Protein AF-0000000080525240 (afdb_homodimer)

Foldseek 3Di:
DDDDDPDDDDDDDDYDDDDDDDDDDDDDDYDDDDDDDDDDDDDDDDDDDDDDDDDDDDPCVDPCLDDPGDDPPPPDPPPPDPPDDDPVNCQCDPPHFNPPVLLVVLLVVLVVLLVVLQVQLVVCVVVVQLVSLLSVLSNLLSVLLNLQQVLCCVQPVVQHTSCSSVPPPVDPVVVVLSVVLSVQLVVVSVCVVVPVVNVPPPVVSVPVPPDPPPVVLVVLQVLLVVLQVVLSVQLSVVSNQQRNQDDPDQDLDDDPPHDQGCDDSNVAAVARNLVSVLSNLLSSSSNSVHDVSNVVSLVVSLVVVLVVVVVNVVSVCVVPPPVVVVSPVNYHHPNPPRD/DDDDDDDDDDDDDDDDDDDDDDDDYYDDDDDDDDDDDDYDDDDDDDDDDDDDDPPPPPPPPPPCCDDDPDDPPPPDPPPPDPPDCPPVNCQCDPPHFNPPVLLVVLLVVLVVLLVVLQVQLVVCVVVVQLLSLLSVLSNLLSVLLNLQQVLCCVQPVVQHTSCSSVPPPVDPVVVVLSVVLSVQLVVVSVCVVQPCVNVPPPVVNVPVPPDPPPVVLVVLQVLLVVLQVVLSVQLSVVSNQQRNQDDPDQDLDDDPPHDQRCDDSNVAAVARNLVSVLSNLLSSSSNSVHDVSNVVSLVVSLVVVLVVVVVNVVSVCVVPPPVVVVSPVNYHHPNPPRD

Organism: Pseudogymnoascus destructans (strain ATCC MYA-4855 / 20631-21) (NCBI:txid658429)

Sequence (678 aa):
MHNLTISSPPQPRNTTNTLKMATRVNGAVNGSSAVPNGVPQREPTIPILPSSPSSTSTNSLAQISHGGLGHPPSFSSLSPTPPSLTAYEKQYYPSQPISLSGIASRAFLLGALLSFSTALSLVLALQGSPFWRPPFFAATLAVFHFCEFWTTARYNTKAVQVSSFLLNQNGSAYTIAHAAALAESTVSCLLAVYPPSTFLPGFMTAWALPALPEWVGTLTLATGLVLVPLGQLVRSLAMVQAGGNFNHIVQARKSSSHQLVTSGVYSLSRHPSYFGFFWWGLGTQLVLGNVVCFVGYAVVLWVFFKRRIAGEEEYLVRFFGQEYFDYRIRTAVWIPFIRMHNLTISSPPQPRNTTNTLKMATRVNGAVNGSSAVPNGVPQREPTIPILPSSPSSTSTNSLAQISHGGLGHPPSFSSLSPTPPSLTAYEKQYYPSQPISLSGIASRAFLLGALLSFSTALSLVLALQGSPFWRPPFFAATLAVFHFCEFWTTARYNTKAVQVSSFLLNQNGSAYTIAHAAALAESTVSCLLAVYPPSTFLPGFMTAWALPALPEWVGTLTLATGLVLVPLGQLVRSLAMVQAGGNFNHIVQARKSSSHQLVTSGVYSLSRHPSYFGFFWWGLGTQLVLGNVVCFVGYAVVLWVFFKRRIAGEEEYLVRFFGQEYFDYRIRTAVWIPFIR

Solvent-accessible surface area (backbone atoms only — not comparable to full-atom values): 39627 Å² total; per-residue (Å²): 137,91,89,80,87,80,80,88,82,83,88,85,81,86,80,83,77,94,80,77,91,74,89,76,85,73,91,73,82,83,81,80,86,80,86,84,86,82,86,85,86,84,83,88,86,87,84,84,80,92,83,77,90,84,80,83,77,82,84,71,80,67,79,79,52,67,70,73,37,71,74,72,69,82,74,77,74,82,76,69,72,82,72,74,74,47,78,72,58,52,36,38,29,67,96,33,60,42,8,50,29,56,38,29,50,53,26,17,50,33,18,21,44,26,35,45,20,45,52,51,15,50,58,29,46,76,70,69,40,69,69,15,34,58,30,41,50,51,19,52,50,26,51,50,31,48,49,46,27,40,49,32,21,57,38,20,49,89,76,48,37,53,64,42,33,50,81,79,52,43,34,67,67,50,54,50,51,53,49,50,45,47,49,50,30,51,52,52,35,46,39,69,76,50,36,48,62,76,76,32,61,65,78,69,38,63,70,50,69,75,74,71,58,66,66,57,54,50,50,40,32,52,50,10,67,48,29,33,60,49,12,50,50,41,22,52,50,35,44,55,72,38,17,76,61,51,63,94,52,86,66,92,64,83,54,95,81,58,64,92,72,58,59,74,62,32,51,66,12,68,41,32,43,59,34,10,48,53,42,22,55,46,12,51,24,32,52,41,66,35,66,68,48,30,52,49,48,53,52,53,49,48,56,48,49,51,53,49,49,54,57,47,49,55,43,44,38,71,71,49,40,66,62,40,54,57,48,56,72,76,22,49,36,84,41,92,94,47,124,135,93,74,93,71,92,86,79,88,90,80,90,85,82,88,80,88,83,91,82,86,84,88,84,86,85,85,86,89,84,86,89,85,87,85,91,80,85,85,88,79,86,89,86,85,89,86,88,86,88,91,82,85,79,79,77,81,78,81,74,81,73,78,79,75,63,72,50,62,67,79,79,71,82,73,77,76,81,77,69,75,84,69,75,74,47,78,74,58,52,36,40,29,67,96,34,59,43,8,51,29,55,37,31,52,53,25,18,52,32,18,22,44,27,34,44,19,45,53,51,14,50,54,30,46,74,70,69,40,72,68,17,34,58,31,42,52,50,20,51,49,26,52,50,31,47,49,47,29,40,48,32,21,56,41,19,48,89,75,48,36,53,64,41,34,52,82,78,52,41,38,67,67,50,54,50,52,54,49,50,45,47,48,51,30,51,52,51,34,46,38,68,76,49,36,45,60,75,75,31,61,62,75,66,36,63,69,52,69,76,74,69,58,65,63,56,53,51,50,39,31,54,50,9,66,49,28,31,62,50,12,49,49,40,21,52,51,35,44,56,73,39,17,75,58,50,64,96,56,85,65,90,66,84,53,93,81,58,64,89,73,57,59,74,64,32,50,66,13,68,41,33,43,58,33,12,49,51,42,22,55,47,13,51,22,31,50,42,66,32,65,70,49,28,55,48,47,52,52,54,48,49,56,50,48,54,54,49,49,54,58,49,48,53,43,44,40,70,68,49,39,65,60,41,53,57,49,55,74,74,22,49,36,83,41,92,95,47,126

Structure (mmCIF, N/CA/C/O backbone):
data_AF-0000000080525240-model_v1
#
loop_
_entity.id
_entity.type
_entity.pdbx_description
1 polymer 'Protein-S-isoprenylcysteine O-methyltransferase'
#
loop_
_atom_site.group_PDB
_atom_site.id
_atom_site.type_symbol
_atom_site.label_atom_id
_atom_site.label_alt_id
_atom_site.label_comp_id
_atom_site.label_asym_id
_atom_site.label_entity_id
_atom_site.label_seq_id
_atom_site.pdbx_PDB_ins_code
_atom_site.Cartn_x
_atom_site.Cartn_y
_atom_site.Cartn_z
_atom_site.occupancy
_atom_site.B_iso_or_equiv
_atom_site.auth_seq_id
_atom_site.auth_comp_id
_atom_site.auth_asym_id
_atom_site.auth_atom_id
_atom_site.pdbx_PDB_model_num
ATOM 1 N N . MET A 1 1 ? 13.073 -58.072 -50.056 1 15.98 1 MET A N 1
ATOM 2 C CA . MET A 1 1 ? 13.316 -57.486 -51.371 1 15.98 1 MET A CA 1
ATOM 3 C C . MET A 1 1 ? 13.13 -55.973 -51.336 1 15.98 1 MET A C 1
ATOM 5 O O . MET A 1 1 ? 12.939 -55.392 -50.266 1 15.98 1 MET A O 1
ATOM 9 N N . HIS A 1 2 ? 11.901 -55.424 -51.931 1 15.47 2 HIS A N 1
ATOM 10 C CA . HIS A 1 2 ? 11.79 -54.378 -52.941 1 15.47 2 HIS A CA 1
ATOM 11 C C . HIS A 1 2 ? 11.717 -52.997 -52.299 1 15.47 2 HIS A C 1
ATOM 13 O O . HIS A 1 2 ? 11.411 -52.876 -51.11 1 15.47 2 HIS A O 1
ATOM 19 N N . ASN A 1 3 ? 10.88 -52.002 -53.04 1 16.05 3 ASN A N 1
ATOM 20 C CA . ASN A 1 3 ? 11.067 -50.796 -53.839 1 16.05 3 ASN A CA 1
ATOM 21 C C . ASN A 1 3 ? 10.681 -49.541 -53.06 1 16.05 3 ASN A C 1
ATOM 23 O O . ASN A 1 3 ? 9.732 -49.561 -52.274 1 16.05 3 ASN A O 1
ATOM 27 N N . LEU A 1 4 ? 11.273 -48.368 -53.3 1 18.45 4 LEU A N 1
ATOM 28 C CA . LEU A 1 4 ? 11.834 -47.061 -52.973 1 18.45 4 LEU A CA 1
ATOM 29 C C . LEU A 1 4 ? 10.82 -45.953 -53.234 1 18.45 4 LEU A C 1
ATOM 31 O O . LEU A 1 4 ? 11.018 -44.812 -52.811 1 18.45 4 LEU A O 1
ATOM 35 N N . THR A 1 5 ? 9.696 -46.096 -54.053 1 16.52 5 THR A N 1
ATOM 36 C CA . THR A 1 5 ? 9.616 -44.99 -55 1 16.52 5 THR A CA 1
ATOM 37 C C . THR A 1 5 ? 9.081 -43.733 -54.32 1 16.52 5 THR A C 1
ATOM 39 O O . THR A 1 5 ? 8.076 -43.786 -53.608 1 16.52 5 THR A O 1
ATOM 42 N N . ILE A 1 6 ? 9.587 -42.431 -54.567 1 18.79 6 ILE A N 1
ATOM 43 C CA . ILE A 1 6 ? 9.877 -41.061 -54.159 1 18.79 6 ILE A CA 1
ATOM 44 C C . ILE A 1 6 ? 8.748 -40.138 -54.609 1 18.79 6 ILE A C 1
ATOM 46 O O . ILE A 1 6 ? 8.782 -38.932 -54.35 1 18.79 6 ILE A O 1
ATOM 50 N N . SER A 1 7 ? 7.567 -40.631 -55.185 1 15.7 7 SER A N 1
ATOM 51 C CA . SER A 1 7 ? 7.214 -39.787 -56.321 1 15.7 7 SER A CA 1
ATOM 52 C C . SER A 1 7 ? 6.816 -38.386 -55.868 1 15.7 7 SER A C 1
ATOM 54 O O . SER A 1 7 ? 6.458 -38.183 -54.705 1 15.7 7 SER A O 1
ATOM 56 N N . SER A 1 8 ? 5.798 -37.702 -56.678 1 16.51 8 SER A N 1
ATOM 57 C CA . SER A 1 8 ? 5.796 -36.572 -57.601 1 16.51 8 SER A CA 1
ATOM 58 C C . SER A 1 8 ? 5.28 -35.306 -56.924 1 16.51 8 SER A C 1
ATOM 60 O O . SER A 1 8 ? 4.503 -35.379 -55.97 1 16.51 8 SER A O 1
ATOM 62 N N . PRO A 1 9 ? 5.656 -34.213 -57.46 1 18.05 9 PRO A N 1
ATOM 63 C CA . PRO A 1 9 ? 5.985 -32.807 -57.214 1 18.05 9 PRO A CA 1
ATOM 64 C C . PRO A 1 9 ? 4.745 -31.922 -57.104 1 18.05 9 PRO A C 1
ATOM 66 O O . PRO A 1 9 ? 4.628 -31.134 -56.162 1 18.05 9 PRO A O 1
ATOM 69 N N . PRO A 1 10 ? 3.958 -31.843 -58.316 1 15.23 10 PRO A N 1
ATOM 70 C CA . PRO A 1 10 ? 4.062 -30.512 -58.918 1 15.23 10 PRO A CA 1
ATOM 71 C C . PRO A 1 10 ? 3.025 -29.534 -58.37 1 15.23 10 PRO A C 1
ATOM 73 O O . PRO A 1 10 ? 3.376 -28.435 -57.934 1 15.23 10 PRO A O 1
ATOM 76 N N . GLN A 1 11 ? 1.756 -29.441 -59.061 1 15.43 11 GLN A N 1
ATOM 77 C CA . GLN A 1 11 ? 1.49 -28.357 -60 1 15.43 11 GLN A CA 1
ATOM 78 C C . GLN A 1 11 ? 0.73 -27.219 -59.325 1 15.43 11 GLN A C 1
ATOM 80 O O . GLN A 1 11 ? 0.087 -27.421 -58.293 1 15.43 11 GLN A O 1
ATOM 85 N N . PRO A 1 12 ? 0.406 -26.203 -60.178 1 14.89 12 PRO A N 1
ATOM 86 C CA . PRO A 1 12 ? 0.417 -24.749 -60.353 1 14.89 12 PRO A CA 1
ATOM 87 C C . PRO A 1 12 ? -0.836 -24.078 -59.796 1 14.89 12 PRO A C 1
ATOM 89 O O . PRO A 1 12 ? -1.768 -24.762 -59.365 1 14.89 12 PRO A O 1
ATOM 92 N N . ARG A 1 13 ? -1.508 -23.415 -60.805 1 14.65 13 ARG A N 1
ATOM 93 C CA . ARG A 1 13 ? -1.672 -21.983 -61.033 1 14.65 13 ARG A CA 1
ATOM 94 C C . ARG A 1 13 ? -3.047 -21.509 -60.573 1 14.65 13 ARG A C 1
ATOM 96 O O . ARG A 1 13 ? -3.164 -20.473 -59.914 1 14.65 13 ARG A O 1
ATOM 103 N N . ASN A 1 14 ? -4.177 -22.058 -61.276 1 14.34 14 ASN A N 1
ATOM 104 C CA . ASN A 1 14 ? -4.8 -21.105 -62.19 1 14.34 14 ASN A CA 1
ATOM 105 C C . ASN A 1 14 ? -5.77 -20.181 -61.46 1 14.34 14 ASN A C 1
ATOM 107 O O . ASN A 1 14 ? -6.101 -20.415 -60.296 1 14.34 14 ASN A O 1
ATOM 111 N N . THR A 1 15 ? -7.039 -20.177 -61.962 1 14.87 15 THR A N 1
ATOM 112 C CA . THR A 1 15 ? -7.685 -19.207 -62.839 1 14.87 15 THR A CA 1
ATOM 113 C C . THR A 1 15 ? -8.601 -18.283 -62.042 1 14.87 15 THR A C 1
ATOM 115 O O . THR A 1 15 ? -8.48 -17.059 -62.124 1 14.87 15 THR A O 1
ATOM 118 N N . THR A 1 16 ? -9.887 -18.32 -62.349 1 14.9 16 THR A N 1
ATOM 119 C CA . THR A 1 16 ? -10.601 -17.35 -63.171 1 14.9 16 THR A CA 1
ATOM 120 C C . THR A 1 16 ? -11.388 -16.376 -62.299 1 14.9 16 THR A C 1
ATOM 122 O O . THR A 1 16 ? -11.257 -15.159 -62.444 1 14.9 16 THR A O 1
ATOM 125 N N . ASN A 1 17 ? -12.681 -16.474 -62.41 1 13.78 17 ASN A N 1
ATOM 126 C CA . ASN A 1 17 ? -13.494 -15.543 -63.185 1 13.78 17 ASN A CA 1
ATOM 127 C C . ASN A 1 17 ? -14.171 -14.51 -62.288 1 13.78 17 ASN A C 1
ATOM 129 O O . ASN A 1 17 ? -14.108 -13.31 -62.559 1 13.78 17 ASN A O 1
ATOM 133 N N . THR A 1 18 ? -15.349 -14.827 -61.686 1 14.66 18 THR A N 1
ATOM 134 C CA . THR A 1 18 ? -16.511 -14.163 -62.266 1 14.66 18 THR A CA 1
ATOM 135 C C . THR A 1 18 ? -16.781 -12.835 -61.565 1 14.66 18 THR A C 1
ATOM 137 O O . THR A 1 18 ? -16.756 -12.76 -60.334 1 14.66 18 THR A O 1
ATOM 140 N N . LEU A 1 19 ? -17.061 -11.783 -62.303 1 13.52 19 LEU A N 1
ATOM 141 C CA . LEU A 1 19 ? -17.175 -10.372 -62.656 1 13.52 19 LEU A CA 1
ATOM 142 C C . LEU A 1 19 ? -18.13 -9.651 -61.711 1 13.52 19 LEU A C 1
ATOM 144 O O . LEU A 1 19 ? -17.78 -8.617 -61.138 1 13.52 19 LEU A O 1
ATOM 148 N N . LYS A 1 20 ? -19.321 -9.233 -62.476 1 14.51 20 LYS A N 1
ATOM 149 C CA . LYS A 1 20 ? -19.616 -7.86 -62.876 1 14.51 20 LYS A CA 1
ATOM 150 C C . LYS A 1 20 ? -20.438 -7.141 -61.81 1 14.51 20 LYS A C 1
ATOM 152 O O . LYS A 1 20 ? -20.166 -5.983 -61.485 1 14.51 20 LYS A O 1
ATOM 157 N N . MET A 1 21 ? -21.743 -7.643 -61.418 1 13.79 21 MET A N 1
ATOM 158 C CA . MET A 1 21 ? -22.777 -6.756 -61.943 1 13.79 21 MET A CA 1
ATOM 159 C C . MET A 1 21 ? -22.995 -5.565 -61.016 1 13.79 21 MET A C 1
ATOM 161 O O . MET A 1 21 ? -22.969 -5.712 -59.792 1 13.79 21 MET A O 1
ATOM 165 N N . ALA A 1 22 ? -23.471 -4.387 -61.597 1 13.54 22 ALA A N 1
ATOM 166 C CA . ALA A 1 22 ? -23.488 -2.935 -61.756 1 13.54 22 ALA A CA 1
ATOM 167 C C . ALA A 1 22 ? -24.53 -2.296 -60.843 1 13.54 22 ALA A C 1
ATOM 169 O O . ALA A 1 22 ? -24.473 -1.094 -60.571 1 13.54 22 ALA A O 1
ATOM 170 N N . THR A 1 23 ? -25.634 -2.994 -60.425 1 13.52 23 THR A N 1
ATOM 171 C CA . THR A 1 23 ? -26.789 -2.161 -60.742 1 13.52 23 THR A CA 1
ATOM 172 C C . THR A 1 23 ? -26.801 -0.901 -59.881 1 13.52 23 THR A C 1
ATOM 174 O O . THR A 1 23 ? -26.628 -0.975 -58.662 1 13.52 23 THR A O 1
ATOM 177 N N . ARG A 1 24 ? -27.171 0.293 -60.524 1 13.44 24 ARG A N 1
ATOM 178 C CA . ARG A 1 24 ? -27.113 1.745 -60.657 1 13.44 24 ARG A CA 1
ATOM 179 C C . ARG A 1 24 ? -28.034 2.425 -59.65 1 13.44 24 ARG A C 1
ATOM 181 O O . ARG A 1 24 ? -27.732 3.517 -59.163 1 13.44 24 ARG A O 1
ATOM 188 N N . VAL A 1 25 ? -29.382 1.959 -59.483 1 13.01 25 VAL A N 1
ATOM 189 C CA . VAL A 1 25 ? -30.319 2.97 -59.962 1 13.01 25 VAL A CA 1
ATOM 190 C C . VAL A 1 25 ? -30.338 4.155 -59 1 13.01 25 VAL A C 1
ATOM 192 O O . VAL A 1 25 ? -29.905 4.037 -57.851 1 13.01 25 VAL A O 1
ATOM 195 N N . ASN A 1 26 ? -31.694 4.63 -58.856 1 13.15 26 ASN A N 1
ATOM 196 C CA . ASN A 1 26 ? -32.331 5.868 -59.294 1 13.15 26 ASN A CA 1
ATOM 197 C C . ASN A 1 26 ? -32.41 6.889 -58.162 1 13.15 26 ASN A C 1
ATOM 199 O O . ASN A 1 26 ? -32.332 8.095 -58.402 1 13.15 26 ASN A O 1
ATOM 203 N N . GLY A 1 27 ? -33.002 6.4 -57.025 1 13.2 27 GLY A N 1
ATOM 204 C CA . GLY A 1 27 ? -34.139 7.286 -56.83 1 13.2 27 GLY A CA 1
ATOM 205 C C . GLY A 1 27 ? -33.742 8.67 -56.353 1 13.2 27 GLY A C 1
ATOM 206 O O . GLY A 1 27 ? -32.877 8.809 -55.486 1 13.2 27 GLY A O 1
ATOM 207 N N . ALA A 1 28 ? -34.412 9.564 -57.067 1 13.1 28 ALA A N 1
ATOM 208 C CA . ALA A 1 28 ? -34.312 10.956 -57.497 1 13.1 28 ALA A CA 1
ATOM 209 C C . ALA A 1 28 ? -34.438 11.907 -56.31 1 13.1 28 ALA A C 1
ATOM 211 O O . ALA A 1 28 ? -33.575 12.762 -56.097 1 13.1 28 ALA A O 1
ATOM 212 N N . VAL A 1 29 ? -35.783 12.297 -56.148 1 12.68 29 VAL A N 1
ATOM 213 C CA . VAL A 1 29 ? -36.118 13.646 -56.593 1 12.68 29 VAL A CA 1
ATOM 214 C C . VAL A 1 29 ? -35.821 14.647 -55.479 1 12.68 29 VAL A C 1
ATOM 216 O O . VAL A 1 29 ? -35.565 14.257 -54.337 1 12.68 29 VAL A O 1
ATOM 219 N N . ASN A 1 30 ? -37.003 15.219 -55.033 1 13 30 ASN A N 1
ATOM 220 C CA . ASN A 1 30 ? -37.41 16.57 -55.406 1 13 30 ASN A CA 1
ATOM 221 C C . ASN A 1 30 ? -36.971 17.595 -54.364 1 13 30 ASN A C 1
ATOM 223 O O . ASN A 1 30 ? -36.617 17.232 -53.241 1 13 30 ASN A O 1
ATOM 227 N N . GLY A 1 31 ? -38.062 18.358 -54.013 1 13.01 31 GLY A N 1
ATOM 228 C CA . GLY A 1 31 ? -38.272 19.756 -54.353 1 13.01 31 GLY A CA 1
ATOM 229 C C . GLY A 1 31 ? -37.755 20.711 -53.294 1 13.01 31 GLY A C 1
ATOM 230 O O . GLY A 1 31 ? -36.642 21.229 -53.407 1 13.01 31 GLY A O 1
ATOM 231 N N . SER A 1 32 ? -38.791 21.203 -52.537 1 13.28 32 SER A N 1
ATOM 232 C CA . SER A 1 32 ? -39.226 22.581 -52.744 1 13.28 32 SER A CA 1
ATOM 233 C C . SER A 1 32 ? -38.441 23.547 -51.863 1 13.28 32 SER A C 1
ATOM 235 O O . SER A 1 32 ? -37.794 24.468 -52.366 1 13.28 32 SER A O 1
ATOM 237 N N . SER A 1 33 ? -39.229 23.879 -50.763 1 14.06 33 SER A N 1
ATOM 238 C CA . SER A 1 33 ? -39.794 25.223 -50.708 1 14.06 33 SER A CA 1
ATOM 239 C C . SER A 1 33 ? -38.757 26.24 -50.244 1 14.06 33 SER A C 1
ATOM 241 O O . SER A 1 33 ? -37.897 25.925 -49.419 1 14.06 33 SER A O 1
ATOM 243 N N . ALA A 1 34 ? -39.126 27.412 -50.488 1 13.7 34 ALA A N 1
ATOM 244 C CA . ALA A 1 34 ? -38.777 28.661 -51.16 1 13.7 34 ALA A CA 1
ATOM 245 C C . ALA A 1 34 ? -37.904 29.539 -50.268 1 13.7 34 ALA A C 1
ATOM 247 O O . ALA A 1 34 ? -37.798 29.299 -49.063 1 13.7 34 ALA A O 1
ATOM 248 N N . VAL A 1 35 ? -38.381 30.722 -49.967 1 14.03 35 VAL A N 1
ATOM 249 C CA . VAL A 1 35 ? -38.043 31.98 -50.625 1 14.03 35 VAL A CA 1
ATOM 250 C C . VAL A 1 35 ? -37.112 32.797 -49.732 1 14.03 35 VAL A C 1
ATOM 252 O O . VAL A 1 35 ? -37.057 32.581 -48.52 1 14.03 35 VAL A O 1
ATOM 255 N N . PRO A 1 36 ? -37.435 34.191 -49.463 1 13.73 36 PRO A N 1
ATOM 256 C CA . PRO A 1 36 ? -36.905 35.373 -50.147 1 13.73 36 PRO A CA 1
ATOM 257 C C . PRO A 1 36 ? -35.884 36.134 -49.305 1 13.73 36 PRO A C 1
ATOM 259 O O . PRO A 1 36 ? -34.802 36.468 -49.794 1 13.73 36 PRO A O 1
ATOM 262 N N . ASN A 1 37 ? -36.311 37.17 -48.774 1 14.19 37 ASN A N 1
ATOM 263 C CA . ASN A 1 37 ? -36.137 38.554 -49.203 1 14.19 37 ASN A CA 1
ATOM 264 C C . ASN A 1 37 ? -35.06 39.262 -48.387 1 14.19 37 ASN A C 1
ATOM 266 O O . ASN A 1 37 ? -34.78 38.875 -47.251 1 14.19 37 ASN A O 1
ATOM 270 N N . GLY A 1 38 ? -34.921 40.58 -48.443 1 13.52 38 GLY A N 1
ATOM 271 C CA . GLY A 1 38 ? -34.08 41.672 -48.909 1 13.52 38 GLY A CA 1
ATOM 272 C C . GLY A 1 38 ? -33.324 42.362 -47.789 1 13.52 38 GLY A C 1
ATOM 273 O O . GLY A 1 38 ? -32.105 42.526 -47.865 1 13.52 38 GLY A O 1
ATOM 274 N N . VAL A 1 39 ? -34.004 43.235 -46.998 1 15.28 39 VAL A N 1
ATOM 275 C CA . VAL A 1 39 ? -33.683 44.643 -47.202 1 15.28 39 VAL A CA 1
ATOM 276 C C . VAL A 1 39 ? -32.496 45.035 -46.325 1 15.28 39 VAL A C 1
ATOM 278 O O . VAL A 1 39 ? -32.302 44.473 -45.244 1 15.28 39 VAL A O 1
ATOM 281 N N . PRO A 1 40 ? -32.288 46.332 -46.161 1 14.82 40 PRO A N 1
ATOM 282 C CA . PRO A 1 40 ? -31.203 47.252 -46.509 1 14.82 40 PRO A CA 1
ATOM 283 C C . PRO A 1 40 ? -30.265 47.529 -45.337 1 14.82 40 PRO A C 1
ATOM 285 O O . PRO A 1 40 ? -29.046 47.397 -45.473 1 14.82 40 PRO A O 1
ATOM 288 N N . GLN A 1 41 ? -30.559 48.521 -44.521 1 15.25 41 GLN A N 1
ATOM 289 C CA . GLN A 1 41 ? -29.886 49.814 -44.571 1 15.25 41 GLN A CA 1
ATOM 290 C C . GLN A 1 41 ? -28.921 49.978 -43.4 1 15.25 41 GLN A C 1
ATOM 292 O O . GLN A 1 41 ? -29.13 49.4 -42.331 1 15.25 41 GLN A O 1
ATOM 297 N N . ARG A 1 42 ? -28.203 51.152 -43.388 1 14.59 42 ARG A N 1
ATOM 298 C CA . ARG A 1 42 ? -26.86 51.711 -43.272 1 14.59 42 ARG A CA 1
ATOM 299 C C . ARG A 1 42 ? -26.494 51.957 -41.813 1 14.59 42 ARG A C 1
ATOM 301 O O . ARG A 1 42 ? -25.426 51.544 -41.357 1 14.59 42 ARG A O 1
ATOM 308 N N . GLU A 1 43 ? -27.29 52.803 -40.999 1 15.66 43 GLU A N 1
ATOM 309 C CA . GLU A 1 43 ? -26.518 54.025 -40.793 1 15.66 43 GLU A CA 1
ATOM 310 C C . GLU A 1 43 ? -25.704 53.952 -39.504 1 15.66 43 GLU A C 1
ATOM 312 O O . GLU A 1 43 ? -25.986 53.128 -38.631 1 15.66 43 GLU A O 1
ATOM 317 N N . PRO A 1 44 ? -25.751 55.014 -38.548 1 16.89 44 PRO A N 1
ATOM 318 C CA . PRO A 1 44 ? -24.765 56.027 -38.162 1 16.89 44 PRO A CA 1
ATOM 319 C C . PRO A 1 44 ? -24.089 55.714 -36.829 1 16.89 44 PRO A C 1
ATOM 321 O O . PRO A 1 44 ? -24.566 54.862 -36.076 1 16.89 44 PRO A O 1
ATOM 324 N N . THR A 1 45 ? -23.812 56.692 -35.855 1 16.61 45 THR A N 1
ATOM 325 C CA . THR A 1 45 ? -22.713 57.501 -35.34 1 16.61 45 THR A CA 1
ATOM 326 C C . THR A 1 45 ? -22.417 57.148 -33.885 1 16.61 45 THR A C 1
ATOM 328 O O . THR A 1 45 ? -23.09 56.298 -33.298 1 16.61 45 THR A O 1
ATOM 331 N N . ILE A 1 46 ? -22.707 57.999 -32.762 1 17.83 46 ILE A N 1
ATOM 332 C CA . ILE A 1 46 ? -21.798 58.789 -31.938 1 17.83 46 ILE A CA 1
ATOM 333 C C . ILE A 1 46 ? -21.626 58.121 -30.575 1 17.83 46 ILE A C 1
ATOM 335 O O . ILE A 1 46 ? -22.531 57.437 -30.093 1 17.83 46 ILE A O 1
ATOM 339 N N . PRO A 1 47 ? -20.627 58.729 -29.533 1 18.35 47 PRO A N 1
ATOM 340 C CA . PRO A 1 47 ? -19.511 58.435 -28.631 1 18.35 47 PRO A CA 1
ATOM 341 C C . PRO A 1 47 ? -19.962 58.197 -27.192 1 18.35 47 PRO A C 1
ATOM 343 O O . PRO A 1 47 ? -20.435 59.124 -26.528 1 18.35 47 PRO A O 1
ATOM 346 N N . ILE A 1 48 ? -20.565 57.113 -26.636 1 16.28 48 ILE A N 1
ATOM 347 C CA . ILE A 1 48 ? -21.457 57.042 -25.484 1 16.28 48 ILE A CA 1
ATOM 348 C C . ILE A 1 48 ? -20.641 57.121 -24.195 1 16.28 48 ILE A C 1
ATOM 350 O O . ILE A 1 48 ? -19.815 56.247 -23.921 1 16.28 48 ILE A O 1
ATOM 354 N N . LEU A 1 49 ? -20.592 58.276 -23.706 1 16.96 49 LEU A N 1
ATOM 355 C CA . LEU A 1 49 ? -19.762 58.799 -22.626 1 16.96 49 LEU A CA 1
ATOM 356 C C . LEU A 1 49 ? -19.823 57.889 -21.404 1 16.96 49 LEU A C 1
ATOM 358 O O . LEU A 1 49 ? -20.729 57.061 -21.286 1 16.96 49 LEU A O 1
ATOM 362 N N . PRO A 1 50 ? -19.759 58.564 -19.936 1 18.71 50 PRO A N 1
ATOM 363 C CA . PRO A 1 50 ? -18.865 58.613 -18.777 1 18.71 50 PRO A CA 1
ATOM 364 C C . PRO A 1 50 ? -19.254 57.615 -17.689 1 18.71 50 PRO A C 1
ATOM 366 O O . PRO A 1 50 ? -20.32 56.999 -17.764 1 18.71 50 PRO A O 1
ATOM 369 N N . SER A 1 51 ? -19.321 58.09 -16.253 1 17.18 51 SER A N 1
ATOM 370 C CA . SER A 1 51 ? -18.6 57.981 -14.989 1 17.18 51 SER A CA 1
ATOM 371 C C . SER A 1 51 ? -19.376 57.141 -13.98 1 17.18 51 SER A C 1
ATOM 373 O O . SER A 1 51 ? -18.795 56.599 -13.038 1 17.18 51 SER A O 1
ATOM 375 N N . SER A 1 52 ? -20.725 57.203 -14.005 1 15.87 52 SER A N 1
ATOM 376 C CA . SER A 1 52 ? -21.251 57.45 -12.667 1 15.87 52 SER A CA 1
ATOM 377 C C . SER A 1 52 ? -21.202 56.188 -11.812 1 15.87 52 SER A C 1
ATOM 379 O O . SER A 1 52 ? -20.685 56.209 -10.693 1 15.87 52 SER A O 1
ATOM 381 N N . PRO A 1 53 ? -22.404 55.627 -11.469 1 19.15 53 PRO A N 1
ATOM 382 C CA . PRO A 1 53 ? -22.967 55.594 -10.117 1 19.15 53 PRO A CA 1
ATOM 383 C C . PRO A 1 53 ? -22.622 54.31 -9.366 1 19.15 53 PRO A C 1
ATOM 385 O O . PRO A 1 53 ? -22.304 53.293 -9.988 1 19.15 53 PRO A O 1
ATOM 388 N N . SER A 1 54 ? -22.792 54.211 -7.991 1 18.34 54 SER A N 1
ATOM 389 C CA . SER A 1 54 ? -22.499 53.825 -6.614 1 18.34 54 SER A CA 1
ATOM 390 C C . SER A 1 54 ? -23.016 52.423 -6.312 1 18.34 54 SER A C 1
ATOM 392 O O . SER A 1 54 ? -22.399 51.68 -5.545 1 18.34 54 SER A O 1
ATOM 394 N N . SER A 1 55 ? -24.3 52.15 -6.534 1 17.5 55 SER A N 1
ATOM 395 C CA . SER A 1 55 ? -25.097 51.615 -5.435 1 17.5 55 SER A CA 1
ATOM 396 C C . SER A 1 55 ? -24.838 50.125 -5.24 1 17.5 55 SER A C 1
ATOM 398 O O . SER A 1 55 ? -24.274 49.467 -6.116 1 17.5 55 SER A O 1
ATOM 400 N N . THR A 1 56 ? -25.836 49.42 -4.595 1 18.3 56 THR A N 1
ATOM 401 C CA . THR A 1 56 ? -26.196 48.588 -3.453 1 18.3 56 THR A CA 1
ATOM 402 C C . THR A 1 56 ? -26.245 47.115 -3.851 1 18.3 56 THR A C 1
ATOM 404 O O . THR A 1 56 ? -26.673 46.268 -3.064 1 18.3 56 THR A O 1
ATOM 407 N N . SER A 1 57 ? -25.852 46.732 -5.123 1 18.56 57 SER A N 1
ATOM 408 C CA . SER A 1 57 ? -26.727 45.601 -5.411 1 18.56 57 SER A CA 1
ATOM 409 C C . SER A 1 57 ? -26.427 44.422 -4.492 1 18.56 57 SER A C 1
ATOM 411 O O . SER A 1 57 ? -25.342 44.34 -3.913 1 18.56 57 SER A O 1
ATOM 413 N N . THR A 1 58 ? -27.118 43.213 -4.847 1 19.95 58 THR A N 1
ATOM 414 C CA . THR A 1 58 ? -27.707 41.971 -4.36 1 19.95 58 THR A CA 1
ATOM 415 C C . THR A 1 58 ? -26.622 40.996 -3.913 1 19.95 58 THR A C 1
ATOM 417 O O . THR A 1 58 ? -25.646 40.774 -4.632 1 19.95 58 THR A O 1
ATOM 420 N N . ASN A 1 59 ? -26.613 40.735 -2.558 1 17.6 59 ASN A N 1
ATOM 421 C CA . ASN A 1 59 ? -25.939 39.993 -1.497 1 17.6 59 ASN A CA 1
ATOM 422 C C . ASN A 1 59 ? -25.646 38.556 -1.918 1 17.6 59 ASN A C 1
ATOM 424 O O . ASN A 1 59 ? -26.524 37.693 -1.852 1 17.6 59 ASN A O 1
ATOM 428 N N . SER A 1 60 ? -24.859 38.361 -3.027 1 18.83 60 SER A N 1
ATOM 429 C CA . SER A 1 60 ? -24.51 37.046 -3.553 1 18.83 60 SER A CA 1
ATOM 430 C C . SER A 1 60 ? -23.714 36.236 -2.535 1 18.83 60 SER A C 1
ATOM 432 O O . SER A 1 60 ? -22.502 36.42 -2.399 1 18.83 60 SER A O 1
ATOM 434 N N . LEU A 1 61 ? -24.199 36.153 -1.235 1 17.76 61 LEU A N 1
ATOM 435 C CA . LEU A 1 61 ? -23.36 35.397 -0.311 1 17.76 61 LEU A CA 1
ATOM 436 C C . LEU A 1 61 ? -22.948 34.061 -0.92 1 17.76 61 LEU A C 1
ATOM 438 O O . LEU A 1 61 ? -23.735 33.111 -0.934 1 17.76 61 LEU A O 1
ATOM 442 N N . ALA A 1 62 ? -22.325 34.065 -2.011 1 20.26 62 ALA A N 1
ATOM 443 C CA . ALA A 1 62 ? -21.799 32.864 -2.657 1 20.26 62 ALA A CA 1
ATOM 444 C C . ALA A 1 62 ? -21.017 32.007 -1.666 1 20.26 62 ALA A C 1
ATOM 446 O O . ALA A 1 62 ? -20.357 32.533 -0.766 1 20.26 62 ALA A O 1
ATOM 447 N N . GLN A 1 63 ? -21.386 30.715 -1.489 1 22.09 63 GLN A N 1
ATOM 448 C CA . GLN A 1 63 ? -20.897 29.478 -0.89 1 22.09 63 GLN A CA 1
ATOM 449 C C . GLN A 1 63 ? -19.387 29.341 -1.066 1 22.09 63 GLN A C 1
ATOM 451 O O . GLN A 1 63 ? -18.898 29.203 -2.189 1 22.09 63 GLN A O 1
ATOM 456 N N . ILE A 1 64 ? -18.616 30.065 -0.355 1 22.44 64 ILE A N 1
ATOM 457 C CA . ILE A 1 64 ? -17.175 30.177 -0.55 1 22.44 64 ILE A CA 1
ATOM 458 C C . ILE A 1 64 ? -16.559 28.783 -0.656 1 22.44 64 ILE A C 1
ATOM 460 O O . ILE A 1 64 ? -16.574 28.016 0.31 1 22.44 64 ILE A O 1
ATOM 464 N N . SER A 1 65 ? -16.632 28.067 -1.725 1 25.63 65 SER A N 1
ATOM 465 C CA . SER A 1 65 ? -15.916 26.872 -2.16 1 25.63 65 SER A CA 1
ATOM 466 C C . SER A 1 65 ? -14.411 27.031 -1.971 1 25.63 65 SER A C 1
ATOM 468 O O . SER A 1 65 ? -13.622 26.331 -2.61 1 25.63 65 SER A O 1
ATOM 470 N N . HIS A 1 66 ? -13.811 28.04 -1.389 1 24.05 66 HIS A N 1
ATOM 471 C CA . HIS A 1 66 ? -12.509 28.508 -1.852 1 24.05 66 HIS A CA 1
ATOM 472 C C . HIS A 1 66 ? -11.449 27.422 -1.704 1 24.05 66 HIS A C 1
ATOM 474 O O . HIS A 1 66 ? -10.722 27.125 -2.655 1 24.05 66 HIS A O 1
ATOM 480 N N . GLY A 1 67 ? -10.404 27.326 -0.768 1 26.02 67 GLY A N 1
ATOM 481 C CA . GLY A 1 67 ? -9.046 26.868 -1.011 1 26.02 67 GLY A CA 1
ATOM 482 C C . GLY A 1 67 ? -8.955 25.376 -1.266 1 26.02 67 GLY A C 1
ATOM 483 O O . GLY A 1 67 ? -9.976 24.707 -1.439 1 26.02 67 GLY A O 1
ATOM 484 N N . GLY A 1 68 ? -8.018 24.369 -1.062 1 26.09 68 GLY A N 1
ATOM 485 C CA . GLY A 1 68 ? -8.188 23.028 -1.598 1 26.09 68 GLY A CA 1
ATOM 486 C C . GLY A 1 68 ? -9.577 22.464 -1.365 1 26.09 68 GLY A C 1
ATOM 487 O O . GLY A 1 68 ? -9.981 22.247 -0.221 1 26.09 68 GLY A O 1
ATOM 488 N N . LEU A 1 69 ? -10.588 22.472 -2.472 1 29.88 69 LEU A N 1
ATOM 489 C CA . LEU A 1 69 ? -11.746 22.887 -3.256 1 29.88 69 LEU A CA 1
ATOM 490 C C . LEU A 1 69 ? -12.785 21.773 -3.323 1 29.88 69 LEU A C 1
ATOM 492 O O . LEU A 1 69 ? -13.667 21.791 -4.184 1 29.88 69 LEU A O 1
ATOM 496 N N . GLY A 1 70 ? -12.854 20.742 -2.768 1 29.11 70 GLY A N 1
ATOM 497 C CA . GLY A 1 70 ? -13.886 19.933 -3.396 1 29.11 70 GLY A CA 1
ATOM 498 C C . GLY A 1 70 ? -15.219 20.648 -3.509 1 29.11 70 GLY A C 1
ATOM 499 O O . GLY A 1 70 ? -15.437 21.672 -2.858 1 29.11 70 GLY A O 1
ATOM 500 N N . HIS A 1 71 ? -15.753 20.617 -4.839 1 29.47 71 HIS A N 1
ATOM 501 C CA . HIS A 1 71 ? -17.007 21.165 -5.344 1 29.47 71 HIS A CA 1
ATOM 502 C C . HIS A 1 71 ? -18.12 21.038 -4.31 1 29.47 71 HIS A C 1
ATOM 504 O O . HIS A 1 71 ? -18.199 20.037 -3.596 1 29.47 71 HIS A O 1
ATOM 510 N N . PRO A 1 72 ? -18.68 22.257 -3.989 1 30.88 72 PRO A N 1
ATOM 511 C CA . PRO A 1 72 ? -19.856 22.281 -3.115 1 30.88 72 PRO A CA 1
ATOM 512 C C . PRO A 1 72 ? -20.969 21.354 -3.598 1 30.88 72 PRO A C 1
ATOM 514 O O . PRO A 1 72 ? -21.45 21.497 -4.725 1 30.88 72 PRO A O 1
ATOM 517 N N . PRO A 1 73 ? -20.924 20.156 -3.407 1 29.1 73 PRO A N 1
ATOM 518 C CA . PRO A 1 73 ? -22.126 19.534 -3.967 1 29.1 73 PRO A CA 1
ATOM 519 C C . PRO A 1 73 ? -23.414 20.176 -3.457 1 29.1 73 PRO A C 1
ATOM 521 O O . PRO A 1 73 ? -23.422 20.784 -2.384 1 29.1 73 PRO A O 1
ATOM 524 N N . SER A 1 74 ? -24.209 20.638 -4.385 1 26.94 74 SER A N 1
ATOM 525 C CA . SER A 1 74 ? -25.592 21.074 -4.228 1 26.94 74 SER A CA 1
ATOM 526 C C . SER A 1 74 ? -26.352 20.169 -3.264 1 26.94 74 SER A C 1
ATOM 528 O O . SER A 1 74 ? -26.502 18.972 -3.516 1 26.94 74 SER A O 1
ATOM 530 N N . PHE A 1 75 ? -26.249 20.49 -2.037 1 27.88 75 PHE A N 1
ATOM 531 C CA . PHE A 1 75 ? -26.882 19.731 -0.965 1 27.88 75 PHE A CA 1
ATOM 532 C C . PHE A 1 75 ? -28.399 19.757 -1.105 1 27.88 75 PHE A C 1
ATOM 534 O O . PHE A 1 75 ? -29.025 20.805 -0.935 1 27.88 75 PHE A O 1
ATOM 541 N N . SER A 1 76 ? -28.991 19.074 -2.06 1 26.26 76 SER A N 1
ATOM 542 C CA . SER A 1 76 ? -30.436 18.946 -1.901 1 26.26 76 SER A CA 1
ATOM 543 C C . SER A 1 76 ? -30.8 18.494 -0.491 1 26.26 76 SER A C 1
ATOM 545 O O . SER A 1 76 ? -30.093 17.681 0.108 1 26.26 76 SER A O 1
ATOM 547 N N . SER A 1 77 ? -31.628 19.141 0.274 1 27.21 77 SER A N 1
ATOM 548 C CA . SER A 1 77 ? -32.264 19.292 1.579 1 27.21 77 SER A CA 1
ATOM 549 C C . SER A 1 77 ? -32.729 17.947 2.126 1 27.21 77 SER A C 1
ATOM 551 O O . SER A 1 77 ? -33.315 17.88 3.208 1 27.21 77 SER A O 1
ATOM 553 N N . LEU A 1 78 ? -33.175 16.916 1.379 1 29.08 78 LEU A N 1
ATOM 554 C CA . LEU A 1 78 ? -34.194 16.08 2.006 1 29.08 78 LEU A CA 1
ATOM 555 C C . LEU A 1 78 ? -33.592 15.238 3.126 1 29.08 78 LEU A C 1
ATOM 557 O O . LEU A 1 78 ? -32.625 14.505 2.906 1 29.08 78 LEU A O 1
ATOM 561 N N . SER A 1 79 ? -33.646 15.636 4.365 1 31.41 79 SER A N 1
ATOM 562 C CA . SER A 1 79 ? -33.2 15.189 5.68 1 31.41 79 SER A CA 1
ATOM 563 C C . SER A 1 79 ? -33.55 13.723 5.913 1 31.41 79 SER A C 1
ATOM 565 O O . SER A 1 79 ? -34.478 13.413 6.662 1 31.41 79 SER A O 1
ATOM 567 N N . PRO A 1 80 ? -33.693 12.742 4.978 1 33.09 80 PRO A N 1
ATOM 568 C CA . PRO A 1 80 ? -34.282 11.517 5.523 1 33.09 80 PRO A CA 1
ATOM 569 C C . PRO A 1 80 ? -33.418 10.881 6.61 1 33.09 80 PRO A C 1
ATOM 571 O O . PRO A 1 80 ? -32.214 11.141 6.679 1 33.09 80 PRO A O 1
ATOM 574 N N . THR A 1 81 ? -33.941 10.37 7.706 1 37.2 81 THR A N 1
ATOM 575 C CA . THR A 1 81 ? -33.435 9.54 8.793 1 37.2 81 THR A CA 1
ATOM 576 C C . THR A 1 81 ? -32.308 8.634 8.303 1 37.2 81 THR A C 1
ATOM 578 O O . THR A 1 81 ? -32.425 8.003 7.251 1 37.2 81 THR A O 1
ATOM 581 N N . PRO A 1 82 ? -31.141 8.795 8.797 1 42.14 82 PRO A N 1
ATOM 582 C CA . PRO A 1 82 ? -30.077 7.963 8.23 1 42.14 82 PRO A CA 1
ATOM 583 C C . PRO A 1 82 ? -30.457 6.486 8.159 1 42.14 82 PRO A C 1
ATOM 585 O O . PRO A 1 82 ? -30.86 5.9 9.167 1 42.14 82 PRO A O 1
ATOM 588 N N . PRO A 1 83 ? -31.017 5.887 7.17 1 43.75 83 PRO A N 1
ATOM 589 C CA . PRO A 1 83 ? -31.447 4.491 7.058 1 43.75 83 PRO A CA 1
ATOM 590 C C . PRO A 1 83 ? -30.41 3.51 7.599 1 43.75 83 PRO A C 1
ATOM 592 O O . PRO A 1 83 ? -29.212 3.805 7.592 1 43.75 83 PRO A O 1
ATOM 595 N N . SER A 1 84 ? -30.795 2.647 8.695 1 50.92 84 SER A N 1
ATOM 596 C CA . SER A 1 84 ? -30.11 1.426 9.106 1 50.92 84 SER A CA 1
ATOM 597 C C . SER A 1 84 ? -29.236 0.878 7.983 1 50.92 84 SER A C 1
ATOM 599 O O . SER A 1 84 ? -29.662 0.824 6.827 1 50.92 84 SER A O 1
ATOM 601 N N . LEU A 1 85 ? -28.008 0.947 8.355 1 61.11 85 LEU A N 1
ATOM 602 C CA . LEU A 1 85 ? -27.126 0.346 7.361 1 61.11 85 LEU A CA 1
ATOM 603 C C . LEU A 1 85 ? -27.717 -0.953 6.824 1 61.11 85 LEU A C 1
ATOM 605 O O . LEU A 1 85 ? -28.135 -1.817 7.599 1 61.11 85 LEU A O 1
ATOM 609 N N . THR A 1 86 ? -28.028 -1.048 5.615 1 68.84 86 THR A N 1
ATOM 610 C CA . THR A 1 86 ? -28.455 -2.295 4.991 1 68.84 86 THR A CA 1
ATOM 611 C C . THR A 1 86 ? -27.352 -3.347 5.073 1 68.84 86 THR A C 1
ATOM 613 O O . THR A 1 86 ? -26.193 -3.019 5.335 1 68.84 86 THR A O 1
ATOM 616 N N . ALA A 1 87 ? -27.667 -4.511 5.434 1 65.65 87 ALA A N 1
ATOM 617 C CA . ALA A 1 87 ? -26.741 -5.641 5.444 1 65.65 87 ALA A CA 1
ATOM 618 C C . ALA A 1 87 ? -25.696 -5.504 4.34 1 65.65 87 ALA A C 1
ATOM 620 O O . ALA A 1 87 ? -24.529 -5.851 4.535 1 65.65 87 ALA A O 1
ATOM 621 N N . TYR A 1 88 ? -26.076 -4.826 3.388 1 76.2 88 TYR A N 1
ATOM 622 C CA . TYR A 1 88 ? -25.192 -4.655 2.24 1 76.2 88 TYR A CA 1
ATOM 623 C C . TYR A 1 88 ? -24.113 -3.619 2.533 1 76.2 88 TYR A C 1
ATOM 625 O O . TYR A 1 88 ? -22.946 -3.813 2.183 1 76.2 88 TYR A O 1
ATOM 633 N N . GLU A 1 89 ? -24.446 -2.646 3.302 1 80.33 89 GLU A N 1
ATOM 634 C CA . GLU A 1 89 ? -23.481 -1.594 3.609 1 80.33 89 GLU A CA 1
ATOM 635 C C . GLU A 1 89 ? -22.48 -2.053 4.665 1 80.33 89 GLU A C 1
ATOM 637 O O . GLU A 1 89 ? -21.315 -1.651 4.64 1 80.33 89 GLU A O 1
ATOM 642 N N . LYS A 1 90 ? -22.887 -2.907 5.449 1 87.39 90 LYS A N 1
ATOM 643 C CA . LYS A 1 90 ? -22.097 -3.352 6.593 1 87.39 90 LYS A CA 1
ATOM 644 C C . LYS A 1 90 ? -20.878 -4.151 6.141 1 87.39 90 LYS A C 1
ATOM 646 O O . LYS A 1 90 ? -19.856 -4.177 6.83 1 87.39 90 LYS A O 1
ATOM 651 N N . GLN A 1 91 ? -20.88 -4.756 4.958 1 91.22 91 GLN A N 1
ATOM 652 C CA . GLN A 1 91 ? -19.816 -5.641 4.496 1 91.22 91 GLN A CA 1
ATOM 653 C C . GLN A 1 91 ? -18.534 -4.861 4.218 1 91.22 91 GLN A C 1
ATOM 655 O O . GLN A 1 91 ? -17.45 -5.443 4.142 1 91.22 91 GLN A O 1
ATOM 660 N N . TYR A 1 92 ? -18.621 -3.529 4.16 1 94.01 92 TYR A N 1
ATOM 661 C CA . TYR A 1 92 ? -17.477 -2.694 3.813 1 94.01 92 TYR A CA 1
ATOM 662 C C . TYR A 1 92 ? -16.826 -2.113 5.063 1 94.01 92 TYR A C 1
ATOM 664 O O . TYR A 1 92 ? -15.801 -1.432 4.978 1 94.01 92 TYR A O 1
ATOM 672 N N . TYR A 1 93 ? -17.396 -2.353 6.198 1 94.61 93 TYR A N 1
ATOM 673 C CA . TYR A 1 93 ? -16.912 -1.839 7.474 1 94.61 93 TYR A CA 1
ATOM 674 C C . TYR A 1 93 ? -15.736 -2.665 7.983 1 94.61 93 TYR A C 1
ATOM 676 O O . TYR A 1 93 ? -15.452 -3.743 7.455 1 94.61 93 TYR A O 1
ATOM 684 N N . PRO A 1 94 ? -15.034 -2.135 8.956 1 94.33 94 PRO A N 1
ATOM 685 C CA . PRO A 1 94 ? -13.857 -2.836 9.474 1 94.33 94 PRO A CA 1
ATOM 686 C C . PRO A 1 94 ? -14.174 -4.253 9.946 1 94.33 94 PRO A C 1
ATOM 688 O O . PRO A 1 94 ? -15.221 -4.485 10.556 1 94.33 94 PRO A O 1
ATOM 691 N N . SER A 1 95 ? -13.246 -5.253 9.634 1 92.32 95 SER A N 1
ATOM 692 C CA . SER A 1 95 ? -13.296 -6.648 10.06 1 92.32 95 SER A CA 1
ATOM 693 C C . SER A 1 95 ? -14.352 -7.426 9.282 1 92.32 95 SER A C 1
ATOM 695 O O . SER A 1 95 ? -14.659 -8.572 9.617 1 92.32 95 SER A O 1
ATOM 697 N N . GLN A 1 96 ? -14.989 -6.791 8.279 1 93.96 96 GLN A N 1
ATOM 698 C CA . GLN A 1 96 ? -15.966 -7.455 7.423 1 93.96 96 GLN A CA 1
ATOM 699 C C . GLN A 1 96 ? -15.322 -7.943 6.129 1 93.96 96 GLN A C 1
ATOM 701 O O . GLN A 1 96 ? -14.178 -7.596 5.829 1 93.96 96 GLN A O 1
ATOM 706 N N . PRO A 1 97 ? -15.942 -8.727 5.307 1 93.07 97 PRO A N 1
ATOM 707 C CA . PRO A 1 97 ? -15.352 -9.431 4.165 1 93.07 97 PRO A CA 1
ATOM 708 C C . PRO A 1 97 ? -14.797 -8.479 3.108 1 93.07 97 PRO A C 1
ATOM 710 O O . PRO A 1 97 ? -13.85 -8.825 2.397 1 93.07 97 PRO A O 1
ATOM 713 N N . ILE A 1 98 ? -15.392 -7.274 3.006 1 96.16 98 ILE A N 1
ATOM 714 C CA . ILE A 1 98 ? -14.904 -6.332 2.005 1 96.16 98 ILE A CA 1
ATOM 715 C C . ILE A 1 98 ? -14.466 -5.037 2.686 1 96.16 98 ILE A C 1
ATOM 717 O O . ILE A 1 98 ? -14.715 -3.943 2.172 1 96.16 98 ILE A O 1
ATOM 721 N N . SER A 1 99 ? -13.947 -5.146 3.827 1 97.19 99 SER A N 1
ATOM 722 C CA . SER A 1 99 ? -13.465 -4.026 4.629 1 97.19 99 SER A CA 1
ATOM 723 C C . SER A 1 99 ? -12.547 -3.119 3.817 1 97.19 99 SER A C 1
ATOM 725 O O . SER A 1 99 ? -11.515 -3.564 3.31 1 97.19 99 SER A O 1
ATOM 727 N N . LEU A 1 100 ? -12.877 -1.831 3.77 1 98.04 100 LEU A N 1
ATOM 728 C CA . LEU A 1 100 ? -12.084 -0.873 3.008 1 98.04 100 LEU A CA 1
ATOM 729 C C . LEU A 1 100 ? -10.738 -0.625 3.681 1 98.04 100 LEU A C 1
ATOM 731 O O . LEU A 1 100 ? -9.712 -0.516 3.005 1 98.04 100 LEU A O 1
ATOM 735 N N . SER A 1 101 ? -10.733 -0.49 4.954 1 98.22 101 SER A N 1
ATOM 736 C CA . SER A 1 101 ? -9.472 -0.353 5.676 1 98.22 101 SER A CA 1
ATOM 737 C C . SER A 1 101 ? -8.617 -1.607 5.537 1 98.22 101 SER A C 1
ATOM 739 O O . SER A 1 101 ? -7.388 -1.524 5.483 1 98.22 101 SER A O 1
ATOM 741 N N . GLY A 1 102 ? -9.274 -2.808 5.535 1 98.11 102 GLY A N 1
ATOM 742 C CA . GLY A 1 102 ? -8.568 -4.063 5.335 1 98.11 102 GLY A CA 1
ATOM 743 C C . GLY A 1 102 ? -7.894 -4.16 3.98 1 98.11 102 GLY A C 1
ATOM 744 O O . GLY A 1 102 ? -6.756 -4.622 3.878 1 98.11 102 GLY A O 1
ATOM 745 N N . ILE A 1 103 ? -8.609 -3.751 2.986 1 98.5 103 ILE A N 1
ATOM 746 C CA . ILE A 1 103 ? -8.076 -3.744 1.628 1 98.5 103 ILE A CA 1
ATOM 747 C C . ILE A 1 103 ? -6.871 -2.809 1.551 1 98.5 103 ILE A C 1
ATOM 749 O O . ILE A 1 103 ? -5.818 -3.185 1.03 1 98.5 103 ILE A O 1
ATOM 753 N N . ALA A 1 104 ? -7.009 -1.662 2.091 1 98.74 104 ALA A N 1
ATOM 754 C CA . ALA A 1 104 ? -5.943 -0.665 2.045 1 98.74 104 ALA A CA 1
ATOM 755 C C . ALA A 1 104 ? -4.703 -1.152 2.788 1 98.74 104 ALA A C 1
ATOM 757 O O . ALA A 1 104 ? -3.579 -0.989 2.307 1 98.74 104 ALA A O 1
ATOM 758 N N . SER A 1 105 ? -4.89 -1.737 3.919 1 98.56 105 SER A N 1
ATOM 759 C CA . SER A 1 105 ? -3.76 -2.189 4.725 1 98.56 105 SER A CA 1
ATOM 760 C C . SER A 1 105 ? -2.969 -3.278 4.008 1 98.56 105 SER A C 1
ATOM 762 O O . SER A 1 105 ? -1.737 -3.249 3.991 1 98.56 105 SER A O 1
ATOM 764 N N . ARG A 1 106 ? -3.636 -4.24 3.434 1 98.49 106 ARG A N 1
ATOM 765 C CA . ARG A 1 106 ? -2.966 -5.348 2.76 1 98.49 106 ARG A CA 1
ATOM 766 C C . ARG A 1 106 ? -2.242 -4.869 1.506 1 98.49 106 ARG A C 1
ATOM 768 O O . ARG A 1 106 ? -1.105 -5.269 1.249 1 98.49 106 ARG A O 1
ATOM 775 N N . ALA A 1 107 ? -2.917 -4.015 0.774 1 98.86 107 ALA A N 1
ATOM 776 C CA . ALA A 1 107 ? -2.281 -3.468 -0.422 1 98.86 107 ALA A CA 1
ATOM 777 C C . ALA A 1 107 ? -1.045 -2.649 -0.06 1 98.86 107 ALA A C 1
ATOM 779 O O . ALA A 1 107 ? -0.007 -2.757 -0.717 1 98.86 107 ALA A O 1
ATOM 780 N N . PHE A 1 108 ? -1.139 -1.83 0.965 1 98.87 108 PHE A N 1
ATOM 781 C CA . PHE A 1 108 ? -0.046 -0.985 1.433 1 98.87 108 PHE A CA 1
ATOM 782 C C . PHE A 1 108 ? 1.156 -1.83 1.838 1 98.87 108 PHE A C 1
ATOM 784 O O . PHE A 1 108 ? 2.288 -1.535 1.45 1 98.87 108 PHE A O 1
ATOM 791 N N . LEU A 1 109 ? 0.932 -2.884 2.597 1 98.82 109 LEU A N 1
ATOM 792 C CA . LEU A 1 109 ? 1.992 -3.755 3.093 1 98.82 109 LEU A CA 1
ATOM 793 C C . LEU A 1 109 ? 2.634 -4.535 1.951 1 98.82 109 LEU A C 1
ATOM 795 O O . LEU A 1 109 ? 3.845 -4.766 1.954 1 98.82 109 LEU A O 1
ATOM 799 N N . LEU A 1 110 ? 1.819 -4.96 0.996 1 98.85 110 LEU A N 1
ATOM 800 C CA . LEU A 1 110 ? 2.35 -5.657 -0.17 1 98.85 110 LEU A CA 1
ATOM 801 C C . LEU A 1 110 ? 3.225 -4.729 -1.007 1 98.85 110 LEU A C 1
ATOM 803 O O . LEU A 1 110 ? 4.258 -5.15 -1.533 1 98.85 110 LEU A O 1
ATOM 807 N N . GLY A 1 111 ? 2.774 -3.467 -1.143 1 98.91 111 GLY A N 1
ATOM 808 C CA . GLY A 1 111 ? 3.617 -2.497 -1.823 1 98.91 111 GLY A CA 1
ATOM 809 C C . GLY A 1 111 ? 4.948 -2.273 -1.13 1 98.91 111 GLY A C 1
ATOM 810 O O . GLY A 1 111 ? 5.991 -2.211 -1.784 1 98.91 111 GLY A O 1
ATOM 811 N N . ALA A 1 112 ? 4.887 -2.156 0.178 1 98.88 112 ALA A N 1
ATOM 812 C CA . ALA A 1 112 ? 6.103 -1.972 0.965 1 98.88 112 ALA A CA 1
ATOM 813 C C . ALA A 1 112 ? 7.033 -3.175 0.827 1 98.88 112 ALA A C 1
ATOM 815 O O . ALA A 1 112 ? 8.246 -3.014 0.676 1 98.88 112 ALA A O 1
ATOM 816 N N . LEU A 1 113 ? 6.433 -4.366 0.881 1 98.73 113 LEU A N 1
ATOM 817 C CA . LEU A 1 113 ? 7.21 -5.594 0.752 1 98.73 113 LEU A CA 1
ATOM 818 C C . LEU A 1 113 ? 7.86 -5.684 -0.624 1 98.73 113 LEU A C 1
ATOM 820 O O . LEU A 1 113 ? 9.018 -6.093 -0.743 1 98.73 113 LEU A O 1
ATOM 824 N N . LEU A 1 114 ? 7.111 -5.359 -1.66 1 98.85 114 LEU A N 1
ATOM 825 C CA . LEU A 1 114 ? 7.646 -5.407 -3.016 1 98.85 114 LEU A CA 1
ATOM 826 C C . LEU A 1 114 ? 8.86 -4.494 -3.155 1 98.85 114 LEU A C 1
ATOM 828 O O . LEU A 1 114 ? 9.902 -4.914 -3.663 1 98.85 114 LEU A O 1
ATOM 832 N N . SER A 1 115 ? 8.706 -3.303 -2.736 1 98.81 115 SER A N 1
ATOM 833 C CA . SER A 1 115 ? 9.77 -2.314 -2.873 1 98.81 115 SER A CA 1
ATOM 834 C C . SER A 1 115 ? 11.001 -2.711 -2.066 1 98.81 115 SER A C 1
ATOM 836 O O . SER A 1 115 ? 12.122 -2.683 -2.579 1 98.81 115 SER A O 1
ATOM 838 N N . PHE A 1 116 ? 10.879 -3.112 -0.814 1 98.48 116 PHE A N 1
ATOM 839 C CA . PHE A 1 116 ? 11.981 -3.508 0.056 1 98.48 116 PHE A CA 1
ATOM 840 C C . PHE A 1 116 ? 12.706 -4.724 -0.508 1 98.48 116 PHE A C 1
ATOM 842 O O . PHE A 1 116 ? 13.934 -4.729 -0.609 1 98.48 116 PHE A O 1
ATOM 849 N N . SER A 1 117 ? 11.936 -5.712 -0.906 1 98.74 117 SER A N 1
ATOM 850 C CA . SER A 1 117 ? 12.496 -6.983 -1.354 1 98.74 117 SER A CA 1
ATOM 851 C C . SER A 1 117 ? 13.181 -6.838 -2.709 1 98.74 117 SER A C 1
ATOM 853 O O . SER A 1 117 ? 14.2 -7.481 -2.968 1 98.74 117 SER A O 1
ATOM 855 N N . THR A 1 118 ? 12.612 -6.046 -3.565 1 98.6 118 THR A N 1
ATOM 856 C CA . THR A 1 118 ? 13.238 -5.808 -4.861 1 98.6 118 THR A CA 1
ATOM 857 C C . THR A 1 118 ? 14.573 -5.087 -4.693 1 98.6 118 THR A C 1
ATOM 859 O O . THR A 1 118 ? 15.569 -5.462 -5.316 1 98.6 118 THR A O 1
ATOM 862 N N . ALA A 1 119 ? 14.6 -4.092 -3.857 1 97.88 119 ALA A N 1
ATOM 863 C CA . ALA A 1 119 ? 15.835 -3.352 -3.609 1 97.88 119 ALA A CA 1
ATOM 864 C C . ALA A 1 119 ? 16.904 -4.256 -3.002 1 97.88 119 ALA A C 1
ATOM 866 O O . ALA A 1 119 ? 18.058 -4.242 -3.436 1 97.88 119 ALA A O 1
ATOM 867 N N . LEU A 1 120 ? 16.466 -5.014 -2.004 1 97.85 120 LEU A N 1
ATOM 868 C CA . LEU A 1 120 ? 17.403 -5.912 -1.338 1 97.85 120 LEU A CA 1
ATOM 869 C C . LEU A 1 120 ? 17.933 -6.962 -2.309 1 97.85 120 LEU A C 1
ATOM 871 O O . LEU A 1 120 ? 19.129 -7.261 -2.315 1 97.85 120 LEU A O 1
ATOM 875 N N . SER A 1 121 ? 17.057 -7.507 -3.117 1 98.28 121 SER A N 1
ATOM 876 C CA . SER A 1 121 ? 17.457 -8.504 -4.105 1 98.28 121 SER A CA 1
ATOM 877 C C . SER A 1 121 ? 18.457 -7.926 -5.1 1 98.28 121 SER A C 1
ATOM 879 O O . SER A 1 121 ? 19.463 -8.564 -5.419 1 98.28 121 SER A O 1
ATOM 881 N N . LEU A 1 122 ? 18.201 -6.766 -5.541 1 97.7 122 LEU A N 1
ATOM 882 C CA . LEU A 1 122 ? 19.056 -6.127 -6.536 1 97.7 122 LEU A CA 1
ATOM 883 C C . LEU A 1 122 ? 20.434 -5.826 -5.955 1 97.7 122 LEU A C 1
ATOM 885 O O . LEU A 1 122 ? 21.454 -6.086 -6.597 1 97.7 122 LEU A O 1
ATOM 889 N N . VAL A 1 123 ? 20.552 -5.296 -4.757 1 96.61 123 VAL A N 1
ATOM 890 C CA . VAL A 1 123 ? 21.816 -4.961 -4.111 1 96.61 123 VAL A CA 1
ATOM 891 C C . VAL A 1 123 ? 22.645 -6.228 -3.909 1 96.61 123 VAL A C 1
ATOM 893 O O . VAL A 1 123 ? 23.84 -6.25 -4.213 1 96.61 123 VAL A O 1
ATOM 896 N N . LEU A 1 124 ? 21.997 -7.266 -3.485 1 97.05 124 LEU A N 1
ATOM 897 C CA . LEU A 1 124 ? 22.695 -8.52 -3.224 1 97.05 124 LEU A CA 1
ATOM 898 C C . LEU A 1 124 ? 23.155 -9.168 -4.526 1 97.05 124 LEU A C 1
ATOM 900 O O . LEU A 1 124 ? 24.261 -9.707 -4.6 1 97.05 124 LEU A O 1
ATOM 904 N N . ALA A 1 125 ? 22.342 -9.057 -5.528 1 96.01 125 ALA A N 1
ATOM 905 C CA . ALA A 1 125 ? 22.709 -9.612 -6.828 1 96.01 125 ALA A CA 1
ATOM 906 C C . ALA A 1 125 ? 23.908 -8.877 -7.42 1 96.01 125 ALA A C 1
ATOM 908 O O . ALA A 1 125 ? 24.814 -9.502 -7.977 1 96.01 125 ALA A O 1
ATOM 909 N N . LEU A 1 126 ? 23.929 -7.602 -7.295 1 96.02 126 LEU A N 1
ATOM 910 C CA . LEU A 1 126 ? 25.009 -6.784 -7.836 1 96.02 126 LEU A CA 1
ATOM 911 C C . LEU A 1 126 ? 26.31 -7.032 -7.081 1 96.02 126 LEU A C 1
ATOM 913 O O . LEU A 1 126 ? 27.397 -6.865 -7.638 1 96.02 126 LEU A O 1
ATOM 917 N N . GLN A 1 127 ? 26.239 -7.527 -5.893 1 96.06 127 GLN A N 1
ATOM 918 C CA . GLN A 1 127 ? 27.411 -7.865 -5.093 1 96.06 127 GLN A CA 1
ATOM 919 C C . GLN A 1 127 ? 27.829 -9.316 -5.316 1 96.06 127 GLN A C 1
ATOM 921 O O . GLN A 1 127 ? 28.765 -9.803 -4.678 1 96.06 127 GLN A O 1
ATOM 926 N N . GLY A 1 128 ? 27.068 -10.026 -6.152 1 93.74 128 GLY A N 1
ATOM 927 C CA . GLY A 1 128 ? 27.396 -11.41 -6.458 1 93.74 128 GLY A CA 1
ATOM 928 C C . GLY A 1 128 ? 26.984 -12.377 -5.365 1 93.74 128 GLY A C 1
ATOM 929 O O . GLY A 1 128 ? 27.436 -13.524 -5.341 1 93.74 128 GLY A O 1
ATOM 930 N N . SER A 1 129 ? 26.142 -11.924 -4.454 1 95.36 129 SER A N 1
ATOM 931 C CA . SER A 1 129 ? 25.696 -12.776 -3.356 1 95.36 129 SER A CA 1
ATOM 932 C C . SER A 1 129 ? 24.547 -13.68 -3.79 1 95.36 129 SER A C 1
ATOM 934 O O . SER A 1 129 ? 23.59 -13.219 -4.417 1 95.36 129 SER A O 1
ATOM 936 N N . PRO A 1 130 ? 24.6 -14.964 -3.486 1 93.98 130 PRO A N 1
ATOM 937 C CA . PRO A 1 130 ? 23.479 -15.854 -3.8 1 93.98 130 PRO A CA 1
ATOM 938 C C . PRO A 1 130 ? 22.24 -15.562 -2.957 1 93.98 130 PRO A C 1
ATOM 940 O O . PRO A 1 130 ? 21.154 -16.068 -3.252 1 93.98 130 PRO A O 1
ATOM 943 N N . PHE A 1 131 ? 22.372 -14.686 -1.924 1 96.82 131 PHE A N 1
ATOM 944 C CA . PHE A 1 131 ? 21.28 -14.4 -1.001 1 96.82 131 PHE A CA 1
ATOM 945 C C . PHE A 1 131 ? 20.27 -13.452 -1.635 1 96.82 131 PHE A C 1
ATOM 947 O O . PHE A 1 131 ? 19.282 -13.075 -1.002 1 96.82 131 PHE A O 1
ATOM 954 N N . TRP A 1 132 ? 20.424 -13.082 -2.882 1 97.95 132 TRP A N 1
ATOM 955 C CA . TRP A 1 132 ? 19.452 -12.242 -3.575 1 97.95 132 TRP A CA 1
ATOM 956 C C . TRP A 1 132 ? 18.178 -13.023 -3.882 1 97.95 132 TRP A C 1
ATOM 958 O O . TRP A 1 132 ? 17.13 -12.431 -4.153 1 97.95 132 TRP A O 1
ATOM 968 N N . ARG A 1 133 ? 18.178 -14.306 -3.83 1 98.07 133 ARG A N 1
ATOM 969 C CA . ARG A 1 133 ? 17.103 -15.178 -4.294 1 98.07 133 ARG A CA 1
ATOM 970 C C . ARG A 1 133 ? 15.913 -15.135 -3.341 1 98.07 133 ARG A C 1
ATOM 972 O O . ARG A 1 133 ? 14.768 -14.992 -3.775 1 98.07 133 ARG A O 1
ATOM 979 N N . PRO A 1 134 ? 16.127 -15.202 -1.978 1 97.93 134 PRO A N 1
ATOM 980 C CA . PRO A 1 134 ? 14.973 -15.16 -1.077 1 97.93 134 PRO A CA 1
ATOM 981 C C . PRO A 1 134 ? 14.192 -13.851 -1.178 1 97.93 134 PRO A C 1
ATOM 983 O O . PRO A 1 134 ? 12.965 -13.868 -1.298 1 97.93 134 PRO A O 1
ATOM 986 N N . PRO A 1 135 ? 14.887 -12.736 -1.192 1 98.48 135 PRO A N 1
ATOM 987 C CA . PRO A 1 135 ? 14.089 -11.518 -1.356 1 98.48 135 PRO A CA 1
ATOM 988 C C . PRO A 1 135 ? 13.428 -11.425 -2.729 1 98.48 135 PRO A C 1
ATOM 990 O O . PRO A 1 135 ? 12.341 -10.855 -2.857 1 98.48 135 PRO A O 1
ATOM 993 N N . PHE A 1 136 ? 14.053 -11.938 -3.77 1 98.56 136 PHE A N 1
ATOM 994 C CA . PHE A 1 136 ? 13.397 -12.008 -5.071 1 98.56 136 PHE A CA 1
ATOM 995 C C . PHE A 1 136 ? 12.082 -12.773 -4.974 1 98.56 136 PHE A C 1
ATOM 997 O O . PHE A 1 136 ? 11.074 -12.362 -5.552 1 98.56 136 PHE A O 1
ATOM 1004 N N . PHE A 1 137 ? 12.117 -13.883 -4.281 1 98.65 137 PHE A N 1
ATOM 1005 C CA . PHE A 1 137 ? 10.932 -14.71 -4.084 1 98.65 137 PHE A CA 1
ATOM 1006 C C . PHE A 1 137 ? 9.847 -13.935 -3.347 1 98.65 137 PHE A C 1
ATOM 1008 O O . PHE A 1 137 ? 8.674 -13.991 -3.722 1 98.65 137 PHE A O 1
ATOM 1015 N N . ALA A 1 138 ? 10.25 -13.184 -2.319 1 98.46 138 ALA A N 1
ATOM 1016 C CA . ALA A 1 138 ? 9.299 -12.375 -1.562 1 98.46 138 ALA A CA 1
ATOM 1017 C C . ALA A 1 138 ? 8.663 -11.306 -2.445 1 98.46 138 ALA A C 1
ATOM 1019 O O . ALA A 1 138 ? 7.464 -11.035 -2.337 1 98.46 138 ALA A O 1
ATOM 1020 N N . ALA A 1 139 ? 9.457 -10.675 -3.299 1 98.72 139 ALA A N 1
ATOM 1021 C CA . ALA A 1 139 ? 8.936 -9.684 -4.238 1 98.72 139 ALA A CA 1
ATOM 1022 C C . ALA A 1 139 ? 7.925 -10.312 -5.193 1 98.72 139 ALA A C 1
ATOM 1024 O O . ALA A 1 139 ? 6.89 -9.712 -5.494 1 98.72 139 ALA A O 1
ATOM 1025 N N . THR A 1 140 ? 8.232 -11.482 -5.665 1 98.64 140 THR A N 1
ATOM 1026 C CA . THR A 1 140 ? 7.352 -12.208 -6.574 1 98.64 140 THR A CA 1
ATOM 1027 C C . THR A 1 140 ? 6.018 -12.519 -5.901 1 98.64 140 THR A C 1
ATOM 1029 O O . THR A 1 140 ? 4.959 -12.379 -6.517 1 98.64 140 THR A O 1
ATOM 1032 N N . LEU A 1 141 ? 6.067 -12.899 -4.647 1 98.28 141 LEU A N 1
ATOM 1033 C CA . LEU A 1 141 ? 4.85 -13.183 -3.894 1 98.28 141 LEU A CA 1
ATOM 1034 C C . LEU A 1 141 ? 4.019 -11.918 -3.705 1 98.28 141 LEU A C 1
ATOM 1036 O O . LEU A 1 141 ? 2.789 -11.962 -3.781 1 98.28 141 LEU A O 1
ATOM 1040 N N . ALA A 1 142 ? 4.675 -10.816 -3.44 1 98.75 142 ALA A N 1
ATOM 1041 C CA . ALA A 1 142 ? 3.961 -9.554 -3.264 1 98.75 142 ALA A CA 1
ATOM 1042 C C . ALA A 1 142 ? 3.195 -9.176 -4.529 1 98.75 142 ALA A C 1
ATOM 1044 O O . ALA A 1 142 ? 2.03 -8.776 -4.461 1 98.75 142 ALA A O 1
ATOM 1045 N N . VAL A 1 143 ? 3.831 -9.313 -5.68 1 98.71 143 VAL A N 1
ATOM 1046 C CA . VAL A 1 143 ? 3.194 -9 -6.955 1 98.71 143 VAL A CA 1
ATOM 1047 C C . VAL A 1 143 ? 2.019 -9.947 -7.192 1 98.71 143 VAL A C 1
ATOM 1049 O O . VAL A 1 143 ? 0.94 -9.517 -7.606 1 98.71 143 VAL A O 1
ATOM 1052 N N . PHE A 1 144 ? 2.189 -11.218 -6.948 1 98.28 144 PHE A N 1
ATOM 1053 C CA . PHE A 1 144 ? 1.16 -12.227 -7.165 1 98.28 144 PHE A CA 1
ATOM 1054 C C . PHE A 1 144 ? -0.093 -11.904 -6.36 1 98.28 144 PHE A C 1
ATOM 1056 O O . PHE A 1 144 ? -1.193 -11.837 -6.913 1 98.28 144 PHE A O 1
ATOM 1063 N N . HIS A 1 145 ? 0.074 -11.685 -5.054 1 98.46 145 HIS A N 1
ATOM 1064 C CA . HIS A 1 145 ? -1.063 -11.473 -4.164 1 98.46 145 HIS A CA 1
ATOM 1065 C C . HIS A 1 145 ? -1.768 -10.157 -4.475 1 98.46 145 HIS A C 1
ATOM 1067 O O . HIS A 1 145 ? -2.995 -10.072 -4.396 1 98.46 145 HIS A O 1
ATOM 1073 N N . PHE A 1 146 ? -1.01 -9.17 -4.81 1 98.78 146 PHE A N 1
ATOM 1074 C CA . PHE A 1 146 ? -1.646 -7.915 -5.193 1 98.78 146 PHE A CA 1
ATOM 1075 C C . PHE A 1 146 ? -2.454 -8.087 -6.474 1 98.78 146 PHE A C 1
ATOM 1077 O O . PHE A 1 146 ? -3.587 -7.61 -6.568 1 98.78 146 PHE A O 1
ATOM 1084 N N . CYS A 1 147 ? -1.84 -8.723 -7.496 1 98.6 147 CYS A N 1
ATOM 1085 C CA . CYS A 1 147 ? -2.506 -8.906 -8.78 1 98.6 147 CYS A CA 1
ATOM 1086 C C . CYS A 1 147 ? -3.778 -9.73 -8.622 1 98.6 147 CYS A C 1
ATOM 1088 O O . CYS A 1 147 ? -4.768 -9.492 -9.317 1 98.6 147 CYS A O 1
ATOM 1090 N N . GLU A 1 148 ? -3.737 -10.733 -7.689 1 97.6 148 GLU A N 1
ATOM 1091 C CA . GLU A 1 148 ? -4.933 -11.534 -7.446 1 97.6 148 GLU A CA 1
ATOM 1092 C C . GLU A 1 148 ? -6.106 -10.658 -7.016 1 97.6 148 GLU A C 1
ATOM 1094 O O . GLU A 1 148 ? -7.199 -10.757 -7.577 1 97.6 148 GLU A O 1
ATOM 1099 N N . PHE A 1 149 ? -5.864 -9.84 -6.071 1 98.08 149 PHE A N 1
ATOM 1100 C CA . PHE A 1 149 ? -6.931 -8.978 -5.577 1 98.08 149 PHE A CA 1
ATOM 1101 C C . PHE A 1 149 ? -7.314 -7.936 -6.622 1 98.08 149 PHE A C 1
ATOM 1103 O O . PHE A 1 149 ? -8.497 -7.748 -6.914 1 98.08 149 PHE A O 1
ATOM 1110 N N . TRP A 1 150 ? -6.307 -7.209 -7.115 1 98.59 150 TRP A N 1
ATOM 1111 C CA . TRP A 1 150 ? -6.561 -6.075 -7.997 1 98.59 150 TRP A CA 1
ATOM 1112 C C . TRP A 1 150 ? -7.338 -6.511 -9.235 1 98.59 150 TRP A C 1
ATOM 1114 O O . TRP A 1 150 ? -8.281 -5.836 -9.654 1 98.59 150 TRP A O 1
ATOM 1124 N N . THR A 1 151 ? -6.964 -7.618 -9.836 1 98.13 151 THR A N 1
ATOM 1125 C CA . THR A 1 151 ? -7.643 -8.099 -11.034 1 98.13 151 THR A CA 1
ATOM 1126 C C . THR A 1 151 ? -9.091 -8.468 -10.724 1 98.13 151 THR A C 1
ATOM 1128 O O . THR A 1 151 ? -9.995 -8.162 -11.503 1 98.13 151 THR A O 1
ATOM 1131 N N . THR A 1 152 ? -9.314 -9.123 -9.61 1 97.2 152 THR A N 1
ATOM 1132 C CA . THR A 1 152 ? -10.675 -9.471 -9.216 1 97.2 152 THR A CA 1
ATOM 1133 C C . THR A 1 152 ? -11.507 -8.214 -8.977 1 97.2 152 THR A C 1
ATOM 1135 O O . THR A 1 152 ? -12.65 -8.125 -9.428 1 97.2 152 THR A O 1
ATOM 1138 N N . ALA A 1 153 ? -10.892 -7.312 -8.283 1 97.62 153 ALA A N 1
ATOM 1139 C CA . ALA A 1 153 ? -11.592 -6.07 -7.963 1 97.62 153 ALA A CA 1
ATOM 1140 C C . ALA A 1 153 ? -11.952 -5.302 -9.231 1 97.62 153 ALA A C 1
ATOM 1142 O O . ALA A 1 153 ? -12.999 -4.653 -9.295 1 97.62 153 ALA A O 1
ATOM 1143 N N . ARG A 1 154 ? -11.113 -5.374 -10.192 1 97.56 154 ARG A N 1
ATOM 1144 C CA . ARG A 1 154 ? -11.293 -4.574 -11.399 1 97.56 154 ARG A CA 1
ATOM 1145 C C . ARG A 1 154 ? -12.245 -5.26 -12.374 1 97.56 154 ARG A C 1
ATOM 1147 O O . ARG A 1 154 ? -13.037 -4.596 -13.047 1 97.56 154 ARG A O 1
ATOM 1154 N N . TYR A 1 155 ? -12.259 -6.564 -12.403 1 96.05 155 TYR A N 1
ATOM 1155 C CA . TYR A 1 155 ? -12.956 -7.24 -13.492 1 96.05 155 TYR A CA 1
ATOM 1156 C C . TYR A 1 155 ? -14.064 -8.139 -12.955 1 96.05 155 TYR A C 1
ATOM 1158 O O . TYR A 1 155 ? -14.899 -8.628 -13.719 1 96.05 155 TYR A O 1
ATOM 1166 N N . ASN A 1 156 ? -14.111 -8.388 -11.737 1 94.75 156 ASN A N 1
ATOM 1167 C CA . ASN A 1 156 ? -15.159 -9.141 -11.056 1 94.75 156 ASN A CA 1
ATOM 1168 C C . ASN A 1 156 ? -15.433 -8.584 -9.662 1 94.75 156 ASN A C 1
ATOM 1170 O O . ASN A 1 156 ? -15.38 -9.319 -8.674 1 94.75 156 ASN A O 1
ATOM 1174 N N . THR A 1 157 ? -15.853 -7.386 -9.61 1 94.34 157 THR A N 1
ATOM 1175 C CA . THR A 1 157 ? -16.009 -6.627 -8.374 1 94.34 157 THR A CA 1
ATOM 1176 C C . THR A 1 157 ? -17.021 -7.299 -7.451 1 94.34 157 THR A C 1
ATOM 1178 O O . THR A 1 157 ? -16.88 -7.252 -6.227 1 94.34 157 THR A O 1
ATOM 1181 N N . LYS A 1 158 ? -17.976 -7.943 -7.945 1 90.26 158 LYS A N 1
ATOM 1182 C CA . LYS A 1 158 ? -19.036 -8.565 -7.156 1 90.26 158 LYS A CA 1
ATOM 1183 C C . LYS A 1 158 ? -18.484 -9.691 -6.286 1 90.26 158 LYS A C 1
ATOM 1185 O O . LYS A 1 158 ? -19.018 -9.969 -5.21 1 90.26 158 LYS A O 1
ATOM 1190 N N . ALA A 1 159 ? -17.405 -10.312 -6.733 1 91.93 159 ALA A N 1
ATOM 1191 C CA . ALA A 1 159 ? -16.902 -11.505 -6.057 1 91.93 159 ALA A CA 1
ATOM 1192 C C . ALA A 1 159 ? -15.731 -11.164 -5.141 1 91.93 159 ALA A C 1
ATOM 1194 O O . ALA A 1 159 ? -15.229 -12.026 -4.416 1 91.93 159 ALA A O 1
ATOM 1195 N N . VAL A 1 160 ? -15.323 -9.905 -5.114 1 95.04 160 VAL A N 1
ATOM 1196 C CA . VAL A 1 160 ? -14.069 -9.561 -4.454 1 95.04 160 VAL A CA 1
ATOM 1197 C C . VAL A 1 160 ? -14.285 -9.476 -2.945 1 95.04 160 VAL A C 1
ATOM 1199 O O . VAL A 1 160 ? -15.328 -9.003 -2.487 1 95.04 160 VAL A O 1
ATOM 1202 N N . GLN A 1 161 ? -13.366 -9.994 -2.191 1 95.48 161 GLN A N 1
ATOM 1203 C CA . GLN A 1 161 ? -13.266 -9.898 -0.738 1 95.48 161 GLN A CA 1
ATOM 1204 C C . GLN A 1 161 ? -11.829 -9.63 -0.302 1 95.48 161 GLN A C 1
ATOM 1206 O O . GLN A 1 161 ? -10.903 -9.709 -1.112 1 95.48 161 GLN A O 1
ATOM 1211 N N . VAL A 1 162 ? -11.683 -9.25 0.944 1 96.13 162 VAL A N 1
ATOM 1212 C CA . VAL A 1 162 ? -10.348 -9.078 1.507 1 96.13 162 VAL A CA 1
ATOM 1213 C C . VAL A 1 162 ? -9.546 -10.366 1.339 1 96.13 162 VAL A C 1
ATOM 1215 O O . VAL A 1 162 ? -8.333 -10.326 1.12 1 96.13 162 VAL A O 1
ATOM 1218 N N . SER A 1 163 ? -10.186 -11.483 1.32 1 94.58 163 SER A N 1
ATOM 1219 C CA . SER A 1 163 ? -9.547 -12.79 1.207 1 94.58 163 SER A CA 1
ATOM 1220 C C . SER A 1 163 ? -9.037 -13.035 -0.209 1 94.58 163 SER A C 1
ATOM 1222 O O . SER A 1 163 ? -8.267 -13.969 -0.444 1 94.58 163 SER A O 1
ATOM 1224 N N . SER A 1 164 ? -9.411 -12.183 -1.139 1 95.76 164 SER A N 1
ATOM 1225 C CA . SER A 1 164 ? -8.993 -12.334 -2.529 1 95.76 164 SER A CA 1
ATOM 1226 C C . SER A 1 164 ? -7.512 -12.009 -2.699 1 95.76 164 SER A C 1
ATOM 1228 O O . SER A 1 164 ? -6.927 -12.287 -3.748 1 95.76 164 SER A O 1
ATOM 1230 N N . PHE A 1 165 ? -6.916 -11.474 -1.63 1 96.88 165 PHE A N 1
ATOM 1231 C CA . PHE A 1 165 ? -5.465 -11.331 -1.642 1 96.88 165 PHE A CA 1
ATOM 1232 C C . PHE A 1 165 ? -4.786 -12.691 -1.528 1 96.88 165 PHE A C 1
ATOM 1234 O O . PHE A 1 165 ? -3.599 -12.825 -1.831 1 96.88 165 PHE A O 1
ATOM 1241 N N . LEU A 1 166 ? -5.457 -13.689 -0.966 1 94.25 166 LEU A N 1
ATOM 1242 C CA . LEU A 1 166 ? -5.008 -15.071 -0.84 1 94.25 166 LEU A CA 1
ATOM 1243 C C . LEU A 1 166 ? -3.794 -15.166 0.079 1 94.25 166 LEU A C 1
ATOM 1245 O O . LEU A 1 166 ? -2.862 -15.925 -0.194 1 94.25 166 LEU A O 1
ATOM 1249 N N . LEU A 1 167 ? -3.708 -14.314 1.089 1 91.38 167 LEU A N 1
ATOM 1250 C CA . LEU A 1 167 ? -2.574 -14.311 2.007 1 91.38 167 LEU A CA 1
ATOM 1251 C C . LEU A 1 167 ? -2.72 -15.409 3.055 1 91.38 167 LEU A C 1
ATOM 1253 O O . LEU A 1 167 ? -1.753 -16.109 3.366 1 91.38 167 LEU A O 1
ATOM 1257 N N . ASN A 1 168 ? -3.897 -15.526 3.69 1 79.96 168 ASN A N 1
ATOM 1258 C CA . ASN A 1 168 ? -4.096 -16.502 4.756 1 79.96 168 ASN A CA 1
ATOM 1259 C C . ASN A 1 168 ? -5.199 -17.497 4.407 1 79.96 168 ASN A C 1
ATOM 1261 O O . ASN A 1 168 ? -5.463 -18.43 5.168 1 79.96 168 ASN A O 1
ATOM 1265 N N . GLN A 1 169 ? -5.619 -17.408 3.288 1 74.35 169 GLN A N 1
ATOM 1266 C CA . GLN A 1 169 ? -6.806 -18.202 2.987 1 74.35 169 GLN A CA 1
ATOM 1267 C C . GLN A 1 169 ? -6.468 -19.366 2.061 1 74.35 169 GLN A C 1
ATOM 1269 O O . GLN A 1 169 ? -7.331 -20.192 1.753 1 74.35 169 GLN A O 1
ATOM 1274 N N . ASN A 1 170 ? -5.314 -19.379 1.724 1 72.21 170 ASN A N 1
ATOM 1275 C CA . ASN A 1 170 ? -4.912 -20.469 0.841 1 72.21 170 ASN A CA 1
ATOM 1276 C C . ASN A 1 170 ? -4.598 -21.74 1.625 1 72.21 170 ASN A C 1
ATOM 1278 O O . ASN A 1 170 ? -4.143 -22.731 1.052 1 72.21 170 ASN A O 1
ATOM 1282 N N . GLY A 1 171 ? -4.758 -21.726 2.883 1 75.84 171 GLY A N 1
ATOM 1283 C CA . GLY A 1 171 ? -4.581 -22.931 3.678 1 75.84 171 GLY A CA 1
ATOM 1284 C C . GLY A 1 171 ? -3.169 -23.094 4.206 1 75.84 171 GLY A C 1
ATOM 1285 O O . GLY A 1 171 ? -2.26 -22.367 3.8 1 75.84 171 GLY A O 1
ATOM 1286 N N . SER A 1 172 ? -3.011 -23.986 5.009 1 83.2 172 SER A N 1
ATOM 1287 C CA . SER A 1 172 ? -1.72 -24.221 5.646 1 83.2 172 SER A CA 1
ATOM 1288 C C . SER A 1 172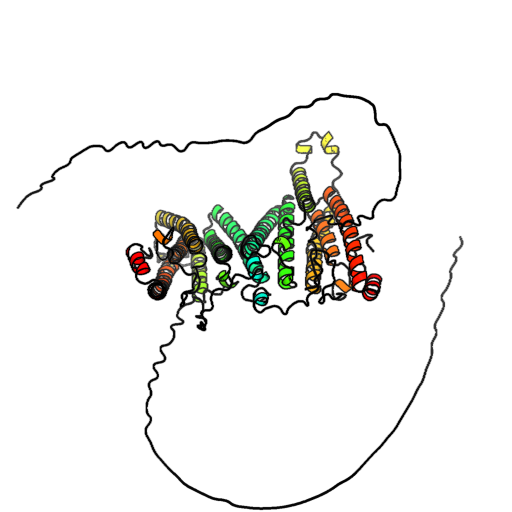 ? -0.706 -24.779 4.653 1 83.2 172 SER A C 1
ATOM 1290 O O . SER A 1 172 ? 0.488 -24.49 4.749 1 83.2 172 SER A O 1
ATOM 1292 N N . ALA A 1 173 ? -1.209 -25.552 3.676 1 84.93 173 ALA A N 1
ATOM 1293 C CA . ALA A 1 173 ? -0.312 -26.147 2.688 1 84.93 173 ALA A CA 1
ATOM 1294 C C . ALA A 1 173 ? 0.409 -25.07 1.883 1 84.93 173 ALA A C 1
ATOM 1296 O O . ALA A 1 173 ? 1.589 -25.215 1.558 1 84.93 173 ALA A O 1
ATOM 1297 N N . TYR A 1 174 ? -0.284 -24.077 1.619 1 89.15 174 TYR A N 1
ATOM 1298 C CA . TYR A 1 174 ? 0.282 -22.957 0.876 1 89.15 174 TYR A CA 1
ATOM 1299 C C . TYR A 1 174 ? 1.4 -22.287 1.666 1 89.15 174 TYR A C 1
ATOM 1301 O O . TYR A 1 174 ? 2.491 -22.059 1.138 1 89.15 174 TYR A O 1
ATOM 1309 N N . THR A 1 175 ? 1.232 -22.031 2.889 1 90.65 175 THR A N 1
ATOM 1310 C CA . THR A 1 175 ? 2.209 -21.39 3.761 1 90.65 175 THR A CA 1
ATOM 1311 C C . THR A 1 175 ? 3.423 -22.291 3.969 1 90.65 175 THR A C 1
ATOM 1313 O O . THR A 1 175 ? 4.562 -21.82 3.955 1 90.65 175 THR A O 1
ATOM 1316 N N . ILE A 1 176 ? 3.137 -23.517 4.18 1 92.61 176 ILE A N 1
ATOM 1317 C CA . ILE A 1 176 ? 4.208 -24.484 4.396 1 92.61 176 ILE A CA 1
ATOM 1318 C C . ILE A 1 176 ? 5.084 -24.571 3.148 1 92.61 176 ILE A C 1
ATOM 1320 O O . ILE A 1 176 ? 6.313 -24.605 3.245 1 92.61 176 ILE A O 1
ATOM 1324 N N . ALA A 1 177 ? 4.414 -24.606 2.007 1 94.41 177 ALA A N 1
ATOM 1325 C CA . ALA A 1 177 ? 5.156 -24.702 0.752 1 94.41 177 ALA A CA 1
ATOM 1326 C C . ALA A 1 177 ? 6.093 -23.51 0.577 1 94.41 177 ALA A C 1
ATOM 1328 O O . ALA A 1 177 ? 7.267 -23.68 0.238 1 94.41 177 ALA A O 1
ATOM 1329 N N . HIS A 1 178 ? 5.644 -22.35 0.861 1 95.45 178 HIS A N 1
ATOM 1330 C CA . HIS A 1 178 ? 6.457 -21.156 0.663 1 95.45 178 HIS A CA 1
ATOM 1331 C C . HIS A 1 178 ? 7.542 -21.044 1.729 1 95.45 178 HIS A C 1
ATOM 1333 O O . HIS A 1 178 ? 8.657 -20.603 1.443 1 95.45 178 HIS A O 1
ATOM 1339 N N . ALA A 1 179 ? 7.185 -21.468 2.896 1 96.14 179 ALA A N 1
ATOM 1340 C CA . ALA A 1 179 ? 8.189 -21.48 3.957 1 96.14 179 ALA A CA 1
ATOM 1341 C C . ALA A 1 179 ? 9.303 -22.475 3.645 1 96.14 179 ALA A C 1
ATOM 1343 O O . ALA A 1 179 ? 10.48 -22.193 3.883 1 96.14 179 ALA A O 1
ATOM 1344 N N . ALA A 1 180 ? 8.887 -23.611 3.158 1 97.48 180 ALA A N 1
ATOM 1345 C CA . ALA A 1 180 ? 9.864 -24.632 2.789 1 97.48 180 ALA A CA 1
ATOM 1346 C C . ALA A 1 180 ? 10.765 -24.147 1.657 1 97.48 180 ALA A C 1
ATOM 1348 O O . ALA A 1 180 ? 11.97 -24.406 1.66 1 97.48 180 ALA A O 1
ATOM 1349 N N . ALA A 1 181 ? 10.186 -23.482 0.71 1 97.93 181 ALA A N 1
ATOM 1350 C CA . ALA A 1 181 ? 10.958 -22.943 -0.407 1 97.93 181 ALA A CA 1
ATOM 1351 C C . ALA A 1 181 ? 11.995 -21.935 0.079 1 97.93 181 ALA A C 1
ATOM 1353 O O . ALA A 1 181 ? 13.159 -21.988 -0.328 1 97.93 181 ALA A O 1
ATOM 1354 N N . LEU A 1 182 ? 11.59 -21.079 0.951 1 97.79 182 LEU A N 1
ATOM 1355 C CA . LEU A 1 182 ? 12.495 -20.08 1.51 1 97.79 182 LEU A CA 1
ATOM 1356 C C . LEU A 1 182 ? 13.594 -20.743 2.334 1 97.79 182 LEU A C 1
ATOM 1358 O O . LEU A 1 182 ? 14.755 -20.33 2.275 1 97.79 182 LEU A O 1
ATOM 1362 N N . ALA A 1 183 ? 13.214 -21.691 3.077 1 97.32 183 ALA A N 1
ATOM 1363 C CA . ALA A 1 183 ? 14.171 -22.39 3.931 1 97.32 183 ALA A CA 1
ATOM 1364 C C . ALA A 1 183 ? 15.236 -23.096 3.097 1 97.32 183 ALA A C 1
ATOM 1366 O O . ALA A 1 183 ? 16.432 -22.975 3.375 1 97.32 183 ALA A O 1
ATOM 1367 N N . GLU A 1 184 ? 14.793 -23.828 2.097 1 96.83 184 GLU A N 1
ATOM 1368 C CA . GLU A 1 184 ? 15.76 -24.536 1.264 1 96.83 184 GLU A CA 1
ATOM 1369 C C . GLU A 1 184 ? 16.715 -23.562 0.578 1 96.83 184 GLU A C 1
ATOM 1371 O O . GLU A 1 184 ? 17.926 -23.792 0.545 1 96.83 184 GLU A O 1
ATOM 1376 N N . SER A 1 185 ? 16.184 -22.515 0.036 1 96.59 185 SER A N 1
ATOM 1377 C CA . SER A 1 185 ? 17.017 -21.527 -0.642 1 96.59 185 SER A CA 1
ATOM 1378 C C . SER A 1 185 ? 18.023 -20.9 0.317 1 96.59 185 SER A C 1
ATOM 1380 O O . SER A 1 185 ? 19.194 -20.728 -0.029 1 96.59 185 SER A O 1
ATOM 1382 N N . THR A 1 186 ? 17.562 -20.592 1.5 1 95.42 186 THR A N 1
ATOM 1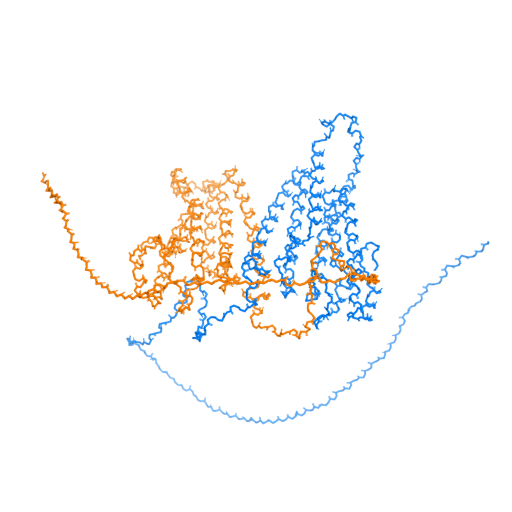383 C CA . THR A 1 186 ? 18.432 -19.962 2.487 1 95.42 186 THR A CA 1
ATOM 1384 C C . THR A 1 186 ? 19.553 -20.91 2.903 1 95.42 186 THR A C 1
ATOM 1386 O O . THR A 1 186 ? 20.716 -20.508 2.985 1 95.42 186 THR A O 1
ATOM 1389 N N . VAL A 1 187 ? 19.208 -22.131 3.125 1 92.81 187 VAL A N 1
ATOM 1390 C CA . VAL A 1 187 ? 20.197 -23.133 3.505 1 92.81 187 VAL A CA 1
ATOM 1391 C C . VAL A 1 187 ? 21.193 -23.336 2.365 1 92.81 187 VAL A C 1
ATOM 1393 O O . VAL A 1 187 ? 22.401 -23.423 2.595 1 92.81 187 VAL A O 1
ATOM 1396 N N . SER A 1 188 ? 20.685 -23.41 1.169 1 90.94 188 SER A N 1
ATOM 1397 C CA . SER A 1 188 ? 21.551 -23.579 0.007 1 90.94 188 SER A CA 1
ATOM 1398 C C . SER A 1 188 ? 22.509 -22.403 -0.145 1 90.94 188 SER A C 1
ATOM 1400 O O . SER A 1 188 ? 23.681 -22.588 -0.479 1 90.94 188 SER A O 1
ATOM 1402 N N . CYS A 1 189 ? 22.063 -21.209 0.059 1 91.36 189 CYS A N 1
ATOM 1403 C CA . CYS A 1 189 ? 22.904 -20.019 -0.009 1 91.36 189 CYS A CA 1
ATOM 1404 C C . CYS A 1 189 ? 23.968 -20.04 1.082 1 91.36 189 CYS A C 1
ATOM 1406 O O . CYS A 1 189 ? 25.126 -19.699 0.832 1 91.36 189 CYS A O 1
ATOM 1408 N N . LEU A 1 190 ? 23.528 -20.485 2.246 1 89.91 190 LEU A N 1
ATOM 1409 C CA . LEU A 1 190 ? 24.465 -20.57 3.361 1 89.91 190 LEU A CA 1
ATOM 1410 C C . LEU A 1 190 ? 25.569 -21.581 3.068 1 89.91 190 LEU A C 1
ATOM 1412 O O . LEU A 1 190 ? 26.743 -21.322 3.345 1 89.91 190 LEU A O 1
ATOM 1416 N N . LEU A 1 191 ? 25.234 -22.669 2.484 1 85.71 191 LEU A N 1
ATOM 1417 C CA . LEU A 1 191 ? 26.201 -23.712 2.161 1 85.71 191 LEU A CA 1
ATOM 1418 C C . LEU A 1 191 ? 27.122 -23.268 1.03 1 85.71 191 LEU A C 1
ATOM 1420 O O . LEU A 1 191 ? 28.279 -23.69 0.964 1 85.71 191 LEU A O 1
ATOM 1424 N N . ALA A 1 192 ? 26.6 -22.458 0.184 1 82.9 192 ALA A N 1
ATOM 1425 C CA . ALA A 1 192 ? 27.419 -21.943 -0.91 1 82.9 192 ALA A CA 1
ATOM 1426 C C . ALA A 1 192 ? 28.463 -20.956 -0.395 1 82.9 192 ALA A C 1
ATOM 1428 O O . ALA A 1 192 ? 29.588 -20.915 -0.897 1 82.9 192 ALA A O 1
ATOM 1429 N N . VAL A 1 193 ? 28.13 -20.213 0.53 1 84.14 193 VAL A N 1
ATOM 1430 C CA . VAL A 1 193 ? 29.023 -19.199 1.08 1 84.14 193 VAL A CA 1
ATOM 1431 C C . VAL A 1 193 ? 29.949 -19.833 2.116 1 84.14 193 VAL A C 1
ATOM 1433 O O . VAL A 1 193 ? 31.131 -19.49 2.194 1 84.14 193 VAL A O 1
ATOM 1436 N N . TYR A 1 194 ? 29.314 -20.785 2.838 1 81.47 194 TYR A N 1
ATOM 1437 C CA . TYR A 1 194 ? 30.087 -21.503 3.846 1 81.47 194 TYR A CA 1
ATOM 1438 C C . TYR A 1 194 ? 30.087 -23.001 3.567 1 81.47 194 TYR A C 1
ATOM 1440 O O . TYR A 1 194 ? 29.333 -23.755 4.187 1 81.47 194 TYR A O 1
ATOM 1448 N N . PRO A 1 195 ? 30.903 -23.398 2.627 1 73.75 195 PRO A N 1
ATOM 1449 C CA . PRO A 1 195 ? 30.918 -24.818 2.269 1 73.75 195 PRO A CA 1
ATOM 1450 C C . PRO A 1 195 ? 31.231 -25.723 3.459 1 73.75 195 PRO A C 1
ATOM 1452 O O . PRO A 1 195 ? 31.986 -25.333 4.354 1 73.75 195 PRO A O 1
ATOM 1455 N N . PRO A 1 196 ? 30.401 -26.717 3.394 1 66.33 196 PRO A N 1
ATOM 1456 C CA . PRO A 1 196 ? 30.607 -27.635 4.517 1 66.33 196 PRO A CA 1
ATOM 1457 C C . PRO A 1 196 ? 32.077 -27.994 4.724 1 66.33 196 PRO A C 1
ATOM 1459 O O . PRO A 1 196 ? 32.484 -28.326 5.84 1 66.33 196 PRO A O 1
ATOM 1462 N N . SER A 1 197 ? 32.792 -27.996 3.554 1 64.72 197 SER A N 1
ATOM 1463 C CA . SER A 1 197 ? 34.207 -28.322 3.692 1 64.72 197 SER A CA 1
ATOM 1464 C C . SER A 1 197 ? 34.901 -27.374 4.664 1 64.72 197 SER A C 1
ATOM 1466 O O . SER A 1 197 ? 35.95 -27.706 5.221 1 64.72 197 SER A O 1
ATOM 1468 N N . THR A 1 198 ? 34.142 -26.213 4.726 1 63.26 198 THR A N 1
ATOM 1469 C CA . THR A 1 198 ? 34.759 -25.241 5.623 1 63.26 198 THR A CA 1
ATOM 1470 C C . THR A 1 198 ? 34.514 -25.619 7.081 1 63.26 198 THR A C 1
ATOM 1472 O O . THR A 1 198 ? 35.275 -25.223 7.966 1 63.26 198 THR A O 1
ATOM 1475 N N . PHE A 1 199 ? 33.418 -26.376 7.2 1 65.16 199 PHE A N 1
ATOM 1476 C CA . PHE A 1 199 ? 33.146 -26.638 8.609 1 65.16 199 PHE A CA 1
ATOM 1477 C C . PHE A 1 199 ? 32.96 -28.131 8.856 1 65.16 199 PHE A C 1
ATOM 1479 O O . PHE A 1 199 ? 32.887 -28.571 10.005 1 65.16 199 PHE A O 1
ATOM 1486 N N . LEU A 1 200 ? 32.77 -28.8 7.764 1 63.86 200 LEU A N 1
ATOM 1487 C CA . LEU A 1 200 ? 32.633 -30.24 7.95 1 63.86 200 LEU A CA 1
ATOM 1488 C C . LEU A 1 200 ? 33.899 -30.968 7.513 1 63.86 200 LEU A C 1
ATOM 1490 O O . LEU A 1 200 ? 34.601 -30.513 6.606 1 63.86 200 LEU A O 1
ATOM 1494 N N . PRO A 1 201 ? 34.273 -31.96 8.212 1 62.74 201 PRO A N 1
ATOM 1495 C CA . PRO A 1 201 ? 35.419 -32.763 7.778 1 62.74 201 PRO A CA 1
ATOM 1496 C C . PRO A 1 201 ? 35.27 -33.28 6.349 1 62.74 201 PRO A C 1
ATOM 1498 O O . PRO A 1 201 ? 34.148 -33.447 5.863 1 62.74 201 PRO A O 1
ATOM 1501 N N . GLY A 1 202 ? 36.311 -33.28 5.497 1 56 202 GLY A N 1
ATOM 1502 C CA . GLY A 1 202 ? 36.426 -33.658 4.098 1 56 202 GLY A CA 1
ATOM 1503 C C . GLY A 1 202 ? 35.53 -34.822 3.719 1 56 202 GLY A C 1
ATOM 1504 O O . GLY A 1 202 ? 34.937 -34.83 2.638 1 56 202 GLY A O 1
ATOM 1505 N N . PHE A 1 203 ? 35.482 -35.743 4.558 1 53.84 203 PHE A N 1
ATOM 1506 C CA . PHE A 1 203 ? 34.734 -36.951 4.231 1 53.84 203 PHE A CA 1
ATOM 1507 C C . PHE A 1 203 ? 33.24 -36.658 4.155 1 53.84 203 PHE A C 1
ATOM 1509 O O . PHE A 1 203 ? 32.506 -37.333 3.429 1 53.84 203 PHE A O 1
ATOM 1516 N N . MET A 1 204 ? 32.819 -35.651 4.861 1 53.05 204 MET A N 1
ATOM 1517 C CA . MET A 1 204 ? 31.395 -35.329 4.886 1 53.05 204 MET A CA 1
ATOM 1518 C C . MET A 1 204 ? 31.015 -34.449 3.7 1 53.05 204 MET A C 1
ATOM 1520 O O . MET A 1 204 ? 29.847 -34.394 3.312 1 53.05 204 MET A O 1
ATOM 1524 N N . THR A 1 205 ? 32.065 -33.784 3.251 1 53.92 205 THR A N 1
ATOM 1525 C CA . THR A 1 205 ? 31.812 -32.882 2.133 1 53.92 205 THR A CA 1
ATOM 1526 C C . THR A 1 205 ? 31.852 -33.638 0.808 1 53.92 205 THR A C 1
ATOM 1528 O O . THR A 1 205 ? 31.453 -33.104 -0.229 1 53.92 205 THR A O 1
ATOM 1531 N N . ALA A 1 206 ? 32.525 -34.858 0.874 1 50.2 206 ALA A N 1
ATOM 1532 C CA . ALA A 1 206 ? 32.632 -35.667 -0.338 1 50.2 206 ALA A CA 1
ATOM 1533 C C . ALA A 1 206 ? 31.253 -35.977 -0.914 1 50.2 206 ALA A C 1
ATOM 1535 O O . ALA A 1 206 ? 31.119 -36.241 -2.111 1 50.2 206 ALA A O 1
ATOM 1536 N N . TRP A 1 207 ? 30.331 -36.115 -0.032 1 46.44 207 TRP A N 1
ATOM 1537 C CA . TRP A 1 207 ? 29.008 -36.506 -0.508 1 46.44 207 TRP A CA 1
ATOM 1538 C C . TRP A 1 207 ? 28.309 -35.337 -1.194 1 46.44 207 TRP A C 1
ATOM 1540 O O . TRP A 1 207 ? 27.13 -35.429 -1.544 1 46.44 2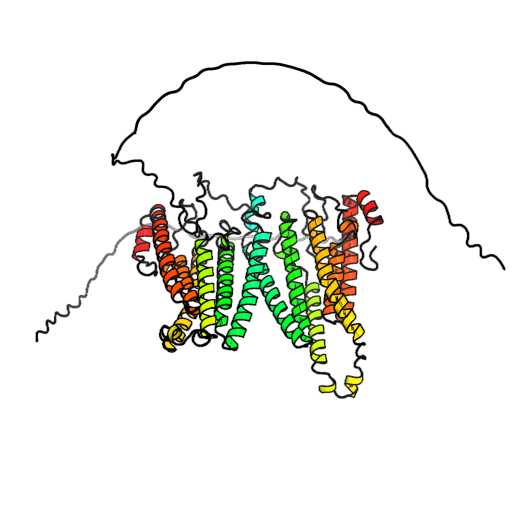07 TRP A O 1
ATOM 1550 N N . ALA A 1 208 ? 29.023 -34.295 -1.262 1 49.58 208 ALA A N 1
ATOM 1551 C CA . ALA A 1 208 ? 28.396 -33.145 -1.909 1 49.58 208 ALA A CA 1
ATOM 1552 C C . ALA A 1 208 ? 28.136 -33.422 -3.387 1 49.58 208 ALA A C 1
ATOM 1554 O O . ALA A 1 208 ? 29.003 -33.949 -4.088 1 49.58 208 ALA A O 1
ATOM 1555 N N . LEU A 1 209 ? 26.986 -33.78 -3.77 1 51.92 209 LEU A N 1
ATOM 1556 C CA . LEU A 1 209 ? 26.587 -33.922 -5.166 1 51.92 209 LEU A CA 1
ATOM 1557 C C . LEU A 1 209 ? 27.395 -32.987 -6.06 1 51.92 209 LEU A C 1
ATOM 1559 O O . LEU A 1 209 ? 27.705 -31.86 -5.666 1 51.92 209 LEU A O 1
ATOM 1563 N N . PRO A 1 210 ? 28.1 -33.623 -7.033 1 51.37 210 PRO A N 1
ATOM 1564 C CA . PRO A 1 210 ? 28.848 -32.764 -7.954 1 51.37 210 PRO A CA 1
ATOM 1565 C C . PRO A 1 210 ? 28.063 -31.522 -8.371 1 51.37 210 PRO A C 1
ATOM 1567 O O . PRO A 1 210 ? 26.836 -31.574 -8.492 1 51.37 210 PRO A O 1
ATOM 1570 N N . ALA A 1 211 ? 28.655 -30.454 -8.062 1 58.97 211 ALA A N 1
ATOM 1571 C CA . ALA A 1 211 ? 28.091 -29.185 -8.516 1 58.97 211 ALA A CA 1
ATOM 1572 C C . ALA A 1 211 ? 27.681 -29.261 -9.984 1 58.97 211 ALA A C 1
ATOM 1574 O O . ALA A 1 211 ? 28.402 -29.83 -10.807 1 58.97 211 ALA A O 1
ATOM 1575 N N . LEU A 1 212 ? 26.442 -29.259 -10.232 1 64.93 212 LEU A N 1
ATOM 1576 C CA . LEU A 1 212 ? 25.978 -29.159 -11.612 1 64.93 212 LEU A CA 1
ATOM 1577 C C . LEU A 1 212 ? 26.816 -28.155 -12.395 1 64.93 212 LEU A C 1
ATOM 1579 O O . LEU A 1 212 ? 27.344 -27.199 -11.822 1 64.93 212 LEU A O 1
ATOM 1583 N N . PRO A 1 213 ? 27.079 -28.604 -13.748 1 76.35 213 PRO A N 1
ATOM 1584 C CA . PRO A 1 213 ? 27.779 -27.625 -14.582 1 76.35 213 PRO A CA 1
ATOM 1585 C C . PRO A 1 213 ? 27.16 -26.232 -14.504 1 76.35 213 PRO A C 1
ATOM 1587 O O . PRO A 1 213 ? 25.948 -26.101 -14.315 1 76.35 213 PRO A O 1
ATOM 1590 N N . GLU A 1 214 ? 27.938 -25.315 -14.618 1 80.1 214 GLU A N 1
ATOM 1591 C CA . GLU A 1 214 ? 27.544 -23.914 -14.498 1 80.1 214 GLU A CA 1
ATOM 1592 C C . GLU A 1 214 ? 26.437 -23.566 -15.49 1 80.1 214 GLU A C 1
ATOM 1594 O O . GLU A 1 214 ? 25.537 -22.785 -15.174 1 80.1 214 GLU A O 1
ATOM 1599 N N . TRP A 1 215 ? 26.543 -24.264 -16.634 1 85.84 215 TRP A N 1
ATOM 1600 C CA . TRP A 1 215 ? 25.563 -23.935 -17.665 1 85.84 215 TRP A CA 1
ATOM 1601 C C . TRP A 1 215 ? 24.166 -24.386 -17.251 1 85.84 215 TRP A C 1
ATOM 1603 O O . TRP A 1 215 ? 23.17 -23.763 -17.626 1 85.84 215 TRP A O 1
ATOM 1613 N N . VAL A 1 216 ? 24.079 -25.436 -16.485 1 85.81 216 VAL A N 1
ATOM 1614 C CA . VAL A 1 216 ? 22.791 -25.924 -16.004 1 85.81 216 VAL A CA 1
ATOM 1615 C C . VAL A 1 216 ? 22.175 -24.903 -15.05 1 85.81 216 VAL A C 1
ATOM 1617 O O . VAL A 1 216 ? 20.977 -24.621 -15.122 1 85.81 216 VAL A O 1
ATOM 1620 N N . GLY A 1 217 ? 23.062 -24.355 -14.278 1 88.58 217 GLY A N 1
ATOM 1621 C CA . GLY A 1 217 ? 22.603 -23.327 -13.358 1 88.58 217 GLY A CA 1
ATOM 1622 C C . GLY A 1 217 ? 22.084 -22.087 -14.06 1 88.58 217 GLY A C 1
ATOM 1623 O O . GLY A 1 217 ? 21.03 -21.559 -13.7 1 88.58 217 GLY A O 1
ATOM 1624 N N . THR A 1 218 ? 22.763 -21.747 -15.053 1 92.12 218 THR A N 1
ATOM 1625 C CA . THR A 1 218 ? 22.389 -20.559 -15.812 1 92.12 218 THR A CA 1
ATOM 1626 C C . THR A 1 218 ? 21.084 -20.789 -16.569 1 92.12 218 THR A C 1
ATOM 1628 O O . THR A 1 218 ? 20.217 -19.913 -16.603 1 92.12 218 THR A O 1
ATOM 1631 N N . LEU A 1 219 ? 20.981 -21.943 -17.115 1 93.94 219 LEU A N 1
ATOM 1632 C CA . LEU A 1 219 ? 19.777 -22.27 -17.869 1 93.94 219 LEU A CA 1
ATOM 1633 C C . LEU A 1 219 ? 18.562 -22.345 -16.95 1 93.94 219 LEU A C 1
ATOM 1635 O O . LEU A 1 219 ? 17.476 -21.888 -17.311 1 93.94 219 LEU A O 1
ATOM 1639 N N . THR A 1 220 ? 18.757 -22.964 -15.81 1 94.97 220 THR A N 1
ATOM 1640 C CA . THR A 1 220 ? 17.669 -23.092 -14.847 1 94.97 220 THR A CA 1
ATOM 1641 C C . THR A 1 220 ? 17.218 -21.72 -14.354 1 94.97 220 THR A C 1
ATOM 1643 O O . THR A 1 220 ? 16.019 -21.458 -14.239 1 94.97 220 THR A O 1
ATOM 1646 N N . LEU A 1 221 ? 18.167 -20.914 -14.113 1 96.28 221 LEU A N 1
ATOM 1647 C CA . LEU A 1 221 ? 17.851 -19.564 -13.659 1 96.28 221 LEU A CA 1
ATOM 1648 C C . LEU A 1 221 ? 17.116 -18.784 -14.744 1 96.28 221 LEU A C 1
ATOM 1650 O O . LEU A 1 221 ? 16.099 -18.142 -14.472 1 96.28 221 LEU A O 1
ATOM 1654 N N . ALA A 1 222 ? 17.612 -18.854 -15.963 1 97.69 222 ALA A N 1
ATOM 1655 C CA . ALA A 1 222 ? 16.994 -18.147 -17.082 1 97.69 222 ALA A CA 1
ATOM 1656 C C . ALA A 1 222 ? 15.562 -18.623 -17.307 1 97.69 222 ALA A C 1
ATOM 1658 O O . ALA A 1 222 ? 14.662 -17.813 -17.542 1 97.69 222 ALA A O 1
ATOM 1659 N N . THR A 1 223 ? 15.387 -19.906 -17.239 1 98.12 223 THR A N 1
ATOM 1660 C CA . THR A 1 223 ? 14.06 -20.484 -17.419 1 98.12 223 THR A CA 1
ATOM 1661 C C . THR A 1 223 ? 13.103 -19.989 -16.338 1 98.12 223 THR A C 1
ATOM 1663 O O . THR A 1 223 ? 11.962 -19.624 -16.631 1 98.12 223 THR A O 1
ATOM 1666 N N . GLY A 1 224 ? 13.559 -19.969 -15.119 1 98.55 224 GLY A N 1
ATOM 1667 C CA . GLY A 1 224 ? 12.738 -19.468 -14.028 1 98.55 224 GLY A CA 1
ATOM 1668 C C . GLY A 1 224 ? 12.366 -18.005 -14.185 1 98.55 224 GLY A C 1
ATOM 1669 O O . GLY A 1 224 ? 11.215 -17.625 -13.959 1 98.55 224 GLY A O 1
ATOM 1670 N N . LEU A 1 225 ? 13.333 -17.208 -14.591 1 98.21 225 LEU A N 1
ATOM 1671 C CA . LEU A 1 225 ? 13.126 -15.772 -14.746 1 98.21 225 LEU A CA 1
ATOM 1672 C C . LEU A 1 225 ? 12.123 -15.485 -15.858 1 98.21 225 LEU A C 1
ATOM 1674 O O . LEU A 1 225 ? 11.507 -14.416 -15.884 1 98.21 225 LEU A O 1
ATOM 1678 N N . VAL A 1 226 ? 11.915 -16.415 -16.768 1 98.47 226 VAL A N 1
ATOM 1679 C CA . VAL A 1 226 ? 10.937 -16.265 -17.841 1 98.47 226 VAL A CA 1
ATOM 1680 C C . VAL A 1 226 ? 9.581 -16.795 -17.381 1 98.47 226 VAL A C 1
ATOM 1682 O O . VAL A 1 226 ? 8.549 -16.162 -17.616 1 98.47 226 VAL A O 1
ATOM 1685 N N . LEU A 1 227 ? 9.563 -17.898 -16.717 1 98.55 227 LEU A N 1
ATOM 1686 C CA . LEU A 1 227 ? 8.33 -18.579 -16.339 1 98.55 227 LEU A CA 1
ATOM 1687 C C . LEU A 1 227 ? 7.558 -17.771 -15.301 1 98.55 227 LEU A C 1
ATOM 1689 O O . LEU A 1 227 ? 6.325 -17.766 -15.303 1 98.55 227 LEU A O 1
ATOM 1693 N N . VAL A 1 228 ? 8.259 -17.096 -14.41 1 98.65 228 VAL A N 1
ATOM 1694 C CA . VAL A 1 228 ? 7.594 -16.371 -13.333 1 98.65 228 VAL A CA 1
ATOM 1695 C C . VAL A 1 228 ? 6.74 -15.248 -13.917 1 98.65 228 VAL A C 1
ATOM 1697 O O . VAL A 1 228 ? 5.524 -15.215 -13.714 1 98.65 228 VAL A O 1
ATOM 1700 N N . PRO A 1 229 ? 7.33 -14.325 -14.742 1 98.5 229 PRO A N 1
ATOM 1701 C CA . PRO A 1 229 ? 6.47 -13.278 -15.3 1 98.5 229 PRO A CA 1
ATOM 1702 C C . PRO A 1 229 ? 5.45 -13.822 -16.297 1 98.5 229 PRO A C 1
ATOM 1704 O O . PRO A 1 229 ? 4.334 -13.304 -16.389 1 98.5 229 PRO A O 1
ATOM 1707 N N . LEU A 1 230 ? 5.798 -14.851 -17.055 1 98.25 230 LEU A N 1
ATOM 1708 C CA . LEU A 1 230 ? 4.865 -15.424 -18.019 1 98.25 230 LEU A CA 1
ATOM 1709 C C . LEU A 1 230 ? 3.689 -16.087 -17.309 1 98.25 230 LEU A C 1
ATOM 1711 O O . LEU A 1 230 ? 2.541 -15.947 -17.738 1 98.25 230 LEU A O 1
ATOM 1715 N N . GLY A 1 231 ? 4.012 -16.863 -16.304 1 98.53 231 GLY A N 1
ATOM 1716 C CA . GLY A 1 231 ? 2.948 -17.473 -15.523 1 98.53 231 GLY A CA 1
ATOM 1717 C C . GLY A 1 231 ? 2.013 -16.458 -14.893 1 98.53 231 GLY A C 1
ATOM 1718 O O . GLY A 1 231 ? 0.791 -16.617 -14.943 1 98.53 231 GLY A O 1
ATOM 1719 N N . GLN A 1 232 ? 2.562 -15.458 -14.336 1 98.41 232 GLN A N 1
ATOM 1720 C CA . GLN A 1 232 ? 1.776 -14.376 -13.752 1 98.41 232 GLN A CA 1
ATOM 1721 C C . GLN A 1 232 ? 0.888 -13.713 -14.801 1 98.41 232 GLN A C 1
ATOM 1723 O O . GLN A 1 232 ? -0.288 -13.444 -14.546 1 98.41 232 GLN A O 1
ATOM 1728 N N . LEU A 1 233 ? 1.458 -13.413 -15.941 1 98.29 233 LEU A N 1
ATOM 1729 C CA . LEU A 1 233 ? 0.734 -12.741 -17.015 1 98.29 233 LEU A CA 1
ATOM 1730 C C . LEU A 1 233 ? -0.429 -13.597 -17.506 1 98.29 233 LEU A C 1
ATOM 1732 O O . LEU A 1 233 ? -1.538 -13.094 -17.696 1 98.29 233 LEU A O 1
ATOM 1736 N N . VAL A 1 234 ? -0.198 -14.842 -17.708 1 98.09 234 VAL A N 1
ATOM 1737 C CA . VAL A 1 234 ? -1.234 -15.742 -18.204 1 98.09 234 VAL A CA 1
ATOM 1738 C C . VAL A 1 234 ? -2.368 -15.837 -17.186 1 98.09 234 VAL A C 1
ATOM 1740 O O . VAL A 1 234 ? -3.544 -15.773 -17.55 1 98.09 234 VAL A O 1
ATOM 1743 N N . ARG A 1 235 ? -2.05 -15.977 -15.926 1 97.73 235 ARG A N 1
ATOM 1744 C CA . ARG A 1 235 ? -3.079 -16.083 -14.897 1 97.73 235 ARG A CA 1
ATOM 1745 C C . ARG A 1 235 ? -3.899 -14.801 -14.808 1 97.73 235 ARG A C 1
ATOM 1747 O O . ARG A 1 235 ? -5.131 -14.845 -14.79 1 97.73 235 ARG A O 1
ATOM 1754 N N . SER A 1 236 ? -3.234 -13.721 -14.797 1 98.1 236 SER A N 1
ATOM 1755 C CA . SER A 1 236 ? -3.944 -12.449 -14.718 1 98.1 236 SER A CA 1
ATOM 1756 C C . SER A 1 236 ? -4.826 -12.23 -15.943 1 98.1 236 SER A C 1
ATOM 1758 O O . SER A 1 236 ? -5.956 -11.752 -15.823 1 98.1 236 SER A O 1
ATOM 1760 N N . LEU A 1 237 ? -4.285 -12.567 -17.096 1 97.9 237 LEU A N 1
ATOM 1761 C CA . LEU A 1 237 ? -5.062 -12.423 -18.322 1 97.9 237 LEU A CA 1
ATOM 1762 C C . LEU A 1 237 ? -6.28 -13.342 -18.305 1 97.9 237 LEU A C 1
ATOM 1764 O O . LEU A 1 237 ? -7.336 -12.989 -18.835 1 97.9 237 LEU A O 1
ATOM 1768 N N . ALA A 1 238 ? -6.116 -14.503 -17.781 1 97.83 238 ALA A N 1
ATOM 1769 C CA . ALA A 1 238 ? -7.241 -15.423 -17.638 1 97.83 238 ALA A CA 1
ATOM 1770 C C . ALA A 1 238 ? -8.343 -14.811 -16.777 1 97.83 238 ALA A C 1
ATOM 1772 O O . ALA A 1 238 ? -9.525 -14.897 -17.118 1 97.83 238 ALA A O 1
ATOM 1773 N N . MET A 1 239 ? -7.961 -14.233 -15.717 1 97.07 239 MET A N 1
ATOM 1774 C CA . MET A 1 239 ? -8.921 -13.586 -14.826 1 97.07 239 MET A CA 1
ATOM 1775 C C . MET A 1 239 ? -9.607 -12.416 -15.523 1 97.07 239 MET A C 1
ATOM 1777 O O . MET A 1 239 ? -10.816 -12.225 -15.379 1 97.07 239 MET A O 1
ATOM 1781 N N . VAL A 1 240 ? -8.809 -11.673 -16.278 1 97.51 240 VAL A N 1
ATOM 1782 C CA . VAL A 1 240 ? -9.337 -10.517 -16.995 1 97.51 240 VAL A CA 1
ATOM 1783 C C . VAL A 1 240 ? -10.369 -10.974 -18.024 1 97.51 240 VAL A C 1
ATOM 1785 O O . VAL A 1 240 ? -11.466 -10.415 -18.102 1 97.51 240 VAL A O 1
ATOM 1788 N N . GLN A 1 241 ? -10.094 -11.972 -18.74 1 96.66 241 GLN A N 1
ATOM 1789 C CA . GLN A 1 241 ? -10.934 -12.419 -19.846 1 96.66 241 GLN A CA 1
ATOM 1790 C C . GLN A 1 241 ? -12.167 -13.159 -19.336 1 96.66 241 GLN A C 1
ATOM 1792 O O . GLN A 1 241 ? -13.23 -13.109 -19.959 1 96.66 241 GLN A O 1
ATOM 1797 N N . ALA A 1 242 ? -12.046 -13.766 -18.202 1 94.31 242 ALA A N 1
ATOM 1798 C CA . ALA A 1 242 ? -13.205 -14.437 -17.619 1 94.31 242 ALA A CA 1
ATOM 1799 C C . ALA A 1 242 ? -14.129 -13.436 -16.93 1 94.31 242 ALA A C 1
ATOM 1801 O O . ALA A 1 242 ? -15.33 -13.682 -16.795 1 94.31 242 ALA A O 1
ATOM 1802 N N . GLY A 1 243 ? -13.465 -12.384 -16.364 1 92.47 243 GLY A N 1
ATOM 1803 C CA . GLY A 1 243 ? -14.257 -11.343 -15.729 1 92.47 243 GLY A CA 1
ATOM 1804 C C . GLY A 1 243 ? -15.179 -11.871 -14.646 1 92.47 243 GLY A C 1
ATOM 1805 O O . GLY A 1 243 ? -14.736 -12.577 -13.737 1 92.47 243 GLY A O 1
ATOM 1806 N N . GLY A 1 244 ? -16.493 -11.628 -14.883 1 89.33 244 GLY A N 1
ATOM 1807 C CA . GLY A 1 244 ? -17.505 -12.037 -13.922 1 89.33 244 GLY A CA 1
ATOM 1808 C C . GLY A 1 244 ? -17.675 -13.542 -13.837 1 89.33 244 GLY A C 1
ATOM 1809 O O . GLY A 1 244 ? -18.292 -14.05 -12.899 1 89.33 244 GLY A O 1
ATOM 1810 N N . ASN A 1 245 ? -17.05 -14.25 -14.702 1 88.47 245 ASN A N 1
ATOM 1811 C CA . ASN A 1 245 ? -17.157 -15.705 -14.724 1 88.47 245 ASN A CA 1
ATOM 1812 C C . ASN A 1 245 ? -16.043 -16.361 -13.913 1 88.47 245 ASN A C 1
ATOM 1814 O O . ASN A 1 245 ? -16.042 -17.579 -13.724 1 88.47 245 ASN A O 1
ATOM 1818 N N . PHE A 1 246 ? -15.196 -15.508 -13.413 1 87.56 246 PHE A N 1
ATOM 1819 C CA . PHE A 1 246 ? -14.08 -16.033 -12.636 1 87.56 246 PHE A CA 1
ATOM 1820 C C . PHE A 1 246 ? -14.384 -15.978 -11.144 1 87.56 246 PHE A C 1
ATOM 1822 O O . PHE A 1 246 ? -14.846 -14.954 -10.637 1 87.56 246 PHE A O 1
ATOM 1829 N N . ASN A 1 247 ? -14.102 -17.118 -10.508 1 82.37 247 ASN A N 1
ATOM 1830 C CA . ASN A 1 247 ? -14.194 -17.205 -9.055 1 82.37 247 ASN A CA 1
ATOM 1831 C C . ASN A 1 247 ? -13.058 -18.039 -8.47 1 82.37 247 ASN A C 1
ATOM 1833 O O . ASN A 1 247 ? -12.637 -19.03 -9.07 1 82.37 247 ASN A O 1
ATOM 1837 N N . HIS A 1 248 ? -12.691 -17.648 -7.325 1 82.63 248 HIS A N 1
ATOM 1838 C CA . HIS A 1 248 ? -11.648 -18.407 -6.645 1 82.63 248 HIS A CA 1
ATOM 1839 C C . HIS A 1 248 ? -12.194 -19.717 -6.087 1 82.63 248 HIS A C 1
ATOM 1841 O O . HIS A 1 248 ? -11.427 -20.629 -5.768 1 82.63 248 HIS A O 1
ATOM 1847 N N . ILE A 1 249 ? -13.435 -19.688 -5.998 1 75.89 249 ILE A N 1
ATOM 1848 C CA . ILE A 1 249 ? -14.114 -20.891 -5.53 1 75.89 249 ILE A CA 1
ATOM 1849 C C . ILE A 1 249 ? -14.961 -21.478 -6.657 1 75.89 249 ILE A C 1
ATOM 1851 O O . ILE A 1 249 ? -15.692 -20.752 -7.335 1 75.89 249 ILE A O 1
ATOM 1855 N N . VAL A 1 250 ? -14.803 -22.718 -6.836 1 78.62 250 VAL A N 1
ATOM 1856 C CA . VAL A 1 250 ? -15.568 -23.4 -7.875 1 78.62 250 VAL A CA 1
ATOM 1857 C C . VAL A 1 250 ? -17.062 -23.271 -7.586 1 78.62 250 VAL A C 1
ATOM 1859 O O . VAL A 1 250 ? -17.507 -23.519 -6.462 1 78.62 250 VAL A O 1
ATOM 1862 N N . GLN A 1 251 ? -17.695 -22.863 -8.591 1 78.52 251 GLN A N 1
ATOM 1863 C CA . GLN A 1 251 ? -19.129 -22.643 -8.432 1 78.52 251 GLN A CA 1
ATOM 1864 C C . GLN A 1 251 ? -19.92 -23.9 -8.782 1 78.52 251 GLN A C 1
ATOM 1866 O O . GLN A 1 251 ? -19.728 -24.483 -9.851 1 78.52 251 GLN A O 1
ATOM 1871 N N . ALA A 1 252 ? -20.817 -24.216 -7.888 1 79.12 252 ALA A N 1
ATOM 1872 C CA . ALA A 1 252 ? -21.635 -25.408 -8.095 1 79.12 252 ALA A CA 1
ATOM 1873 C C . ALA A 1 252 ? -22.953 -25.056 -8.779 1 79.12 252 ALA A C 1
ATOM 1875 O O . ALA A 1 252 ? -23.671 -25.941 -9.251 1 79.12 252 ALA A O 1
ATOM 1876 N N . ARG A 1 253 ? -23.239 -23.774 -8.818 1 78.11 253 ARG A N 1
ATOM 1877 C CA . ARG A 1 253 ? -24.478 -23.321 -9.441 1 78.11 253 ARG A CA 1
ATOM 1878 C C . ARG A 1 253 ? -24.195 -22.335 -10.57 1 78.11 253 ARG A C 1
ATOM 1880 O O . ARG A 1 253 ? -23.331 -21.466 -10.44 1 78.11 253 ARG A O 1
ATOM 1887 N N . LYS A 1 254 ? -24.954 -22.655 -11.561 1 80.4 254 LYS A N 1
ATOM 1888 C CA . LYS A 1 254 ? -24.807 -21.742 -12.691 1 80.4 254 LYS A CA 1
ATOM 1889 C C . LYS A 1 254 ? -25.556 -20.435 -12.443 1 80.4 254 LYS A C 1
ATOM 1891 O O . LYS A 1 254 ? -26.733 -20.448 -12.077 1 80.4 254 LYS A O 1
ATOM 1896 N N . SER A 1 255 ? -24.815 -19.405 -12.523 1 76.18 255 SER A N 1
ATOM 1897 C CA . SER A 1 255 ? -25.485 -18.109 -12.476 1 76.18 255 SER A CA 1
ATOM 1898 C C . SER A 1 255 ? -26.033 -17.72 -13.845 1 76.18 255 SER A C 1
ATOM 1900 O O . SER A 1 255 ? -25.561 -18.212 -14.871 1 76.18 255 SER A O 1
ATOM 1902 N N . SER A 1 256 ? -26.992 -16.867 -13.896 1 76.09 256 SER A N 1
ATOM 1903 C CA . SER A 1 256 ? -27.591 -16.419 -15.149 1 76.09 256 SER A CA 1
ATOM 1904 C C . SER A 1 256 ? -26.584 -15.651 -15.999 1 76.09 256 SER A C 1
ATOM 1906 O O . SER A 1 256 ? -26.71 -15.6 -17.225 1 76.09 256 SER A O 1
ATOM 1908 N N . SER A 1 257 ? -25.559 -15.238 -15.368 1 78.25 257 SER A N 1
ATOM 1909 C CA . SER A 1 257 ? -24.599 -14.407 -16.088 1 78.25 257 SER A CA 1
ATOM 1910 C C . SER A 1 257 ? -23.397 -15.225 -16.55 1 78.25 257 SER A C 1
ATOM 1912 O O . SER A 1 257 ? -22.558 -14.732 -17.306 1 78.25 257 SER A O 1
ATOM 1914 N N . HIS A 1 258 ? -23.487 -16.467 -16.273 1 85.42 258 HIS A N 1
ATOM 1915 C CA . HIS A 1 258 ? -22.322 -17.292 -16.574 1 85.42 258 HIS A CA 1
ATOM 1916 C C . HIS A 1 258 ? -22.263 -17.642 -18.057 1 85.42 258 HIS A C 1
ATOM 1918 O O . HIS A 1 258 ? -23.252 -18.105 -18.63 1 85.42 258 HIS A O 1
ATOM 1924 N N . GLN A 1 259 ? -21.188 -17.342 -18.669 1 89.96 259 GLN A N 1
ATOM 1925 C CA . GLN A 1 259 ? -20.918 -17.687 -20.06 1 89.96 259 GLN A CA 1
ATOM 1926 C C . GLN A 1 259 ? -19.623 -18.483 -20.189 1 89.96 259 GLN A C 1
ATOM 1928 O O . GLN A 1 259 ? -18.68 -18.272 -19.424 1 89.96 259 GLN A O 1
ATOM 1933 N N . LEU A 1 260 ? -19.697 -19.364 -21.088 1 92.46 260 LEU A N 1
ATOM 1934 C CA . LEU A 1 260 ? -18.485 -20.12 -21.386 1 92.46 260 LEU A CA 1
ATOM 1935 C C . LEU A 1 260 ? -17.49 -19.267 -22.166 1 92.46 260 LEU A C 1
ATOM 1937 O O . LEU A 1 260 ? -17.762 -18.872 -23.302 1 92.46 260 LEU A O 1
ATOM 1941 N N . VAL A 1 261 ? -16.425 -18.951 -21.583 1 93.94 261 VAL A N 1
ATOM 1942 C CA . VAL A 1 261 ? -15.402 -18.116 -22.205 1 93.94 261 VAL A CA 1
ATOM 1943 C C . VAL A 1 261 ? -14.419 -18.991 -22.977 1 93.94 261 VAL A C 1
ATOM 1945 O O . VAL A 1 261 ? -13.735 -19.834 -22.391 1 93.94 261 VAL A O 1
ATOM 1948 N N . THR A 1 262 ? -14.282 -18.803 -24.292 1 95.03 262 THR A N 1
ATOM 1949 C CA . THR A 1 262 ? -13.445 -19.671 -25.113 1 95.03 262 THR A CA 1
ATOM 1950 C C . THR A 1 262 ? -12.5 -18.847 -25.982 1 95.03 262 THR A C 1
ATOM 1952 O O . THR A 1 262 ? -11.838 -19.385 -26.872 1 95.03 262 THR A O 1
ATOM 1955 N N . SER A 1 263 ? -12.399 -17.569 -25.75 1 94.23 263 SER A N 1
ATOM 1956 C CA . SER A 1 263 ? -11.575 -16.674 -26.557 1 94.23 263 SER A CA 1
ATOM 1957 C C . SER A 1 263 ? -10.341 -16.215 -25.788 1 94.23 263 SER A C 1
ATOM 1959 O O . SER A 1 263 ? -10.194 -16.518 -24.602 1 94.23 263 SER A O 1
ATOM 1961 N N . GLY A 1 264 ? -9.417 -15.582 -26.561 1 95.11 264 GLY A N 1
ATOM 1962 C CA . GLY A 1 264 ? -8.198 -15.122 -25.915 1 95.11 264 GLY A CA 1
ATOM 1963 C C . GLY A 1 264 ? -7.33 -16.255 -25.402 1 95.11 264 GLY A C 1
ATOM 1964 O O . GLY A 1 264 ? -7.046 -17.206 -26.133 1 95.11 264 GLY A O 1
ATOM 1965 N N . VAL A 1 265 ? -6.961 -16.14 -24.124 1 96.83 265 VAL A N 1
ATOM 1966 C CA . VAL A 1 265 ? -6.079 -17.151 -23.55 1 96.83 265 VAL A CA 1
ATOM 1967 C C . VAL A 1 265 ? -6.835 -18.468 -23.394 1 96.83 265 VAL A C 1
ATOM 1969 O O . VAL A 1 265 ? -6.227 -19.54 -23.359 1 96.83 265 VAL A O 1
ATOM 1972 N N . TYR A 1 266 ? -8.141 -18.364 -23.36 1 96.42 266 TYR A N 1
ATOM 1973 C CA . TYR A 1 266 ? -8.969 -19.558 -23.233 1 96.42 266 TYR A CA 1
ATOM 1974 C C . TYR A 1 266 ? -9.032 -20.32 -24.551 1 96.42 266 TYR A C 1
ATOM 1976 O O . TYR A 1 266 ? -9.449 -21.481 -24.585 1 96.42 266 TYR A O 1
ATOM 1984 N N . SER A 1 267 ? -8.679 -19.688 -25.605 1 96.33 267 SER A N 1
ATOM 1985 C CA . SER A 1 267 ? -8.587 -20.403 -26.874 1 96.33 267 SER A CA 1
ATOM 1986 C C . SER A 1 267 ? -7.332 -21.268 -26.932 1 96.33 267 SER A C 1
ATOM 1988 O O . SER A 1 267 ? -7.241 -22.184 -27.752 1 96.33 267 SER A O 1
ATOM 1990 N N . LEU A 1 268 ? -6.366 -20.938 -26.083 1 95.57 268 LEU A N 1
ATOM 1991 C CA . LEU A 1 268 ? -5.089 -21.644 -26.072 1 95.57 268 LEU A CA 1
ATOM 1992 C C . LEU A 1 268 ? -5.069 -22.714 -24.985 1 95.57 268 LEU A C 1
ATOM 1994 O O . LEU A 1 268 ? -4.481 -23.782 -25.17 1 95.57 268 LEU A O 1
ATOM 1998 N N . SER A 1 269 ? -5.703 -22.385 -23.865 1 96.36 269 SER A N 1
ATOM 1999 C CA . SER A 1 269 ? -5.817 -23.288 -22.725 1 96.36 269 SER A CA 1
ATOM 2000 C C . SER A 1 269 ? -7.206 -23.217 -22.099 1 96.36 269 SER A C 1
ATOM 2002 O O . SER A 1 269 ? -7.733 -22.127 -21.867 1 96.36 269 SER A O 1
ATOM 2004 N N . ARG A 1 270 ? -7.742 -24.354 -21.827 1 96.19 270 ARG A N 1
ATOM 2005 C CA . ARG A 1 270 ? -9.101 -24.321 -21.296 1 96.19 270 ARG A CA 1
ATOM 2006 C C . ARG A 1 270 ? -9.098 -24.009 -19.803 1 96.19 270 ARG A C 1
ATOM 2008 O O . ARG A 1 270 ? -10.125 -23.619 -19.243 1 96.19 270 ARG A O 1
ATOM 2015 N N . HIS A 1 271 ? -7.926 -24.133 -19.091 1 96.29 271 HIS A N 1
ATOM 2016 C CA . HIS A 1 271 ? -7.734 -23.698 -17.712 1 96.29 271 HIS A CA 1
ATOM 2017 C C . HIS A 1 271 ? -6.469 -22.858 -17.571 1 96.29 271 HIS A C 1
ATOM 2019 O O . HIS A 1 271 ? -5.556 -23.223 -16.827 1 96.29 271 HIS A O 1
ATOM 2025 N N . PRO A 1 272 ? -6.415 -21.729 -18.228 1 97.2 272 PRO A N 1
ATOM 2026 C CA . PRO A 1 272 ? -5.186 -20.935 -18.292 1 97.2 272 PRO A CA 1
ATOM 2027 C C . PRO A 1 272 ? -4.758 -20.398 -16.927 1 97.2 272 PRO A C 1
ATOM 2029 O O . PRO A 1 272 ? -3.566 -20.198 -16.685 1 97.2 272 PRO A O 1
ATOM 2032 N N . SER A 1 273 ? -5.713 -20.085 -16.008 1 97.13 273 SER A N 1
ATOM 2033 C CA . SER A 1 273 ? -5.332 -19.602 -14.685 1 97.13 273 SER A CA 1
ATOM 2034 C C . SER A 1 273 ? -4.536 -20.654 -13.92 1 97.13 273 SER A C 1
ATOM 2036 O O . SER A 1 273 ? -3.576 -20.325 -13.22 1 97.13 273 SER A O 1
ATOM 2038 N N . TYR A 1 274 ? -4.96 -21.932 -14.029 1 96.9 274 TYR A N 1
ATOM 2039 C CA . TYR A 1 274 ? -4.252 -23.028 -13.377 1 96.9 274 TYR A CA 1
ATOM 2040 C C . TYR A 1 274 ? -2.898 -23.27 -14.034 1 96.9 274 TYR A C 1
ATOM 2042 O O . TYR A 1 274 ? -1.906 -23.529 -13.349 1 96.9 274 TYR A O 1
ATOM 2050 N N . PHE A 1 275 ? -2.91 -23.223 -15.396 1 97.15 275 PHE A N 1
ATOM 2051 C CA . PHE A 1 275 ? -1.672 -23.334 -16.157 1 97.15 275 PHE A CA 1
ATOM 2052 C C . PHE A 1 275 ? -0.67 -22.272 -15.72 1 97.15 275 PHE A C 1
ATOM 2054 O O . PHE A 1 275 ? 0.493 -22.58 -15.452 1 97.15 275 PHE A O 1
ATOM 2061 N N . GLY A 1 276 ? -1.169 -21.063 -15.639 1 98.17 276 GLY A N 1
ATOM 2062 C CA . GLY A 1 276 ? -0.306 -19.967 -15.227 1 98.17 276 GLY A CA 1
ATOM 2063 C C . GLY A 1 276 ? 0.274 -20.153 -13.838 1 98.17 276 GLY A C 1
ATOM 2064 O O . GLY A 1 276 ? 1.476 -19.972 -13.632 1 98.17 276 GLY A O 1
ATOM 2065 N N . PHE A 1 277 ? -0.55 -20.538 -12.911 1 97.58 277 PHE A N 1
ATOM 2066 C CA . PHE A 1 277 ? -0.099 -20.705 -11.535 1 97.58 277 PHE A CA 1
ATOM 2067 C C . PHE A 1 277 ? 0.883 -21.865 -11.423 1 97.58 277 PHE A C 1
ATOM 2069 O O . PHE A 1 277 ? 1.854 -21.793 -10.668 1 97.58 277 PHE A O 1
ATOM 2076 N N . PHE A 1 278 ? 0.608 -22.976 -12.118 1 97.92 278 PHE A N 1
ATOM 2077 C CA . PHE A 1 278 ? 1.466 -24.155 -12.103 1 97.92 278 PHE A CA 1
ATOM 2078 C C . PHE A 1 278 ? 2.886 -23.796 -12.522 1 97.92 278 PHE A C 1
ATOM 2080 O O . PHE A 1 278 ? 3.843 -24.076 -11.796 1 97.92 278 PHE A O 1
ATOM 2087 N N . TRP A 1 279 ? 3.006 -23.089 -13.593 1 98.14 279 TRP A N 1
ATOM 2088 C CA . TRP A 1 279 ? 4.322 -22.771 -14.136 1 98.14 279 TRP A CA 1
ATOM 2089 C C . TRP A 1 279 ? 4.956 -21.607 -13.382 1 98.14 279 TRP A C 1
ATOM 2091 O O . TRP A 1 279 ? 6.179 -21.549 -13.232 1 98.14 279 TRP A O 1
ATOM 2101 N N . TRP A 1 280 ? 4.116 -20.69 -12.876 1 98.52 280 TRP A N 1
ATOM 2102 C CA . TRP A 1 280 ? 4.604 -19.654 -11.971 1 98.52 280 TRP A CA 1
ATOM 2103 C C . TRP A 1 280 ? 5.256 -20.272 -10.739 1 98.52 280 TRP A C 1
ATOM 2105 O O . TRP A 1 280 ? 6.379 -19.913 -10.377 1 98.52 280 TRP A O 1
ATOM 2115 N N . GLY A 1 281 ? 4.604 -21.23 -10.13 1 98.2 281 GLY A N 1
ATOM 2116 C CA . GLY A 1 281 ? 5.126 -21.907 -8.954 1 98.2 281 GLY A CA 1
ATOM 2117 C C . GLY A 1 281 ? 6.443 -22.615 -9.209 1 98.2 281 GLY A C 1
ATOM 2118 O O . GLY A 1 281 ? 7.397 -22.46 -8.443 1 98.2 281 GLY A O 1
ATOM 2119 N N . LEU A 1 282 ? 6.489 -23.333 -10.276 1 98.46 282 LEU A N 1
ATOM 2120 C CA . LEU A 1 282 ? 7.71 -24.055 -10.616 1 98.46 282 LEU A CA 1
ATOM 2121 C C . LEU A 1 282 ? 8.833 -23.087 -10.972 1 98.46 282 LEU A C 1
ATOM 2123 O O . LEU A 1 282 ? 9.994 -23.322 -10.627 1 98.46 282 LEU A O 1
ATOM 2127 N N . GLY A 1 283 ? 8.465 -22.032 -11.684 1 98.7 283 GLY A N 1
ATOM 2128 C CA . GLY A 1 283 ? 9.444 -21.016 -12.035 1 98.7 283 GLY A CA 1
ATOM 2129 C C . GLY A 1 283 ? 10.114 -20.391 -10.826 1 98.7 283 GLY A C 1
ATOM 2130 O O . GLY A 1 283 ? 11.319 -20.131 -10.842 1 98.7 283 GLY A O 1
ATOM 2131 N N . THR A 1 284 ? 9.364 -20.122 -9.777 1 98.64 284 THR A N 1
ATOM 2132 C CA . THR A 1 284 ? 9.936 -19.531 -8.572 1 98.64 284 THR A CA 1
ATOM 2133 C C . THR A 1 284 ? 10.974 -20.462 -7.953 1 98.64 284 THR A C 1
ATOM 2135 O O . THR A 1 284 ? 12.002 -20.006 -7.447 1 98.64 284 THR A O 1
ATOM 2138 N N . GLN A 1 285 ? 10.718 -21.784 -8.004 1 98.43 285 GLN A N 1
ATOM 2139 C CA . GLN A 1 285 ? 11.668 -22.738 -7.441 1 98.43 285 GLN A CA 1
ATOM 2140 C C . GLN A 1 285 ? 12.956 -22.779 -8.259 1 98.43 285 GLN A C 1
ATOM 2142 O O . GLN A 1 285 ? 14.044 -22.954 -7.706 1 98.43 285 GLN A O 1
ATOM 2147 N N . LEU A 1 286 ? 12.832 -22.593 -9.559 1 98.02 286 LEU A N 1
ATOM 2148 C CA . LEU A 1 286 ? 14.008 -22.558 -10.422 1 98.02 286 LEU A CA 1
ATOM 2149 C C . LEU A 1 286 ? 14.864 -21.331 -10.125 1 98.02 286 LEU A C 1
ATOM 2151 O O . LEU A 1 286 ? 16.091 -21.426 -10.054 1 98.02 286 LEU A O 1
ATOM 2155 N N . VAL A 1 287 ? 14.243 -20.195 -9.914 1 98.03 287 VAL A N 1
ATOM 2156 C CA . VAL A 1 287 ? 14.983 -18.979 -9.593 1 98.03 287 VAL A CA 1
ATOM 2157 C C . VAL A 1 287 ? 15.665 -19.133 -8.235 1 98.03 287 VAL A C 1
ATOM 2159 O O . VAL A 1 287 ? 16.812 -18.713 -8.059 1 98.03 287 VAL A O 1
ATOM 2162 N N . LEU A 1 288 ? 14.993 -19.779 -7.33 1 97.5 288 LEU A N 1
ATOM 2163 C CA . LEU A 1 288 ? 15.513 -19.975 -5.981 1 97.5 288 LEU A CA 1
ATOM 2164 C C . LEU A 1 288 ? 16.638 -21.004 -5.976 1 97.5 288 LEU A C 1
ATOM 2166 O O . LEU A 1 288 ? 17.391 -21.102 -5.004 1 97.5 288 LEU A O 1
ATOM 2170 N N . GLY A 1 289 ? 16.722 -21.773 -7.078 1 94.39 289 GLY A N 1
ATOM 2171 C CA . GLY A 1 289 ? 17.711 -22.838 -7.136 1 94.39 289 GLY A CA 1
ATOM 2172 C C . GLY A 1 289 ? 17.359 -24.028 -6.263 1 94.39 289 GLY A C 1
ATOM 2173 O O . GLY A 1 289 ? 18.245 -24.748 -5.8 1 94.39 289 GLY A O 1
ATOM 2174 N N . ASN A 1 290 ? 16.072 -24.195 -5.994 1 95.83 290 ASN A N 1
ATOM 2175 C CA . ASN A 1 290 ? 15.612 -25.269 -5.12 1 95.83 290 ASN A CA 1
ATOM 2176 C C . ASN A 1 290 ? 15.399 -26.568 -5.892 1 95.83 290 ASN A C 1
ATOM 2178 O O . ASN A 1 290 ? 14.622 -26.607 -6.848 1 95.83 290 ASN A O 1
ATOM 2182 N N . VAL A 1 291 ? 15.991 -27.626 -5.447 1 93.64 291 VAL A N 1
ATOM 2183 C CA . VAL A 1 291 ? 15.82 -28.911 -6.118 1 93.64 291 VAL A CA 1
ATOM 2184 C C . VAL A 1 291 ? 14.706 -29.704 -5.439 1 93.64 291 VAL A C 1
ATOM 2186 O O . VAL A 1 291 ? 13.793 -30.198 -6.104 1 93.64 291 VAL A O 1
ATOM 2189 N N . VAL A 1 292 ? 14.749 -29.768 -4.099 1 95.67 292 VAL A N 1
ATOM 2190 C CA . VAL A 1 292 ? 13.771 -30.553 -3.352 1 95.67 292 VAL A CA 1
ATOM 2191 C C . VAL A 1 292 ? 12.391 -29.912 -3.474 1 95.67 292 VAL A C 1
ATOM 2193 O O . VAL A 1 292 ? 11.411 -30.588 -3.797 1 95.67 292 VAL A O 1
ATOM 2196 N N . CYS A 1 293 ? 12.35 -28.654 -3.311 1 97.21 293 CYS A N 1
ATOM 2197 C CA . CYS A 1 293 ? 11.072 -27.953 -3.381 1 97.21 293 CYS A CA 1
ATOM 2198 C C . CYS A 1 293 ? 10.552 -27.911 -4.813 1 97.21 293 CYS A C 1
ATOM 2200 O O . CYS A 1 293 ? 9.34 -27.915 -5.038 1 97.21 293 CYS A O 1
ATOM 2202 N N . PHE A 1 294 ? 11.46 -27.888 -5.761 1 97.45 294 PHE A N 1
ATOM 2203 C CA . PHE A 1 294 ? 10.984 -27.95 -7.137 1 97.45 294 PHE A CA 1
ATOM 2204 C C . PHE A 1 294 ? 10.162 -29.213 -7.37 1 97.45 294 PHE A C 1
ATOM 2206 O O . PHE A 1 294 ? 9.059 -29.15 -7.917 1 97.45 294 PHE A O 1
ATOM 2213 N N . VAL A 1 295 ? 10.701 -30.317 -6.945 1 97.52 295 VAL A N 1
ATOM 2214 C CA . VAL A 1 295 ? 10.014 -31.594 -7.109 1 97.52 295 VAL A CA 1
ATOM 2215 C C . VAL A 1 295 ? 8.742 -31.608 -6.264 1 97.52 295 VAL A C 1
ATOM 2217 O O . VAL A 1 295 ? 7.681 -32.027 -6.735 1 97.52 295 VAL A O 1
ATOM 2220 N N . GLY A 1 296 ? 8.863 -31.132 -5.025 1 97.16 296 GLY A N 1
ATOM 2221 C CA . GLY A 1 296 ? 7.699 -31.059 -4.157 1 97.16 296 GLY A CA 1
ATOM 2222 C C . GLY A 1 296 ? 6.581 -30.206 -4.726 1 97.16 296 GLY A C 1
ATOM 2223 O O . GLY A 1 296 ? 5.419 -30.616 -4.726 1 97.16 296 GLY A O 1
ATOM 2224 N N . TYR A 1 297 ? 6.935 -29.069 -5.2 1 97.76 297 T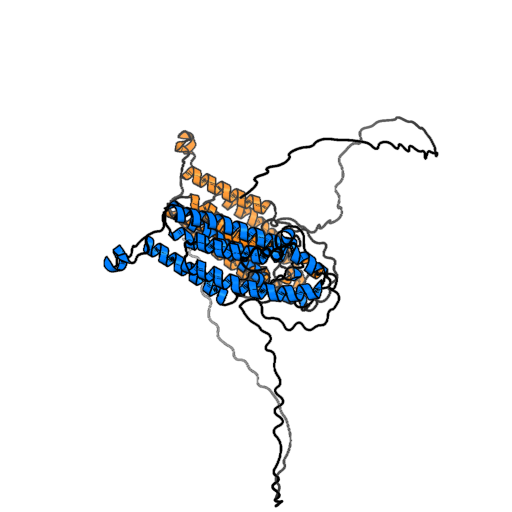YR A N 1
ATOM 2225 C CA . TYR A 1 297 ? 5.96 -28.189 -5.834 1 97.76 297 TYR A CA 1
ATOM 2226 C C . TYR A 1 297 ? 5.309 -28.868 -7.032 1 97.76 297 TYR A C 1
ATOM 2228 O O . TYR A 1 297 ? 4.092 -28.786 -7.215 1 97.76 297 TYR A O 1
ATOM 2236 N N . ALA A 1 298 ? 6.138 -29.469 -7.857 1 97.3 298 ALA A N 1
ATOM 2237 C CA . ALA A 1 298 ? 5.616 -30.12 -9.055 1 97.3 298 ALA A CA 1
ATOM 2238 C C . ALA A 1 298 ? 4.565 -31.167 -8.697 1 97.3 298 ALA A C 1
ATOM 2240 O O . ALA A 1 298 ? 3.488 -31.206 -9.297 1 97.3 298 ALA A O 1
ATOM 2241 N N . VAL A 1 299 ? 4.834 -31.929 -7.695 1 96.71 299 VAL A N 1
ATOM 2242 C CA . VAL A 1 299 ? 3.94 -33.015 -7.307 1 96.71 299 VAL A CA 1
ATOM 2243 C C . VAL A 1 299 ? 2.683 -32.443 -6.657 1 96.71 299 VAL A C 1
ATOM 2245 O O . VAL A 1 299 ? 1.564 -32.804 -7.03 1 96.71 299 VAL A O 1
ATOM 2248 N N . VAL A 1 300 ? 2.88 -31.562 -5.739 1 94.99 300 VAL A N 1
ATOM 2249 C CA . VAL A 1 300 ? 1.76 -31.023 -4.975 1 94.99 300 VAL A CA 1
ATOM 2250 C C . VAL A 1 300 ? 0.837 -30.231 -5.899 1 94.99 300 VAL A C 1
ATOM 2252 O O . VAL A 1 300 ? -0.385 -30.384 -5.846 1 94.99 300 VAL A O 1
ATOM 2255 N N . LEU A 1 301 ? 1.43 -29.419 -6.742 1 95.97 301 LEU A N 1
ATOM 2256 C CA . LEU A 1 301 ? 0.621 -28.626 -7.661 1 95.97 301 LEU A CA 1
ATOM 2257 C C . LEU A 1 301 ? -0.087 -29.522 -8.672 1 95.97 301 LEU A C 1
ATOM 2259 O O . LEU A 1 301 ? -1.247 -29.282 -9.015 1 95.97 301 LEU A O 1
ATOM 2263 N N . TRP A 1 302 ? 0.622 -30.525 -9.139 1 96.38 302 TRP A N 1
ATOM 2264 C CA . TRP A 1 302 ? 0.021 -31.435 -10.11 1 96.38 302 TRP A CA 1
ATOM 2265 C C . TRP A 1 302 ? -1.188 -32.147 -9.512 1 96.38 302 TRP A C 1
ATOM 2267 O O . TRP A 1 302 ? -2.251 -32.205 -10.134 1 96.38 302 TRP A O 1
ATOM 2277 N N . VAL A 1 303 ? -1.058 -32.685 -8.334 1 95.88 303 VAL A N 1
ATOM 2278 C CA . VAL A 1 303 ? -2.144 -33.398 -7.669 1 95.88 303 VAL A CA 1
ATOM 2279 C C . VAL A 1 303 ? -3.303 -32.441 -7.401 1 95.88 303 VAL A C 1
ATOM 2281 O O . VAL A 1 303 ? -4.465 -32.785 -7.628 1 95.88 303 VAL A O 1
ATOM 2284 N N . PHE A 1 304 ? -2.969 -31.339 -7.005 1 93.12 304 PHE A N 1
ATOM 2285 C CA . PHE A 1 304 ? -3.969 -30.328 -6.685 1 93.12 304 PHE A CA 1
ATOM 2286 C C . PHE A 1 304 ? -4.782 -29.96 -7.92 1 93.12 304 PHE A C 1
ATOM 2288 O O . PHE A 1 304 ? -6.014 -29.997 -7.894 1 93.12 304 PHE A O 1
ATOM 2295 N N . PHE A 1 305 ? -4.118 -29.62 -9.019 1 95.5 305 PHE A N 1
ATOM 2296 C CA . PHE A 1 305 ? -4.824 -29.13 -10.196 1 95.5 305 PHE A CA 1
ATOM 2297 C C . PHE A 1 305 ? -5.524 -30.274 -10.921 1 95.5 305 PHE A C 1
ATOM 2299 O O . PHE A 1 305 ? -6.581 -30.078 -11.525 1 95.5 305 PHE A O 1
ATOM 2306 N N . LYS A 1 306 ? -4.946 -31.447 -10.834 1 96.07 306 LYS A N 1
ATOM 2307 C CA . LYS A 1 306 ? -5.643 -32.598 -11.401 1 96.07 306 LYS A CA 1
ATOM 2308 C C . LYS A 1 306 ? -7.018 -32.777 -10.763 1 96.07 306 LYS A C 1
ATOM 2310 O O . LYS A 1 306 ? -8.02 -32.926 -11.466 1 96.07 306 LYS A O 1
ATOM 2315 N N . ARG A 1 307 ? -7.054 -32.677 -9.455 1 94.61 307 ARG A N 1
ATOM 2316 C CA . ARG A 1 307 ? -8.301 -32.845 -8.716 1 94.61 307 ARG A CA 1
ATOM 2317 C C . ARG A 1 307 ? -9.237 -31.664 -8.946 1 94.61 307 ARG A C 1
ATOM 2319 O O . ARG A 1 307 ? -10.433 -31.849 -9.18 1 94.61 307 ARG A O 1
ATOM 2326 N N . ARG A 1 308 ? -8.724 -30.547 -8.946 1 93.34 308 ARG A N 1
ATOM 2327 C CA . ARG A 1 308 ? -9.525 -29.335 -9.081 1 93.34 308 ARG A CA 1
ATOM 2328 C C . ARG A 1 308 ? -10.143 -29.238 -10.471 1 93.34 308 ARG A C 1
ATOM 2330 O O . ARG A 1 308 ? -11.319 -28.894 -10.612 1 93.34 308 ARG A O 1
ATOM 2337 N N . ILE A 1 309 ? -9.359 -29.49 -11.469 1 95.15 309 ILE A N 1
ATOM 2338 C CA . ILE A 1 309 ? -9.829 -29.415 -12.848 1 95.15 309 ILE A CA 1
ATOM 2339 C C . ILE A 1 309 ? -10.917 -30.461 -13.079 1 95.15 309 ILE A C 1
ATOM 2341 O O . ILE A 1 309 ? -11.942 -30.172 -13.702 1 95.15 309 ILE A O 1
ATOM 2345 N N . ALA A 1 310 ? -10.719 -31.643 -12.561 1 94.09 310 ALA A N 1
ATOM 2346 C CA . ALA A 1 310 ? -11.725 -32.694 -12.695 1 94.09 310 ALA A CA 1
ATOM 2347 C C . ALA A 1 310 ? -13.053 -32.263 -12.081 1 94.09 310 ALA A C 1
ATOM 2349 O O . ALA A 1 310 ? -14.11 -32.428 -12.695 1 94.09 310 ALA A O 1
ATOM 2350 N N . GLY A 1 311 ? -12.995 -31.725 -10.88 1 92.6 311 GLY A N 1
ATOM 2351 C CA . GLY A 1 311 ? -14.196 -31.243 -10.216 1 92.6 311 GLY A CA 1
ATOM 2352 C C . GLY A 1 311 ? -14.868 -30.1 -10.953 1 92.6 311 GLY A C 1
ATOM 2353 O O . GLY A 1 311 ? -16.092 -30.083 -11.1 1 92.6 311 GLY A O 1
ATOM 2354 N N . GLU A 1 312 ? -14.09 -29.2 -11.405 1 92.89 312 GLU A N 1
ATOM 2355 C CA . GLU A 1 312 ? -14.624 -28.039 -12.11 1 92.89 312 GLU A CA 1
ATOM 2356 C C . GLU A 1 312 ? -15.252 -28.443 -13.441 1 92.89 312 GLU A C 1
ATOM 2358 O O . GLU A 1 312 ? -16.292 -27.907 -13.831 1 92.89 312 GLU A O 1
ATOM 2363 N N . GLU A 1 313 ? -14.63 -29.346 -14.152 1 93.91 313 GLU A N 1
ATOM 2364 C CA . GLU A 1 313 ? -15.123 -29.761 -15.462 1 93.91 313 GLU A CA 1
ATOM 2365 C C . GLU A 1 313 ? -16.435 -30.532 -15.339 1 93.91 313 GLU A C 1
ATOM 2367 O O . GLU A 1 313 ? -17.264 -30.505 -16.25 1 93.91 313 GLU A O 1
ATOM 2372 N N . GLU A 1 314 ? -16.652 -31.167 -14.219 1 93.21 314 GLU A N 1
ATOM 2373 C CA . GLU A 1 314 ? -17.944 -31.804 -13.981 1 93.21 314 GLU A CA 1
ATOM 2374 C C . GLU A 1 314 ? -19.072 -30.777 -13.965 1 93.21 314 GLU A C 1
ATOM 2376 O O . GLU A 1 314 ? -20.13 -30.999 -14.558 1 93.21 314 GLU A O 1
ATOM 2381 N N . TYR A 1 315 ? -18.78 -29.709 -13.318 1 91.31 315 TYR A N 1
ATOM 2382 C CA . TYR A 1 315 ? -19.773 -28.643 -13.251 1 91.31 315 TYR A CA 1
ATOM 2383 C C . TYR A 1 315 ? -19.928 -27.956 -14.603 1 91.31 315 TYR A C 1
ATOM 2385 O O . TYR A 1 315 ? -21.038 -27.59 -14.996 1 91.31 315 TYR A O 1
ATOM 2393 N N . LEU A 1 316 ? -18.84 -27.773 -15.34 1 93.16 316 LEU A N 1
ATOM 2394 C CA . LEU A 1 316 ? -18.901 -27.103 -16.635 1 93.16 316 LEU A CA 1
ATOM 2395 C C . LEU A 1 316 ? -19.699 -27.93 -17.637 1 93.16 316 LEU A C 1
ATOM 2397 O O . LEU A 1 316 ? -20.437 -27.377 -18.456 1 93.16 316 LEU A O 1
ATOM 2401 N N . VAL A 1 317 ? -19.595 -29.205 -17.533 1 93.48 317 VAL A N 1
ATOM 2402 C CA . VAL A 1 317 ? -20.38 -30.094 -18.383 1 93.48 317 VAL A CA 1
ATOM 2403 C C . VAL A 1 317 ? -21.86 -29.982 -18.021 1 93.48 317 VAL A C 1
ATOM 2405 O O . VAL A 1 317 ? -22.721 -29.955 -18.904 1 93.48 317 VAL A O 1
ATOM 2408 N N . ARG A 1 318 ? -22.126 -29.861 -16.771 1 91.05 318 ARG A N 1
ATOM 2409 C CA . ARG A 1 318 ? -23.503 -29.735 -16.307 1 91.05 318 ARG A CA 1
ATOM 2410 C C . ARG A 1 318 ? -24.108 -28.404 -16.741 1 91.05 318 ARG A C 1
ATOM 2412 O O . ARG A 1 318 ? -25.289 -28.336 -17.087 1 91.05 318 ARG A O 1
ATOM 2419 N N . PHE A 1 319 ? -23.278 -27.439 -16.73 1 91.09 319 PHE A N 1
ATOM 2420 C CA . PHE A 1 319 ? -23.759 -26.091 -17.01 1 91.09 319 PHE A CA 1
ATOM 2421 C C . PHE A 1 319 ? -23.912 -25.872 -18.511 1 91.09 319 PHE A C 1
ATOM 2423 O O . PHE A 1 319 ? -24.864 -25.228 -18.956 1 91.09 319 PHE A O 1
ATOM 2430 N N . PHE A 1 320 ? -23.019 -26.429 -19.362 1 93.5 320 PHE A N 1
ATOM 2431 C CA . PHE A 1 320 ? -22.952 -25.986 -20.75 1 93.5 320 PHE A CA 1
ATOM 2432 C C . PHE A 1 320 ? -23.141 -27.161 -21.702 1 93.5 320 PHE A C 1
ATOM 2434 O O . PHE A 1 320 ? -23.263 -26.971 -22.914 1 93.5 320 PHE A O 1
ATOM 2441 N N . GLY A 1 321 ? -22.992 -28.384 -21.263 1 93.48 321 GLY A N 1
ATOM 2442 C CA . GLY A 1 321 ? -23.286 -29.568 -22.054 1 93.48 321 GLY A CA 1
ATOM 2443 C C . GLY A 1 321 ? -22.343 -29.751 -23.228 1 93.48 321 GLY A C 1
ATOM 2444 O O . GLY A 1 321 ? -21.122 -29.752 -23.056 1 93.48 321 GLY A O 1
ATOM 2445 N N . GLN A 1 322 ? -22.956 -29.681 -24.371 1 94.35 322 GLN A N 1
ATOM 2446 C CA . GLN A 1 322 ? -22.223 -29.994 -25.593 1 94.35 322 GLN A CA 1
ATOM 2447 C C . GLN A 1 322 ? -21.239 -28.881 -25.945 1 94.35 322 GLN A C 1
ATOM 2449 O O . GLN A 1 322 ? -20.161 -29.145 -26.482 1 94.35 322 GLN A O 1
ATOM 2454 N N . GLU A 1 323 ? -21.611 -27.758 -25.59 1 93.87 323 GLU A N 1
ATOM 2455 C CA . GLU A 1 323 ? -20.735 -26.628 -25.885 1 93.87 323 GLU A CA 1
ATOM 2456 C C . GLU A 1 323 ? -19.376 -26.792 -25.211 1 93.87 323 GLU A C 1
ATOM 2458 O O . GLU A 1 323 ? -18.338 -26.54 -25.827 1 93.87 323 GLU A O 1
ATOM 2463 N N . TYR A 1 324 ? -19.471 -27.212 -23.993 1 95.05 324 TYR A N 1
ATOM 2464 C CA . TYR A 1 324 ? -18.212 -27.403 -23.281 1 95.05 324 TYR A CA 1
ATOM 2465 C C . TYR A 1 324 ? -17.457 -28.612 -23.821 1 95.05 324 TYR A C 1
ATOM 2467 O O . TYR A 1 324 ? -16.227 -28.598 -23.903 1 95.05 324 TYR A O 1
ATOM 2475 N N . PHE A 1 325 ? -18.139 -29.674 -24.148 1 94.2 325 PHE A N 1
ATOM 2476 C CA . PHE A 1 325 ? -17.505 -30.873 -24.682 1 94.2 325 PHE A CA 1
ATOM 2477 C C . PHE A 1 325 ? -16.708 -30.55 -25.94 1 94.2 325 PHE A C 1
ATOM 2479 O O . PHE A 1 325 ? -15.575 -31.009 -26.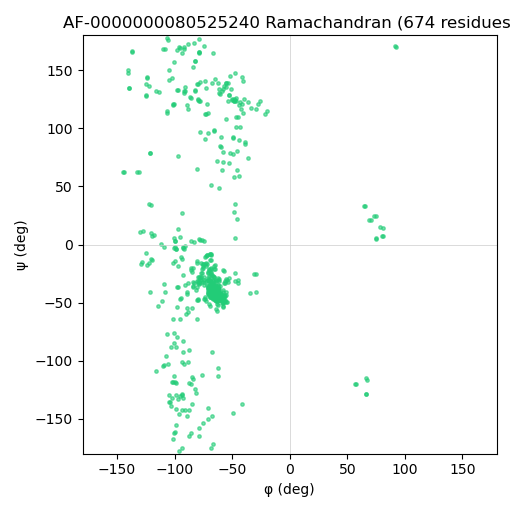098 1 94.2 325 PHE A O 1
ATOM 2486 N N . ASP A 1 326 ? -17.291 -29.777 -26.778 1 94.85 326 ASP A N 1
ATOM 2487 C CA . ASP A 1 326 ? -16.619 -29.388 -28.014 1 94.85 326 ASP A CA 1
ATOM 2488 C C . ASP A 1 326 ? -15.387 -28.533 -27.724 1 94.85 326 ASP A C 1
ATOM 2490 O O . ASP A 1 326 ? -14.353 -28.682 -28.378 1 94.85 326 ASP A O 1
ATOM 2494 N N . TYR A 1 327 ? -15.633 -27.727 -26.788 1 95.17 327 TYR A N 1
ATOM 2495 C CA . TYR A 1 327 ? -14.541 -26.855 -26.37 1 95.17 327 TYR A CA 1
ATOM 2496 C C . TYR A 1 327 ? -13.39 -27.663 -25.785 1 95.17 327 TYR A C 1
ATOM 2498 O O . TYR A 1 327 ? -12.225 -27.418 -26.106 1 95.17 327 TYR A O 1
ATOM 2506 N N . ARG A 1 328 ? -13.627 -28.655 -24.973 1 94.73 328 ARG A N 1
ATOM 2507 C CA . ARG A 1 328 ? -12.654 -29.486 -24.272 1 94.73 328 ARG A CA 1
ATOM 2508 C C . ARG A 1 328 ? -11.825 -30.305 -25.255 1 94.73 328 ARG A C 1
ATOM 2510 O O . ARG A 1 328 ? -10.634 -30.533 -25.033 1 94.73 328 ARG A O 1
ATOM 2517 N N . ILE A 1 329 ? -12.368 -30.66 -26.358 1 93.46 329 ILE A N 1
ATOM 2518 C CA . ILE A 1 329 ? -11.713 -31.515 -27.343 1 93.46 329 ILE A CA 1
ATOM 2519 C C . ILE A 1 329 ? -10.682 -30.705 -28.125 1 93.46 329 ILE A C 1
ATOM 2521 O O . ILE A 1 329 ? -9.627 -31.225 -28.497 1 93.46 329 ILE A O 1
ATOM 2525 N N . ARG A 1 330 ? -10.957 -29.465 -28.259 1 93.64 330 ARG A N 1
ATOM 2526 C CA . ARG A 1 330 ? -10.112 -28.681 -29.154 1 93.64 330 ARG A CA 1
ATOM 2527 C C . ARG A 1 330 ? -9.071 -27.889 -28.37 1 93.64 330 ARG A C 1
ATOM 2529 O O . ARG A 1 330 ? -8.13 -27.346 -28.951 1 93.64 330 ARG A O 1
ATOM 2536 N N . THR A 1 331 ? -9.286 -27.813 -27.103 1 95.02 331 THR A N 1
ATOM 2537 C CA . THR A 1 331 ? -8.406 -26.961 -26.311 1 95.02 331 THR A CA 1
ATOM 2538 C C . THR A 1 331 ? -7.781 -27.749 -25.163 1 95.02 331 THR A C 1
ATOM 2540 O O . THR A 1 331 ? -8.493 -28.331 -24.343 1 95.02 331 THR A O 1
ATOM 2543 N N . ALA A 1 332 ? -6.455 -27.734 -24.965 1 95.02 332 ALA A N 1
ATOM 2544 C CA . ALA A 1 332 ? -5.739 -28.509 -23.955 1 95.02 332 ALA A CA 1
ATOM 2545 C C . ALA A 1 332 ? -5.575 -27.711 -22.665 1 95.02 332 ALA A C 1
ATOM 2547 O O . ALA A 1 332 ? -5.889 -26.519 -22.621 1 95.02 332 ALA A O 1
ATOM 2548 N N . VAL A 1 333 ? -5.166 -28.347 -21.562 1 94.95 333 VAL A N 1
ATOM 2549 C CA . VAL A 1 333 ? -4.937 -27.731 -20.26 1 94.95 333 VAL A CA 1
ATOM 2550 C C . VAL A 1 333 ? -3.497 -27.232 -20.17 1 94.95 333 VAL A C 1
ATOM 2552 O O . VAL A 1 333 ? -3.217 -26.244 -19.487 1 94.95 333 VAL A O 1
ATOM 2555 N N . TRP A 1 334 ? -2.469 -27.834 -20.755 1 93 334 TRP A N 1
ATOM 2556 C CA . TRP A 1 334 ? -1.043 -27.544 -20.86 1 93 334 TRP A CA 1
ATOM 2557 C C . TRP A 1 334 ? -0.352 -27.714 -19.511 1 93 334 TRP A C 1
ATOM 2559 O O . TRP A 1 334 ? 0.666 -27.071 -19.243 1 93 334 TRP A O 1
ATOM 2569 N N . ILE A 1 335 ? -0.933 -28.472 -18.571 1 94.98 335 ILE A N 1
ATOM 2570 C CA . ILE A 1 335 ? -0.284 -29.067 -17.408 1 94.98 335 ILE A CA 1
ATOM 2571 C C . ILE A 1 335 ? -0.008 -30.545 -17.672 1 94.98 335 ILE A C 1
ATOM 2573 O O . ILE A 1 335 ? -0.913 -31.296 -18.043 1 94.98 335 ILE A O 1
ATOM 2577 N N . PRO A 1 336 ? 1.287 -30.873 -17.608 1 93.17 336 PRO A N 1
ATOM 2578 C CA . PRO A 1 336 ? 1.676 -32.22 -18.03 1 93.17 336 PRO A CA 1
ATOM 2579 C C . PRO A 1 336 ? 0.777 -33.305 -17.442 1 93.17 336 PRO A C 1
ATOM 2581 O O . PRO A 1 336 ? 0.481 -33.285 -16.245 1 93.17 336 PRO A O 1
ATOM 2584 N N . PHE A 1 337 ? 0.231 -34.12 -18.257 1 91.22 337 PHE A N 1
ATOM 2585 C CA . PHE A 1 337 ? -0.481 -35.346 -17.916 1 91.22 337 PHE A CA 1
ATOM 2586 C C . PHE A 1 337 ? -1.903 -35.039 -17.463 1 91.22 337 PHE A C 1
ATOM 2588 O O . PHE A 1 337 ? -2.573 -35.894 -16.881 1 91.22 337 PHE A O 1
ATOM 2595 N N . ILE A 1 338 ? -2.303 -33.821 -17.589 1 89.08 338 ILE A N 1
ATOM 2596 C CA . ILE A 1 338 ? -3.7 -33.459 -17.377 1 89.08 338 ILE A CA 1
ATOM 2597 C C . ILE A 1 338 ? -4.363 -33.153 -18.718 1 89.08 338 ILE A C 1
ATOM 2599 O O . ILE A 1 338 ? -3.901 -32.284 -19.462 1 89.08 338 ILE A O 1
ATOM 2603 N N . ARG A 1 339 ? -5.351 -33.975 -19.104 1 83.07 339 ARG A N 1
ATOM 2604 C CA . ARG A 1 339 ? -5.982 -33.857 -20.414 1 83.07 339 ARG A CA 1
ATOM 2605 C C . ARG A 1 339 ? -7.333 -33.158 -20.31 1 83.07 339 ARG A C 1
ATOM 2607 O O . ARG A 1 339 ? -8.012 -33.258 -19.286 1 83.07 339 ARG A O 1
ATOM 2614 N N . MET B 1 1 ? 14.528 56.816 43.444 1 16.52 1 MET B N 1
ATOM 2615 C CA . MET B 1 1 ? 14.384 56.051 44.68 1 16.52 1 MET B CA 1
ATOM 2616 C C . MET B 1 1 ? 13.115 55.205 44.652 1 16.52 1 MET B C 1
ATOM 2618 O O . MET B 1 1 ? 13.123 54.052 45.086 1 16.52 1 MET B O 1
ATOM 2622 N N . HIS B 1 2 ? 11.762 55.624 44.43 1 17.2 2 HIS B N 1
ATOM 2623 C CA . HIS B 1 2 ? 10.668 55.301 45.338 1 17.2 2 HIS B CA 1
ATOM 2624 C C . HIS B 1 2 ? 9.976 54.005 44.928 1 17.2 2 HIS B C 1
ATOM 2626 O O . HIS B 1 2 ? 9.709 53.786 43.744 1 17.2 2 HIS B O 1
ATOM 2632 N N . ASN B 1 3 ? 9.665 52.864 45.8 1 17.23 3 ASN B N 1
ATOM 2633 C CA . ASN B 1 3 ? 9.42 51.496 46.244 1 17.23 3 ASN B CA 1
ATOM 2634 C C . ASN B 1 3 ? 7.933 51.154 46.21 1 17.23 3 ASN B C 1
ATOM 2636 O O . ASN B 1 3 ? 7.447 50.392 47.048 1 17.23 3 ASN B O 1
ATOM 2640 N N . LEU B 1 4 ? 6.971 51.63 45.464 1 17.64 4 LEU B N 1
ATOM 2641 C CA . LEU B 1 4 ? 5.674 51.514 46.12 1 17.64 4 LEU B CA 1
ATOM 2642 C C . LEU B 1 4 ? 5.213 50.061 46.162 1 17.64 4 LEU B C 1
ATOM 2644 O O . LEU B 1 4 ? 5.138 49.399 45.124 1 17.64 4 LEU B O 1
ATOM 2648 N N . THR B 1 5 ? 4.884 49.215 47.318 1 16.99 5 THR B N 1
ATOM 2649 C CA . THR B 1 5 ? 4.808 47.963 48.064 1 16.99 5 THR B CA 1
ATOM 2650 C C . THR B 1 5 ? 3.427 47.332 47.923 1 16.99 5 THR B C 1
ATOM 2652 O O . THR B 1 5 ? 3.164 46.267 48.487 1 16.99 5 THR B O 1
ATOM 2655 N N . ILE B 1 6 ? 2.396 47.552 47.108 1 18.12 6 ILE B N 1
ATOM 2656 C CA . ILE B 1 6 ? 1.149 47.354 47.839 1 18.12 6 ILE B CA 1
ATOM 2657 C C . ILE B 1 6 ? 0.92 45.863 48.074 1 18.12 6 ILE B C 1
ATOM 2659 O O . ILE B 1 6 ? 1.072 45.053 47.156 1 18.12 6 ILE B O 1
ATOM 2663 N N . SER B 1 7 ? 0.389 45.348 49.287 1 16.93 7 SER B N 1
ATOM 2664 C CA . SER B 1 7 ? 0.268 44.35 50.345 1 16.93 7 SER B CA 1
ATOM 2665 C C . SER B 1 7 ? -0.747 43.273 49.977 1 16.93 7 SER B C 1
ATOM 2667 O O . SER B 1 7 ? -1.582 43.476 49.093 1 16.93 7 SER B O 1
ATOM 2669 N N . SER B 1 8 ? -1.354 42.365 50.964 1 17.28 8 SER B N 1
ATOM 2670 C CA . SER B 1 8 ? -1.347 41.01 51.505 1 17.28 8 SER B CA 1
ATOM 2671 C C . SER B 1 8 ? -2.734 40.38 51.438 1 17.28 8 SER B C 1
ATOM 2673 O O . SER B 1 8 ? -2.898 39.194 51.733 1 17.28 8 SER B O 1
ATOM 2675 N N . PRO B 1 9 ? -4.041 40.976 51.061 1 17.33 9 PRO B N 1
ATOM 2676 C CA . PRO B 1 9 ? -4.912 40.659 52.196 1 17.33 9 PRO B CA 1
ATOM 2677 C C . PRO B 1 9 ? -5.335 39.192 52.222 1 17.33 9 PRO B C 1
ATOM 2679 O O . PRO B 1 9 ? -5.333 38.526 51.183 1 17.33 9 PRO B O 1
ATOM 2682 N N . PRO B 1 10 ? -6.013 38.704 53.373 1 16.69 10 PRO B N 1
ATOM 2683 C CA . PRO B 1 10 ? -6.108 37.582 54.31 1 16.69 10 PRO B CA 1
ATOM 2684 C C . PRO B 1 10 ? -7.07 36.496 53.835 1 16.69 10 PRO B C 1
ATOM 2686 O O . PRO B 1 10 ? -7.805 36.698 52.865 1 16.69 10 PRO B O 1
ATOM 2689 N N . GLN B 1 11 ? -7.876 35.829 54.781 1 15.71 11 GLN B N 1
ATOM 2690 C CA . GLN B 1 11 ? -7.974 34.577 55.524 1 15.71 11 GLN B CA 1
ATOM 2691 C C . GLN B 1 11 ? -9.286 33.859 55.221 1 15.71 11 GLN B C 1
ATOM 2693 O O . GLN B 1 11 ? -9.346 32.628 55.248 1 15.71 11 GLN B O 1
ATOM 2698 N N . PRO B 1 12 ? -10.605 34.51 55.072 1 14.94 12 PRO B N 1
ATOM 2699 C CA . PRO B 1 12 ? -11.495 33.992 56.114 1 14.94 12 PRO B CA 1
ATOM 2700 C C . PRO B 1 12 ? -12.048 32.608 55.784 1 14.94 12 PRO B C 1
ATOM 2702 O O . PRO B 1 12 ? -12.058 32.205 54.618 1 14.94 12 PRO B O 1
ATOM 2705 N N . ARG B 1 13 ? -12.877 32.035 56.826 1 14.93 13 ARG B N 1
ATOM 2706 C CA . ARG B 1 13 ? -13.239 30.917 57.691 1 14.93 13 ARG B CA 1
ATOM 2707 C C . ARG B 1 13 ? -14.337 30.069 57.058 1 14.93 13 ARG B C 1
ATOM 2709 O O . ARG B 1 13 ? -14.205 28.847 56.96 1 14.93 13 ARG B O 1
ATOM 2716 N N . ASN B 1 14 ? -15.696 30.569 57.251 1 14.01 14 ASN B N 1
ATOM 2717 C CA . ASN B 1 14 ? -16.539 29.886 58.227 1 14.01 14 ASN B CA 1
ATOM 2718 C C . ASN B 1 14 ? -17.381 28.794 57.573 1 14.01 14 ASN B C 1
ATOM 2720 O O . ASN B 1 14 ? -17.375 27.647 58.023 1 14.01 14 ASN B O 1
ATOM 2724 N N . THR B 1 15 ? -18.681 29.137 57.136 1 15.13 15 THR B N 1
ATOM 2725 C CA . THR B 1 15 ? -19.829 28.746 57.946 1 15.13 15 THR B CA 1
ATOM 2726 C C . THR B 1 15 ? -20.399 27.414 57.469 1 15.13 15 THR B C 1
ATOM 2728 O O . THR B 1 15 ? -20.191 27.018 56.321 1 15.13 15 THR B O 1
ATOM 2731 N N . THR B 1 16 ? -21.529 26.984 58.067 1 14.36 16 THR B N 1
ATOM 2732 C CA . THR B 1 16 ? -22.21 26.038 58.943 1 14.36 16 THR B CA 1
ATOM 2733 C C . THR B 1 16 ? -23.166 25.154 58.146 1 14.36 16 THR B C 1
ATOM 2735 O O . THR B 1 16 ? -23.265 23.952 58.399 1 14.36 16 THR B O 1
ATOM 2738 N N . ASN B 1 17 ? -24.061 25.793 57.224 1 14.08 17 ASN B N 1
ATOM 2739 C CA . ASN B 1 17 ? -25.412 25.553 57.719 1 14.08 17 ASN B CA 1
ATOM 2740 C C . ASN B 1 17 ? -25.862 24.12 57.451 1 14.08 17 ASN B C 1
ATOM 2742 O O . ASN B 1 17 ? -25.319 23.45 56.571 1 14.08 17 ASN B O 1
ATOM 2746 N N . THR B 1 18 ? -27.273 23.932 57.335 1 14.31 18 THR B N 1
ATOM 2747 C CA . THR B 1 18 ? -28.361 23.431 58.168 1 14.31 18 THR B CA 1
ATOM 2748 C C . THR B 1 18 ? -28.861 22.085 57.651 1 14.31 18 THR B C 1
ATOM 2750 O O . THR B 1 18 ? -28.956 21.119 58.411 1 14.31 18 THR B O 1
ATOM 2753 N N . LEU B 1 19 ? -30.051 22.052 56.951 1 14.02 19 LEU B N 1
ATOM 2754 C CA . LEU B 1 19 ? -31.316 21.61 57.527 1 14.02 19 LEU B CA 1
ATOM 2755 C C . LEU B 1 19 ? -31.601 20.157 57.162 1 14.02 19 LEU B C 1
ATOM 2757 O O . LEU B 1 19 ? -31.257 19.709 56.066 1 14.02 19 LEU B O 1
ATOM 2761 N N . LYS B 1 20 ? -32.643 19.616 57.923 1 14.42 20 LYS B N 1
ATOM 2762 C CA . LYS B 1 20 ? -33.224 18.536 58.716 1 14.42 20 LYS B CA 1
ATOM 2763 C C . LYS B 1 20 ? -34.005 17.565 57.833 1 14.42 20 LYS B C 1
ATOM 2765 O O . LYS B 1 20 ? -33.908 16.348 58.004 1 14.42 20 LYS B O 1
ATOM 2770 N N . MET B 1 21 ? -35.096 18.032 56.926 1 13.73 21 MET B N 1
ATOM 2771 C CA . MET B 1 21 ? -36.369 17.607 57.502 1 13.73 21 MET B CA 1
ATOM 2772 C C . MET B 1 21 ? -36.656 16.147 57.17 1 13.73 21 MET B C 1
ATOM 2774 O O . MET B 1 21 ? -36.109 15.605 56.208 1 13.73 21 MET B O 1
ATOM 2778 N N . ALA B 1 22 ? -37.984 15.831 56.543 1 13.89 22 ALA B N 1
ATOM 2779 C CA . ALA B 1 22 ? -39.225 15.377 57.167 1 13.89 22 ALA B CA 1
ATOM 2780 C C . ALA B 1 22 ? -39.433 13.881 56.947 1 13.89 22 ALA B C 1
ATOM 2782 O O . ALA B 1 22 ? -38.831 13.29 56.048 1 13.89 22 ALA B O 1
ATOM 2783 N N . THR B 1 23 ? -40.696 13.524 56.508 1 13.96 23 THR B N 1
ATOM 2784 C CA . THR B 1 23 ? -41.794 12.878 57.218 1 13.96 23 THR B CA 1
ATOM 2785 C C . THR B 1 23 ? -41.788 11.372 56.969 1 13.96 23 THR B C 1
ATOM 2787 O O . THR B 1 23 ? -41.235 10.905 55.972 1 13.96 23 THR B O 1
ATOM 2790 N N . ARG B 1 24 ? -43.043 10.684 56.907 1 13.76 24 ARG B N 1
ATOM 2791 C CA . ARG B 1 24 ? -43.832 9.883 57.838 1 13.76 24 ARG B CA 1
ATOM 2792 C C . ARG B 1 24 ? -43.851 8.417 57.419 1 13.76 24 ARG B C 1
ATOM 2794 O O . ARG B 1 24 ? -43.557 7.532 58.225 1 13.76 24 ARG B O 1
ATOM 2801 N N . VAL B 1 25 ? -45.078 7.852 56.782 1 13.29 25 VAL B N 1
ATOM 2802 C CA . VAL B 1 25 ? -46.089 7.116 57.534 1 13.29 25 VAL B CA 1
ATOM 2803 C C . VAL B 1 25 ? -45.879 5.615 57.351 1 13.29 25 VAL B C 1
ATOM 2805 O O . VAL B 1 25 ? -45.156 5.188 56.448 1 13.29 25 VAL B O 1
ATOM 2808 N N . ASN B 1 26 ? -47.074 4.816 56.948 1 13.33 26 ASN B N 1
ATOM 2809 C CA . ASN B 1 26 ? -47.898 3.938 57.771 1 13.33 26 ASN B CA 1
ATOM 2810 C C . ASN B 1 26 ? -47.5 2.474 57.601 1 13.33 26 ASN B C 1
ATOM 2812 O O . ASN B 1 26 ? -46.547 2.165 56.884 1 13.33 26 ASN B O 1
ATOM 2816 N N . GLY B 1 27 ? -48.541 1.579 57.079 1 13.61 27 GLY B N 1
ATOM 2817 C CA . GLY B 1 27 ? -49.314 0.652 57.889 1 13.61 27 GLY B CA 1
ATOM 2818 C C . GLY B 1 27 ? -48.742 -0.753 57.898 1 13.61 27 GLY B C 1
ATOM 2819 O O . GLY B 1 27 ? -47.825 -1.06 57.134 1 13.61 27 GLY B O 1
ATOM 2820 N N . ALA B 1 28 ? -49.77 -1.838 57.609 1 13.81 28 ALA B N 1
ATOM 2821 C CA . ALA B 1 28 ? -50.336 -2.837 58.513 1 13.81 28 ALA B CA 1
ATOM 2822 C C . ALA B 1 28 ? -49.551 -4.143 58.447 1 13.81 28 ALA B C 1
ATOM 2824 O O . ALA B 1 28 ? -48.782 -4.367 57.509 1 13.81 28 ALA B O 1
ATOM 2825 N N . VAL B 1 29 ? -50.402 -5.291 58.548 1 13.49 29 VAL B N 1
ATOM 2826 C CA . VAL B 1 29 ? -50.618 -6.288 59.591 1 13.49 29 VAL B CA 1
ATOM 2827 C C . VAL B 1 29 ? -49.814 -7.548 59.277 1 13.49 29 VAL B C 1
ATOM 2829 O O . VAL B 1 29 ? -49.304 -7.705 58.165 1 13.49 29 VAL B O 1
ATOM 2832 N N . ASN B 1 30 ? -50.492 -8.748 59.6 1 13.34 30 ASN B N 1
ATOM 2833 C CA . ASN B 1 30 ? -50.362 -9.806 60.596 1 13.34 30 ASN B CA 1
ATOM 2834 C C . ASN B 1 30 ? -49.735 -11.063 59.999 1 13.34 30 ASN B C 1
ATOM 2836 O O . ASN B 1 30 ? -48.75 -11.581 60.527 1 13.34 30 ASN B O 1
ATOM 2840 N N . GLY B 1 31 ? -50.628 -12.011 59.403 1 13.68 31 GLY B N 1
ATOM 2841 C CA . GLY B 1 31 ? -51.009 -13.244 60.074 1 13.68 31 GLY B CA 1
ATOM 2842 C C . GLY B 1 31 ? -50.062 -14.394 59.791 1 13.68 31 GLY B C 1
ATOM 2843 O O . GLY B 1 31 ? -49.274 -14.338 58.844 1 13.68 31 GLY B O 1
ATOM 2844 N N . SER B 1 32 ? -50.296 -15.536 60.532 1 14.39 32 SER B N 1
ATOM 2845 C CA . SER B 1 32 ? -49.747 -16.643 61.309 1 14.39 32 SER B CA 1
ATOM 2846 C C . SER B 1 32 ? -49.307 -17.789 60.403 1 14.39 32 SER B C 1
ATOM 2848 O O . SER B 1 32 ? -48.545 -17.581 59.457 1 14.39 32 SER B O 1
ATOM 2850 N N . SER B 1 33 ? -50.046 -18.923 60.613 1 13.77 33 SER B N 1
ATOM 2851 C CA . SER B 1 33 ? -49.695 -20.167 61.291 1 13.77 33 SER B CA 1
ATOM 2852 C C . SER B 1 33 ? -49.328 -21.257 60.29 1 13.77 33 SER B C 1
ATOM 2854 O O . SER B 1 33 ? -48.303 -21.925 60.44 1 13.77 33 SER B O 1
ATOM 2856 N N . ALA B 1 34 ? -50.429 -21.894 59.567 1 13.73 34 ALA B N 1
ATOM 2857 C CA . ALA B 1 34 ? -50.862 -23.239 59.936 1 13.73 34 ALA B CA 1
ATOM 2858 C C . ALA B 1 34 ? -50.016 -24.299 59.237 1 13.73 34 ALA B C 1
ATOM 2860 O O . ALA B 1 34 ? -49.306 -23.999 58.274 1 13.73 34 ALA B O 1
ATOM 2861 N N . VAL B 1 35 ? -50.759 -25.429 58.702 1 14.28 35 VAL B N 1
ATOM 2862 C CA . VAL B 1 35 ? -50.91 -26.799 59.181 1 14.28 35 VAL B CA 1
ATOM 2863 C C . VAL B 1 35 ? -50.074 -27.743 58.319 1 14.28 35 VAL B C 1
ATOM 2865 O O . VAL B 1 35 ? -49.642 -27.375 57.223 1 14.28 35 VAL B O 1
ATOM 2868 N N . PRO B 1 36 ? -50.763 -29.014 57.907 1 14.77 36 PRO B N 1
ATOM 2869 C CA . PRO B 1 36 ? -50.515 -30.388 58.349 1 14.77 36 PRO B CA 1
ATOM 2870 C C . PRO B 1 36 ? -49.67 -31.184 57.357 1 14.77 36 PRO B C 1
ATOM 2872 O O . PRO B 1 36 ? -49.335 -30.68 56.282 1 14.77 36 PRO B O 1
ATOM 2875 N N . ASN B 1 37 ? -50.33 -32.278 56.849 1 14.22 37 ASN B N 1
ATOM 2876 C CA . ASN B 1 37 ? -50.2 -33.71 57.097 1 14.22 37 ASN B CA 1
ATOM 2877 C C . ASN B 1 37 ? -49.546 -34.427 55.919 1 14.22 37 ASN B C 1
ATOM 2879 O O . ASN B 1 37 ? -48.556 -35.139 56.093 1 14.22 37 ASN B O 1
ATOM 2883 N N . GLY B 1 38 ? -50.452 -35.039 54.966 1 14.8 38 GLY B N 1
ATOM 2884 C CA . GLY B 1 38 ? -50.619 -36.483 54.926 1 14.8 38 GLY B CA 1
ATOM 2885 C C . GLY B 1 38 ? -49.7 -37.163 53.928 1 14.8 38 GLY B C 1
ATOM 2886 O O . GLY B 1 38 ? -49.012 -36.494 53.154 1 14.8 38 GLY B O 1
ATOM 2887 N N . VAL B 1 39 ? -50.3 -38.121 53.046 1 15.4 39 VAL B N 1
ATOM 2888 C CA . VAL B 1 39 ? -50.223 -39.579 53.056 1 15.4 39 VAL B CA 1
ATOM 2889 C C . VAL B 1 39 ? -49.28 -40.054 51.953 1 15.4 39 VAL B C 1
ATOM 2891 O O . VAL B 1 39 ? -48.958 -39.297 51.034 1 15.4 39 VAL B O 1
ATOM 2894 N N . PRO B 1 40 ? -49.736 -41.142 51.182 1 15.6 40 PRO B N 1
ATOM 2895 C CA . PRO B 1 40 ? -49.278 -42.534 51.19 1 15.6 40 PRO B CA 1
ATOM 2896 C C . PRO B 1 40 ? -48.361 -42.859 50.013 1 15.6 40 PRO B C 1
ATOM 2898 O O . PRO B 1 40 ? -48.192 -42.035 49.111 1 15.6 40 PRO B O 1
ATOM 2901 N N . GLN B 1 41 ? -48.833 -43.841 49.141 1 14.34 41 GLN B N 1
ATOM 2902 C CA . GLN B 1 41 ? -48.466 -45.243 48.97 1 14.34 41 GLN B CA 1
ATOM 2903 C C . GLN B 1 41 ? -47.83 -45.482 47.604 1 14.34 41 GLN B C 1
ATOM 2905 O O . GLN B 1 41 ? -46.878 -46.257 47.483 1 14.34 41 GLN B O 1
ATOM 2910 N N . ARG B 1 42 ? -48.444 -45.08 46.369 1 14.98 42 ARG B N 1
ATOM 2911 C CA . ARG B 1 42 ? -48.798 -46.251 45.574 1 14.98 42 ARG B CA 1
ATOM 2912 C C . ARG B 1 42 ? -47.574 -46.825 44.868 1 14.98 42 ARG B C 1
ATOM 2914 O O . ARG B 1 42 ? -46.593 -46.114 44.639 1 14.98 42 ARG B O 1
ATOM 2921 N N . GLU B 1 43 ? -47.911 -47.743 43.813 1 15.53 43 GLU B N 1
ATOM 2922 C CA . GLU B 1 43 ? -47.65 -49.15 43.525 1 15.53 43 GLU B CA 1
ATOM 2923 C C . GLU B 1 43 ? -46.517 -49.306 42.515 1 15.53 43 GLU B C 1
ATOM 2925 O O . GLU B 1 43 ? -46.216 -48.377 41.763 1 15.53 43 GLU B O 1
ATOM 2930 N N . PRO B 1 44 ? -46.472 -50.554 41.906 1 15.97 44 PRO B N 1
ATOM 2931 C CA . PRO B 1 44 ? -45.481 -51.612 41.695 1 15.97 44 PRO B CA 1
ATOM 2932 C C . PRO B 1 44 ? -44.787 -51.509 40.339 1 15.97 44 PRO B C 1
ATOM 2934 O O . PRO B 1 44 ? -43.56 -51.606 40.26 1 15.97 44 PRO B O 1
ATOM 2937 N N . THR B 1 45 ? -45.561 -51.676 39.076 1 15.85 45 THR B N 1
ATOM 2938 C CA . THR B 1 45 ? -45.428 -52.969 38.415 1 15.85 45 THR B CA 1
ATOM 2939 C C . THR B 1 45 ? -44.285 -52.944 37.404 1 15.85 45 THR B C 1
ATOM 2941 O O . THR B 1 45 ? -43.877 -51.875 36.946 1 15.85 45 THR B O 1
ATOM 2944 N N . ILE B 1 46 ? -44.495 -53.706 36.126 1 16.69 46 ILE B N 1
ATOM 2945 C CA . ILE B 1 46 ? -43.854 -54.902 35.59 1 16.69 46 ILE B CA 1
ATOM 2946 C C . ILE B 1 46 ? -42.804 -54.505 34.556 1 16.69 46 ILE B C 1
ATOM 2948 O O . ILE B 1 46 ? -42.877 -53.421 33.971 1 16.69 46 ILE B O 1
ATOM 2952 N N . PRO B 1 47 ? -42.352 -55.554 33.603 1 17.52 47 PRO B N 1
ATOM 2953 C CA . PRO B 1 47 ? -41.1 -56.221 33.239 1 17.52 47 PRO B CA 1
ATOM 2954 C C . PRO B 1 47 ? -40.576 -55.786 31.872 1 17.52 47 PRO B C 1
ATOM 2956 O O . PRO B 1 47 ? -39.364 -55.661 31.683 1 17.52 47 PRO B O 1
ATOM 2959 N N . ILE B 1 48 ? -41.428 -55.563 30.679 1 18.36 48 ILE B N 1
ATOM 2960 C CA . ILE B 1 48 ? -41.274 -56.488 29.561 1 18.36 48 ILE B CA 1
ATOM 2961 C C . ILE B 1 48 ? -40.089 -56.061 28.698 1 18.36 48 ILE B C 1
ATOM 2963 O O . ILE B 1 48 ? -39.822 -54.867 28.545 1 18.36 48 ILE B O 1
ATOM 2967 N N . LEU B 1 49 ? -39.698 -56.938 27.642 1 18.02 49 LEU B N 1
ATOM 2968 C CA . LEU B 1 49 ? -38.513 -57.601 27.109 1 18.02 49 LEU B CA 1
ATOM 2969 C C . LEU B 1 49 ? -37.928 -56.811 25.942 1 18.02 49 LEU B C 1
ATOM 2971 O O . LEU B 1 49 ? -36.725 -56.538 25.913 1 18.02 49 LEU B O 1
ATOM 2975 N N . PRO B 1 50 ? -38.527 -56.897 24.581 1 18.05 50 PRO B N 1
ATOM 2976 C CA . PRO B 1 50 ? -37.859 -57.716 23.567 1 18.05 50 PRO B CA 1
ATOM 2977 C C . PRO B 1 50 ? -36.894 -56.91 22.7 1 18.05 50 PRO B C 1
ATOM 2979 O O . PRO B 1 50 ? -35.733 -57.295 22.54 1 18.05 50 PRO B O 1
ATOM 2982 N N . SER B 1 51 ? -37.311 -56.468 21.305 1 18.42 51 SER B N 1
ATOM 2983 C CA . SER B 1 51 ? -36.94 -56.979 19.99 1 18.42 51 SER B CA 1
ATOM 2984 C C . SER B 1 51 ? -35.845 -56.13 19.355 1 18.42 51 SER B C 1
ATOM 2986 O O . SER B 1 51 ? -35.595 -55.004 19.789 1 18.42 51 SER B O 1
ATOM 2988 N N . SER B 1 52 ? -35.722 -56.117 17.751 1 20.84 52 SER B N 1
ATOM 2989 C CA . SER B 1 52 ? -34.832 -56.44 16.641 1 20.84 52 SER B CA 1
ATOM 2990 C C . SER B 1 52 ? -34.149 -55.189 16.098 1 20.84 52 SER B C 1
ATOM 2992 O O . SER B 1 52 ? -34.806 -54.178 15.843 1 20.84 52 SER B O 1
ATOM 2994 N N . PRO B 1 53 ? -32.757 -55.053 16.079 1 20.9 53 PRO B N 1
ATOM 2995 C CA . PRO B 1 53 ? -31.926 -53.86 15.9 1 20.9 53 PRO B CA 1
ATOM 2996 C C . PRO B 1 53 ? -31.787 -53.452 14.435 1 20.9 53 PRO B C 1
ATOM 2998 O O . PRO B 1 53 ? -31.238 -54.208 13.63 1 20.9 53 PRO B O 1
ATOM 3001 N N . SER B 1 54 ? -32.891 -53.026 13.696 1 19.61 54 SER B N 1
ATOM 3002 C CA . SER B 1 54 ? -32.751 -52.767 12.267 1 19.61 54 SER B CA 1
ATOM 3003 C C . SER B 1 54 ? -31.641 -51.758 11.994 1 19.61 54 SER B C 1
ATOM 3005 O O . SER B 1 54 ? -31.633 -50.666 12.566 1 19.61 54 SER B O 1
ATOM 3007 N N . SER B 1 55 ? -30.416 -52.21 11.412 1 19.67 55 SER B N 1
ATOM 3008 C CA . SER B 1 55 ? -29.11 -51.634 11.107 1 19.67 55 SER B CA 1
ATOM 3009 C C . SER B 1 55 ? -29.21 -50.598 9.992 1 19.67 55 SER B C 1
ATOM 3011 O O . SER B 1 55 ? -29.256 -50.951 8.812 1 19.67 55 SER B O 1
ATOM 3013 N N . THR B 1 56 ? -30.068 -49.568 9.944 1 18.91 56 THR B N 1
ATOM 3014 C CA . THR B 1 56 ? -30.147 -48.674 8.794 1 18.91 56 THR B CA 1
ATOM 3015 C C . THR B 1 56 ? -28.808 -47.98 8.556 1 18.91 56 THR B C 1
ATOM 3017 O O . THR B 1 56 ? -28.342 -47.212 9.399 1 18.91 56 THR B O 1
ATOM 3020 N N . SER B 1 57 ? -27.831 -48.526 7.662 1 19.92 57 SER B N 1
ATOM 3021 C CA . SER B 1 57 ? -26.529 -48.085 7.171 1 19.92 57 SER B CA 1
ATOM 3022 C C . SER B 1 57 ? -26.633 -46.742 6.457 1 19.92 57 SER B C 1
ATOM 3024 O O . SER B 1 57 ? -27.156 -46.664 5.343 1 19.92 57 SER B O 1
ATOM 3026 N N . THR B 1 58 ? -26.995 -45.611 7.05 1 19.52 58 THR B N 1
ATOM 3027 C CA . THR B 1 58 ? -27.053 -44.308 6.397 1 19.52 58 THR B CA 1
ATOM 3028 C C . THR B 1 58 ? -25.678 -43.901 5.877 1 19.52 58 THR B C 1
ATOM 3030 O O . THR B 1 58 ? -24.74 -43.724 6.658 1 19.52 58 THR B O 1
ATOM 3033 N N . ASN B 1 59 ? -25.263 -44.339 4.651 1 19.13 59 ASN B N 1
ATOM 3034 C CA . ASN B 1 59 ? -24.066 -44.019 3.882 1 19.13 59 ASN B CA 1
ATOM 3035 C C . ASN B 1 59 ? -23.891 -42.511 3.719 1 19.13 59 ASN B C 1
ATOM 3037 O O . ASN B 1 59 ? -24.675 -41.862 3.024 1 19.13 59 ASN B O 1
ATOM 3041 N N . SER B 1 60 ? -23.561 -41.699 4.721 1 19.6 60 SER B N 1
ATOM 3042 C CA . SER B 1 60 ? -23.269 -40.27 4.698 1 19.6 60 SER B CA 1
ATOM 3043 C C . SER B 1 60 ? -22.107 -39.958 3.761 1 19.6 60 SER B C 1
ATOM 3045 O O . SER B 1 60 ? -20.967 -40.347 4.027 1 19.6 60 SER B O 1
ATOM 3047 N N . LEU B 1 61 ? -22.228 -40.039 2.436 1 18.52 61 LEU B N 1
ATOM 3048 C CA . LEU B 1 61 ? -21.241 -39.575 1.467 1 18.52 61 LEU B CA 1
ATOM 3049 C C . LEU B 1 61 ? -20.699 -38.204 1.857 1 18.52 61 LEU B C 1
ATOM 3051 O O . LEU B 1 61 ? -21.455 -37.231 1.931 1 18.52 61 LEU B O 1
ATOM 3055 N N . ALA B 1 62 ? -19.657 -38.128 2.624 1 21.43 62 ALA B N 1
ATOM 3056 C CA . ALA B 1 62 ? -18.774 -37.057 3.078 1 21.43 62 ALA B CA 1
ATOM 3057 C C . ALA B 1 62 ? -18.414 -36.118 1.93 1 21.43 62 ALA B C 1
ATOM 3059 O O . ALA B 1 62 ? -18.051 -36.569 0.841 1 21.43 62 ALA B O 1
ATOM 3060 N N . GLN B 1 63 ? -19.019 -34.961 1.801 1 22.01 63 GLN B N 1
ATOM 3061 C CA . GLN B 1 63 ? -18.657 -33.785 1.017 1 22.01 63 GLN B CA 1
ATOM 3062 C C . GLN B 1 63 ? -17.151 -33.543 1.051 1 22.01 63 GLN B C 1
ATOM 3064 O O . GLN B 1 63 ? -16.57 -33.361 2.123 1 22.01 63 GLN B O 1
ATOM 3069 N N . ILE B 1 64 ? -16.403 -34.083 0.212 1 23.47 64 ILE B N 1
ATOM 3070 C CA . ILE B 1 64 ? -14.954 -33.99 0.063 1 23.47 64 ILE B CA 1
ATOM 3071 C C . ILE B 1 64 ? -14.517 -32.53 0.166 1 23.47 64 ILE B C 1
ATOM 3073 O O . ILE B 1 64 ? -14.852 -31.714 -0.696 1 23.47 64 ILE B O 1
ATOM 3077 N N . SER B 1 65 ? -14.695 -31.836 1.312 1 26.06 65 SER B N 1
ATOM 3078 C CA . SER B 1 65 ? -14.034 -30.573 1.624 1 26.06 65 SER B CA 1
ATOM 3079 C C . SER B 1 65 ? -12.546 -30.632 1.297 1 26.06 65 SER B C 1
ATOM 3081 O O . SER B 1 65 ? -11.709 -30.699 2.2 1 26.06 65 SER B O 1
ATOM 3083 N N . HIS B 1 66 ? -12.124 -31.532 0.429 1 24.64 66 HIS B N 1
ATOM 3084 C CA . HIS B 1 66 ? -10.685 -31.772 0.444 1 24.64 66 HIS B CA 1
ATOM 3085 C C . HIS B 1 66 ? -9.91 -30.465 0.577 1 24.64 66 HIS B C 1
ATOM 3087 O O . HIS B 1 66 ? -10.503 -29.407 0.797 1 24.64 66 HIS B O 1
ATOM 3093 N N . GLY B 1 67 ? -8.757 -30.167 -0.172 1 27.51 67 GLY B N 1
ATOM 3094 C CA . GLY B 1 67 ? -7.497 -29.481 0.068 1 27.51 67 GLY B CA 1
ATOM 3095 C C . GLY B 1 67 ? -7.66 -27.987 0.271 1 27.51 67 GLY B C 1
ATOM 3096 O O . GLY B 1 67 ? -8.753 -27.446 0.089 1 27.51 67 GLY B O 1
ATOM 3097 N N . GLY B 1 68 ? -6.661 -27.062 0.419 1 29.77 68 GLY B N 1
ATOM 3098 C CA . GLY B 1 68 ? -6.674 -25.756 1.059 1 29.77 68 GLY B CA 1
ATOM 3099 C C . GLY B 1 68 ? -7.78 -24.852 0.547 1 29.77 68 GLY B C 1
ATOM 3100 O O . GLY B 1 68 ? -7.847 -23.677 0.913 1 29.77 68 GLY B O 1
ATOM 3101 N N . LEU B 1 69 ? -8.244 -25.027 -0.836 1 30.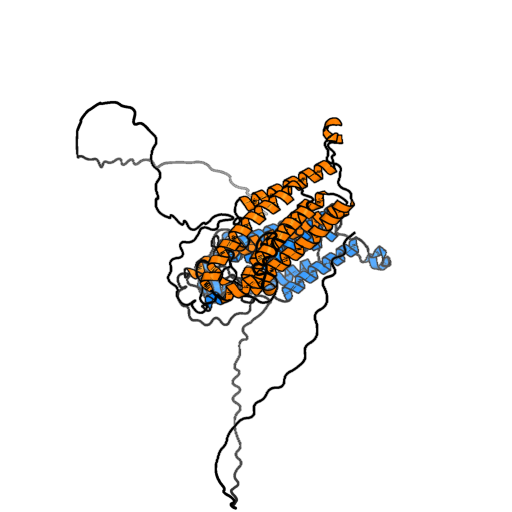68 69 LEU B N 1
ATOM 3102 C CA . LEU B 1 69 ? -8.979 -23.879 -1.356 1 30.68 69 LEU B CA 1
ATOM 3103 C C . LEU B 1 69 ? -10.305 -23.706 -0.625 1 30.68 69 LEU B C 1
ATOM 3105 O O . LEU B 1 69 ? -10.807 -24.649 -0.009 1 30.68 69 LEU B O 1
ATOM 3109 N N . GLY B 1 70 ? -11.151 -22.511 -0.644 1 30.92 70 GLY B N 1
ATOM 3110 C CA . GLY B 1 70 ? -12.219 -21.934 0.157 1 30.92 70 GLY B CA 1
ATOM 3111 C C . GLY B 1 70 ? -13.364 -22.897 0.409 1 30.92 70 GLY B C 1
ATOM 3112 O O . GLY B 1 70 ? -13.493 -23.91 -0.282 1 30.92 70 GLY B O 1
ATOM 3113 N N . HIS B 1 71 ? -13.731 -23.021 1.71 1 30.6 71 HIS B N 1
ATOM 3114 C CA . HIS B 1 71 ? -14.842 -23.77 2.287 1 30.6 71 HIS B CA 1
ATOM 3115 C C . HIS B 1 71 ? -16.095 -23.647 1.428 1 30.6 71 HIS B C 1
ATOM 3117 O O . HIS B 1 71 ? -16.365 -22.583 0.865 1 30.6 71 HIS B O 1
ATOM 3123 N N . PRO B 1 72 ? -16.66 -24.758 1.036 1 31.28 72 PRO B N 1
ATOM 3124 C CA . PRO B 1 72 ? -17.914 -24.752 0.279 1 31.28 72 PRO B CA 1
ATOM 3125 C C . PRO B 1 72 ? -19.051 -24.057 1.025 1 31.28 72 PRO B C 1
ATOM 3127 O O . PRO B 1 72 ? -19.394 -24.452 2.142 1 31.28 72 PRO B O 1
ATOM 3130 N N . PRO B 1 73 ? -19.15 -22.708 1.048 1 30.25 73 PRO B N 1
ATOM 3131 C CA . PRO B 1 73 ? -20.369 -22.35 1.777 1 30.25 73 PRO B CA 1
ATOM 3132 C C . PRO B 1 73 ? -21.604 -23.083 1.258 1 30.25 73 PRO B C 1
ATOM 3134 O O . PRO B 1 73 ? -21.614 -23.55 0.116 1 30.25 73 PRO B O 1
ATOM 3137 N N . SER B 1 74 ? -22.356 -23.587 2.131 1 28.65 74 SER B N 1
ATOM 3138 C CA . SER B 1 74 ? -23.688 -24.161 1.972 1 28.65 74 SER B CA 1
ATOM 3139 C C . SER B 1 74 ? -24.58 -23.263 1.121 1 28.65 74 SER B C 1
ATOM 3141 O O . SER B 1 74 ? -24.861 -22.123 1.497 1 28.65 74 SER B O 1
ATOM 3143 N N . PHE B 1 75 ? -24.428 -23.341 -0.19 1 28.57 75 PHE B N 1
ATOM 3144 C CA . PHE B 1 75 ? -25.212 -22.534 -1.117 1 28.57 75 PHE B CA 1
ATOM 3145 C C . PHE B 1 75 ? -26.701 -22.812 -0.952 1 28.57 75 PHE B C 1
ATOM 3147 O O . PHE B 1 75 ? -27.162 -23.928 -1.205 1 28.57 75 PHE B O 1
ATOM 3154 N N . SER B 1 76 ? -27.367 -22.159 0.005 1 27.2 76 SER B N 1
ATOM 3155 C CA . SER B 1 76 ? -28.821 -22.149 -0.119 1 27.2 76 SER B CA 1
ATOM 3156 C C . SER B 1 76 ? -29.252 -21.75 -1.526 1 27.2 76 SER B C 1
ATOM 3158 O O . SER B 1 76 ? -28.627 -20.892 -2.153 1 27.2 76 SER B O 1
ATOM 3160 N N . SER B 1 77 ? -30.011 -22.461 -2.287 1 28.35 77 SER B N 1
ATOM 3161 C CA . SER B 1 77 ? -30.615 -22.66 -3.6 1 28.35 77 SER B CA 1
ATOM 3162 C C . SER B 1 77 ? -31.242 -21.372 -4.122 1 28.35 77 SER B C 1
ATOM 3164 O O . SER B 1 77 ? -31.86 -21.364 -5.189 1 28.35 77 SER B O 1
ATOM 3166 N N . LEU B 1 78 ? -31.69 -20.312 -3.325 1 29.88 78 LEU B N 1
ATOM 3167 C CA . LEU B 1 78 ? -32.776 -19.553 -3.936 1 29.88 78 LEU B CA 1
ATOM 3168 C C . LEU B 1 78 ? -32.255 -18.677 -5.071 1 29.88 78 LEU B C 1
ATOM 3170 O O . LEU B 1 78 ? -31.348 -17.867 -4.869 1 29.88 78 LEU B O 1
ATOM 3174 N N . SER B 1 79 ? -32.209 -19.101 -6.302 1 32.39 79 SER B N 1
ATOM 3175 C CA . SER B 1 79 ? -31.784 -18.615 -7.611 1 32.39 79 SER B CA 1
ATOM 3176 C C . SER B 1 79 ? -32.322 -17.215 -7.883 1 32.39 79 SER B C 1
ATOM 3178 O O . SER B 1 79 ? -33.269 -17.047 -8.655 1 32.39 79 SER B O 1
ATOM 3180 N N . PRO B 1 80 ? -32.503 -16.2 -6.917 1 33.72 80 PRO B N 1
ATOM 3181 C CA . PRO B 1 80 ? -33.211 -15.049 -7.482 1 33.72 80 PRO B CA 1
ATOM 3182 C C . PRO B 1 80 ? -32.415 -14.348 -8.581 1 33.72 80 PRO B C 1
ATOM 3184 O O . PRO B 1 80 ? -31.192 -14.493 -8.651 1 33.72 80 PRO B O 1
ATOM 3187 N N . THR B 1 81 ? -32.941 -13.829 -9.675 1 38.29 81 THR B N 1
ATOM 3188 C CA . THR B 1 81 ? -32.501 -12.967 -10.767 1 38.29 81 THR B CA 1
ATOM 3189 C C . THR B 1 81 ? -31.489 -11.938 -10.27 1 38.29 81 THR B C 1
ATOM 3191 O O . THR B 1 81 ? -31.696 -11.309 -9.23 1 38.29 81 THR B O 1
ATOM 3194 N N . PRO B 1 82 ? -30.241 -11.955 -10.773 1 42.42 82 PRO B N 1
ATOM 3195 C CA . PRO B 1 82 ? -29.278 -11.006 -10.209 1 42.42 82 PRO B CA 1
ATOM 3196 C C . PRO B 1 82 ? -29.821 -9.58 -10.15 1 42.42 82 PRO B C 1
ATOM 3198 O O . PRO B 1 82 ? -30.276 -9.046 -11.166 1 42.42 82 PRO B O 1
ATOM 3201 N N . PRO B 1 83 ? -30.409 -9.052 -9.179 1 43.28 83 PRO B N 1
ATOM 3202 C CA . PRO B 1 83 ? -30.964 -7.7 -9.08 1 43.28 83 PRO B CA 1
ATOM 3203 C C . PRO B 1 83 ? -30 -6.628 -9.58 1 43.28 83 PRO B C 1
ATOM 3205 O O . PRO B 1 83 ? -28.782 -6.823 -9.547 1 43.28 83 PRO B O 1
ATOM 3208 N N . SER B 1 84 ? -30.437 -5.725 -10.657 1 49.14 84 SER B N 1
ATOM 3209 C CA . SER B 1 84 ? -29.83 -4.454 -11.039 1 49.14 84 SER B CA 1
ATOM 3210 C C . SER B 1 84 ? -29 -3.873 -9.899 1 49.14 84 SER B C 1
ATOM 3212 O O . SER B 1 84 ? -29.441 -3.856 -8.748 1 49.14 84 SER B O 1
ATOM 3214 N N . LEU B 1 85 ? -27.74 -3.918 -10.262 1 59.95 85 LEU B N 1
ATOM 3215 C CA . LEU B 1 85 ? -26.885 -3.278 -9.268 1 59.95 85 LEU B CA 1
ATOM 3216 C C . LEU B 1 85 ? -27.535 -2.009 -8.728 1 59.95 85 LEU B C 1
ATOM 3218 O O . LEU B 1 85 ? -27.95 -1.142 -9.5 1 59.95 85 LEU B O 1
ATOM 3222 N N . THR B 1 86 ? -27.904 -1.939 -7.572 1 67.56 86 THR B N 1
ATOM 3223 C CA . THR B 1 86 ? -28.407 -0.719 -6.95 1 67.56 86 THR B CA 1
ATOM 3224 C C . THR B 1 86 ? -27.356 0.386 -7 1 67.56 86 THR B C 1
ATOM 3226 O O . THR B 1 86 ? -26.173 0.115 -7.217 1 67.56 86 THR B O 1
ATOM 3229 N N . ALA B 1 87 ? -27.751 1.502 -7.403 1 64.74 87 ALA B N 1
ATOM 3230 C CA . ALA B 1 87 ? -26.896 2.687 -7.406 1 64.74 87 ALA B CA 1
ATOM 3231 C C . ALA B 1 87 ? -25.865 2.621 -6.282 1 64.74 87 ALA B C 1
ATOM 3233 O O . ALA B 1 87 ? -24.721 3.047 -6.455 1 64.74 87 ALA B O 1
ATOM 3234 N N . TYR B 1 88 ? -26.201 1.933 -5.337 1 76.47 88 TYR B N 1
ATOM 3235 C CA . TYR B 1 88 ? -25.334 1.825 -4.168 1 76.47 88 TYR B CA 1
ATOM 3236 C C . TYR B 1 88 ? -24.187 0.856 -4.428 1 76.47 88 TYR B C 1
ATOM 3238 O O . TYR B 1 88 ? -23.045 1.12 -4.045 1 76.47 88 TYR B O 1
ATOM 3246 N N . GLU B 1 89 ? -24.436 -0.136 -5.212 1 80.66 89 GLU B N 1
ATOM 3247 C CA . GLU B 1 89 ? -23.399 -1.126 -5.485 1 80.66 89 GLU B CA 1
ATOM 3248 C C . GLU B 1 89 ? -22.404 -0.611 -6.521 1 80.66 89 GLU B C 1
ATOM 3250 O O . GLU B 1 89 ? -21.217 -0.942 -6.467 1 80.66 89 GLU B O 1
ATOM 3255 N N . LYS B 1 90 ? -22.837 0.208 -7.326 1 87.25 90 LYS B N 1
ATOM 3256 C CA . LYS B 1 90 ? -22.048 0.696 -8.454 1 87.25 90 LYS B CA 1
ATOM 3257 C C . LYS B 1 90 ? -20.891 1.57 -7.979 1 87.25 90 LYS B C 1
ATOM 3259 O O . LYS B 1 90 ? -19.857 1.656 -8.645 1 87.25 90 LYS B O 1
ATOM 3264 N N . GLN B 1 91 ? -20.961 2.185 -6.802 1 91.32 91 GLN B N 1
ATOM 3265 C CA . GLN B 1 91 ? -19.961 3.131 -6.32 1 91.32 91 GLN B CA 1
ATOM 3266 C C . GLN B 1 91 ? -18.641 2.429 -6.015 1 91.32 91 GLN B C 1
ATOM 3268 O O . GLN B 1 91 ? -17.595 3.075 -5.919 1 91.32 91 GLN B O 1
ATOM 3273 N N . TYR B 1 92 ? -18.642 1.089 -5.954 1 93.99 92 TYR B N 1
ATOM 3274 C CA . TYR B 1 92 ? -17.458 0.321 -5.585 1 93.99 92 TYR B CA 1
ATOM 3275 C C . TYR B 1 92 ? -16.75 -0.218 -6.822 1 93.99 92 TYR B C 1
ATOM 3277 O O . TYR B 1 92 ? -15.688 -0.837 -6.717 1 93.99 92 TYR B O 1
ATOM 3285 N N . TYR B 1 93 ? -17.303 -0.014 -7.981 1 94.7 93 TYR B N 1
ATOM 3286 C CA . TYR B 1 93 ? -16.761 -0.493 -9.248 1 94.7 93 TYR B CA 1
ATOM 3287 C C . TYR B 1 93 ? -15.625 0.402 -9.728 1 94.7 93 TYR B C 1
ATOM 3289 O O . TYR B 1 93 ? -15.411 1.489 -9.186 1 94.7 93 TYR B O 1
ATOM 3297 N N . PRO B 1 94 ? -14.88 -0.09 -10.687 1 94.39 94 PRO B N 1
ATOM 3298 C CA . PRO B 1 94 ? -13.734 0.68 -11.177 1 94.39 94 PRO B CA 1
ATOM 3299 C C . PRO B 1 94 ? -14.122 2.081 -11.647 1 94.39 94 PRO B C 1
ATOM 3301 O O . PRO B 1 94 ? -15.169 2.257 -12.275 1 94.39 94 PRO B O 1
ATOM 3304 N N . SER B 1 95 ? -13.253 3.13 -11.3 1 92.12 95 SER B N 1
ATOM 3305 C CA . SER B 1 95 ? -13.371 4.523 -11.72 1 92.12 95 SER B CA 1
ATOM 3306 C C . SER B 1 95 ? -14.487 5.236 -10.964 1 92.12 95 SER B C 1
ATOM 3308 O O . SER B 1 95 ? -14.844 6.368 -11.296 1 92.12 95 SER B O 1
ATOM 3310 N N . GLN B 1 96 ? -15.117 4.553 -9.992 1 94.02 96 GLN B N 1
ATOM 3311 C CA . GLN B 1 96 ? -16.152 5.156 -9.158 1 94.02 96 GLN B CA 1
ATOM 3312 C C . GLN B 1 96 ? -15.567 5.678 -7.849 1 94.02 96 GLN B C 1
ATOM 3314 O O . GLN B 1 96 ? -14.411 5.399 -7.524 1 94.02 96 GLN B O 1
ATOM 3319 N N . PRO B 1 97 ? -16.252 6.413 -7.071 1 93.26 97 PRO B N 1
ATOM 3320 C CA . PRO B 1 97 ? -15.73 7.146 -5.915 1 93.26 97 PRO B CA 1
ATOM 3321 C C . PRO B 1 97 ? -15.145 6.225 -4.847 1 93.26 97 PRO B C 1
ATOM 3323 O O . PRO B 1 97 ? -14.234 6.623 -4.116 1 93.26 97 PRO B O 1
ATOM 3326 N N . ILE B 1 98 ? -15.672 5.008 -4.729 1 96.22 98 ILE B N 1
ATOM 3327 C CA . ILE B 1 98 ? -15.155 4.093 -3.718 1 96.22 98 ILE B CA 1
ATOM 3328 C C . ILE B 1 98 ? -14.626 2.827 -4.39 1 96.22 98 ILE B C 1
ATOM 3330 O O . ILE B 1 98 ? -14.818 1.72 -3.881 1 96.22 98 ILE B O 1
ATOM 3334 N N . SER B 1 99 ? -14.088 2.949 -5.536 1 97.22 99 SER B N 1
ATOM 3335 C CA . SER B 1 99 ? -13.523 1.862 -6.328 1 97.22 99 SER B CA 1
ATOM 3336 C C . SER B 1 99 ? -12.567 1.011 -5.498 1 97.22 99 SER B C 1
ATOM 3338 O O . SER B 1 99 ? -11.572 1.517 -4.976 1 97.22 99 SER B O 1
ATOM 3340 N N . LEU B 1 100 ? -12.82 -0.282 -5.45 1 98.05 100 LEU B N 1
ATOM 3341 C CA . LEU B 1 100 ? -11.987 -1.191 -4.67 1 98.05 100 LEU B CA 1
ATOM 3342 C C . LEU B 1 100 ? -10.614 -1.355 -5.313 1 98.05 100 LEU B C 1
ATOM 3344 O O . LEU B 1 100 ? -9.599 -1.402 -4.614 1 98.05 100 LEU B O 1
ATOM 3348 N N . SER B 1 101 ? -10.57 -1.494 -6.605 1 98.21 101 SER B N 1
ATOM 3349 C CA . SER B 1 101 ? -9.289 -1.549 -7.302 1 98.21 101 SER B CA 1
ATOM 3350 C C . SER B 1 101 ? -8.518 -0.244 -7.144 1 98.21 101 SER B C 1
ATOM 3352 O O . SER B 1 101 ? -7.287 -0.25 -7.061 1 98.21 101 SER B O 1
ATOM 3354 N N . GLY B 1 102 ? -9.254 0.897 -7.137 1 98.08 102 GLY B N 1
ATOM 3355 C CA . GLY B 1 102 ? -8.628 2.193 -6.925 1 98.08 102 GLY B CA 1
ATOM 3356 C C . GLY B 1 102 ? -7.989 2.329 -5.555 1 98.08 102 GLY B C 1
ATOM 3357 O O . GLY B 1 102 ? -6.881 2.854 -5.431 1 98.08 102 GLY B O 1
ATOM 3358 N N . ILE B 1 103 ? -8.694 1.883 -4.601 1 98.51 103 ILE B N 1
ATOM 3359 C CA . ILE B 1 103 ? -8.186 1.911 -3.234 1 98.51 103 ILE B CA 1
ATOM 3360 C C . ILE B 1 103 ? -6.927 1.052 -3.134 1 98.51 103 ILE B C 1
ATOM 3362 O O . ILE B 1 103 ? -5.909 1.492 -2.595 1 98.51 103 ILE B O 1
ATOM 3366 N N . ALA B 1 104 ? -6.996 -0.115 -3.655 1 98.75 104 ALA B N 1
ATOM 3367 C CA . ALA B 1 104 ? -5.872 -1.046 -3.588 1 98.75 104 ALA B CA 1
ATOM 3368 C C . ALA B 1 104 ? -4.649 -0.482 -4.303 1 98.75 104 ALA B C 1
ATOM 3370 O O . ALA B 1 104 ? -3.527 -0.578 -3.799 1 98.75 104 ALA B O 1
ATOM 3371 N N . SER B 1 105 ? -4.832 0.089 -5.463 1 98.56 105 SER B N 1
ATOM 3372 C CA . SER B 1 105 ? -3.718 0.615 -6.245 1 98.56 105 SER B CA 1
ATOM 3373 C C . SER B 1 105 ? -3.011 1.747 -5.508 1 98.56 105 SER B C 1
ATOM 3375 O O . SER B 1 105 ? -1.78 1.792 -5.464 1 98.56 105 SER B O 1
ATOM 3377 N N . ARG B 1 106 ? -3.753 2.654 -4.93 1 98.49 106 ARG B N 1
ATOM 3378 C CA . ARG B 1 106 ? -3.162 3.798 -4.243 1 98.49 106 ARG B CA 1
ATOM 3379 C C . ARG B 1 106 ? -2.437 3.36 -2.975 1 98.49 106 ARG B C 1
ATOM 3381 O O . ARG B 1 106 ? -1.33 3.824 -2.694 1 98.49 106 ARG B O 1
ATOM 3388 N N . ALA B 1 107 ? -3.068 2.479 -2.254 1 98.86 107 ALA B N 1
ATOM 3389 C CA . ALA B 1 107 ? -2.424 1.973 -1.045 1 98.86 107 ALA B CA 1
ATOM 3390 C C . ALA B 1 107 ? -1.133 1.23 -1.381 1 98.86 107 ALA B C 1
ATOM 3392 O O . ALA B 1 107 ? -0.118 1.4 -0.703 1 98.86 107 ALA B O 1
ATOM 3393 N N . PHE B 1 108 ? -1.161 0.386 -2.424 1 98.88 108 PHE B N 1
ATOM 3394 C CA . PHE B 1 108 ? -0.01 -0.391 -2.868 1 98.88 108 PHE B CA 1
ATOM 3395 C C . PHE B 1 108 ? 1.148 0.525 -3.245 1 98.88 108 PHE B C 1
ATOM 3397 O O . PHE B 1 108 ? 2.286 0.299 -2.828 1 98.88 108 PHE B O 1
ATOM 3404 N N . LEU B 1 109 ? 0.874 1.575 -4.005 1 98.82 109 LEU B N 1
ATOM 3405 C CA . LEU B 1 109 ? 1.892 2.509 -4.475 1 98.82 109 LEU B CA 1
ATOM 3406 C C . LEU B 1 109 ? 2.457 3.325 -3.317 1 98.82 109 LEU B C 1
ATOM 3408 O O . LEU B 1 109 ? 3.651 3.63 -3.291 1 98.82 109 LEU B O 1
ATOM 3412 N N . LEU B 1 110 ? 1.601 3.694 -2.369 1 98.85 110 LEU B N 1
ATOM 3413 C CA . LEU B 1 110 ? 2.071 4.422 -1.196 1 98.85 110 LEU B CA 1
ATOM 3414 C C . LEU B 1 110 ? 2.982 3.547 -0.341 1 98.85 110 LEU B C 1
ATOM 3416 O O . LEU B 1 110 ? 3.976 4.028 0.207 1 98.85 110 LEU B O 1
ATOM 3420 N N . GLY B 1 111 ? 2.599 2.254 -0.227 1 98.91 111 GLY B N 1
ATOM 3421 C CA . GLY B 1 111 ? 3.484 1.338 0.474 1 98.91 111 GLY B CA 1
ATOM 3422 C C . GLY B 1 111 ? 4.842 1.196 -0.187 1 98.91 111 GLY B C 1
ATOM 3423 O O . GLY B 1 111 ? 5.872 1.199 0.491 1 98.91 111 GLY B O 1
ATOM 3424 N N . ALA B 1 112 ? 4.815 1.068 -1.484 1 98.88 112 ALA B N 1
ATOM 3425 C CA . ALA B 1 112 ? 6.056 0.96 -2.247 1 98.88 112 ALA B CA 1
ATOM 3426 C C . ALA B 1 112 ? 6.908 2.217 -2.09 1 98.88 112 ALA B C 1
ATOM 3428 O O . ALA B 1 112 ? 8.126 2.131 -1.92 1 98.88 112 ALA B O 1
ATOM 3429 N N . LEU B 1 113 ? 6.24 3.372 -2.171 1 98.73 113 LEU B N 1
ATOM 3430 C CA . LEU B 1 113 ? 6.94 4.644 -2.027 1 98.73 113 LEU B CA 1
ATOM 3431 C C . LEU B 1 113 ? 7.554 4.772 -0.637 1 98.73 113 LEU B C 1
ATOM 3433 O O . LEU B 1 113 ? 8.683 5.247 -0.493 1 98.73 113 LEU B O 1
ATOM 3437 N N . LEU B 1 114 ? 6.808 4.415 0.411 1 98.85 114 LEU B N 1
ATOM 3438 C CA . LEU B 1 114 ? 7.314 4.496 1.777 1 98.85 114 LEU B CA 1
ATOM 3439 C C . LEU B 1 114 ? 8.577 3.657 1.94 1 98.85 114 LEU B C 1
ATOM 3441 O O . LEU B 1 114 ? 9.582 4.137 2.47 1 98.85 114 LEU B O 1
ATOM 3445 N N . SER B 1 115 ? 8.495 2.418 1.479 1 98.82 115 SER B N 1
ATOM 3446 C CA . SER B 1 115 ? 9.615 1.497 1.646 1 98.82 115 SER B CA 1
ATOM 3447 C C . SER B 1 115 ? 10.838 1.967 0.867 1 98.82 115 SER B C 1
ATOM 3449 O O . SER B 1 115 ? 11.946 2.008 1.406 1 98.82 115 SER B O 1
ATOM 3451 N N . PHE B 1 116 ? 10.716 2.367 -0.343 1 98.47 116 PHE B N 1
ATOM 3452 C CA . PHE B 1 116 ? 11.81 2.828 -1.19 1 98.47 116 PHE B CA 1
ATOM 3453 C C . PHE B 1 116 ? 12.448 4.087 -0.614 1 98.47 116 PHE B C 1
ATOM 3455 O O . PHE B 1 116 ? 13.671 4.167 -0.488 1 98.47 116 PHE B O 1
ATOM 3462 N N . SER B 1 117 ? 11.622 5.03 -0.266 1 98.74 117 SER B N 1
ATOM 3463 C CA . SER B 1 117 ? 12.093 6.334 0.19 1 98.74 117 SER B CA 1
ATOM 3464 C C . SER B 1 117 ? 12.753 6.234 1.561 1 98.74 117 SER B C 1
ATOM 3466 O O . SER B 1 117 ? 13.722 6.942 1.842 1 98.74 117 SER B O 1
ATOM 3468 N N . THR B 1 118 ? 12.223 5.418 2.437 1 98.61 118 THR B N 1
ATOM 3469 C CA . THR B 1 118 ? 12.834 5.219 3.747 1 98.61 118 THR B CA 1
ATOM 3470 C C . THR B 1 118 ? 14.212 4.58 3.61 1 98.61 118 THR B C 1
ATOM 3472 O O . THR B 1 118 ? 15.169 5.01 4.257 1 98.61 118 THR B O 1
ATOM 3475 N N . ALA B 1 119 ? 14.307 3.582 2.756 1 97.89 119 ALA B N 1
ATOM 3476 C CA . ALA B 1 119 ? 15.589 2.917 2.537 1 97.89 119 ALA B CA 1
ATOM 3477 C C . ALA B 1 119 ? 16.615 3.883 1.952 1 97.89 119 ALA B C 1
ATOM 3479 O O . ALA B 1 119 ? 17.762 3.928 2.403 1 97.89 119 ALA B O 1
ATOM 3480 N N . LEU B 1 120 ? 16.149 4.605 0.958 1 97.87 120 LEU B N 1
ATOM 3481 C CA . LEU B 1 120 ? 17.043 5.558 0.309 1 97.87 120 LEU B CA 1
ATOM 3482 C C . LEU B 1 120 ? 17.488 6.639 1.288 1 97.87 120 LEU B C 1
ATOM 3484 O O . LEU B 1 120 ? 18.663 7.013 1.315 1 97.87 120 LEU B O 1
ATOM 3488 N N . SER B 1 121 ? 16.583 7.172 2.075 1 98.33 121 SER B N 1
ATOM 3489 C CA . SER B 1 121 ? 16.903 8.192 3.069 1 98.33 121 SER B CA 1
ATOM 3490 C C . SER B 1 121 ? 17.913 7.674 4.087 1 98.33 121 SER B C 1
ATOM 3492 O O . SER B 1 121 ? 18.866 8.375 4.436 1 98.33 121 SER B O 1
ATOM 3494 N N . LEU B 1 122 ? 17.708 6.461 4.517 1 97.72 122 LEU B N 1
ATOM 3495 C CA . LEU B 1 122 ? 18.577 5.876 5.532 1 97.72 122 LEU B CA 1
ATOM 3496 C C . LEU B 1 122 ? 19.982 5.654 4.982 1 97.72 122 LEU B C 1
ATOM 3498 O O . LEU B 1 122 ? 20.971 5.97 5.647 1 97.72 122 LEU B O 1
ATOM 3502 N N . VAL B 1 123 ? 20.152 5.178 3.822 1 96.63 123 VAL B N 1
ATOM 3503 C CA . VAL B 1 123 ? 21.446 4.916 3.201 1 96.63 123 VAL B CA 1
ATOM 3504 C C . VAL B 1 123 ? 22.203 6.229 3.01 1 96.63 123 VAL B C 1
ATOM 3506 O O . VAL B 1 123 ? 23.39 6.32 3.332 1 96.63 123 VAL B O 1
ATOM 3509 N N . LEU B 1 124 ? 21.5 7.179 2.565 1 97.11 124 LEU B N 1
ATOM 3510 C CA . LEU B 1 124 ? 22.123 8.474 2.312 1 97.11 124 LEU B CA 1
ATOM 3511 C C . LEU B 1 124 ? 22.512 9.154 3.621 1 97.11 124 LEU B C 1
ATOM 3513 O O . LEU B 1 124 ? 23.573 9.775 3.71 1 97.11 124 LEU B O 1
ATOM 3517 N N . ALA B 1 125 ? 21.711 9.045 4.596 1 96.01 125 ALA B N 1
ATOM 3518 C CA . ALA B 1 125 ? 22.015 9.623 5.903 1 96.01 125 ALA B CA 1
ATOM 3519 C C . ALA B 1 125 ? 23.242 8.961 6.523 1 96.01 125 ALA B C 1
ATOM 3521 O O . ALA B 1 125 ? 24.089 9.638 7.112 1 96.01 125 ALA B O 1
ATOM 3522 N N . LEU B 1 126 ? 23.332 7.678 6.394 1 95.99 126 LEU B N 1
ATOM 3523 C CA . LEU B 1 126 ? 24.444 6.927 6.966 1 95.99 126 LEU B CA 1
ATOM 3524 C C . LEU B 1 126 ? 25.746 7.246 6.238 1 95.99 126 LEU B C 1
ATOM 3526 O O . LEU B 1 126 ? 26.828 7.148 6.821 1 95.99 126 LEU B O 1
ATOM 3530 N N . GLN B 1 127 ? 25.672 7.736 5.083 1 96.04 127 GLN B N 1
ATOM 3531 C CA . GLN B 1 127 ? 26.835 8.144 4.303 1 96.04 127 GLN B CA 1
ATOM 3532 C C . GLN B 1 127 ? 27.162 9.617 4.531 1 96.04 127 GLN B C 1
ATOM 3534 O O . GLN B 1 127 ? 28.081 10.158 3.912 1 96.04 127 GLN B O 1
ATOM 3539 N N . GLY B 1 128 ? 26.351 10.284 5.284 1 93.72 128 GLY B N 1
ATOM 3540 C CA . GLY B 1 128 ? 26.589 11.685 5.593 1 93.72 128 GLY B CA 1
ATOM 3541 C C . GLY B 1 128 ? 26.14 12.624 4.49 1 93.72 128 GLY B C 1
ATOM 3542 O O . GLY B 1 128 ? 26.498 13.803 4.486 1 93.72 128 GLY B O 1
ATOM 3543 N N . SER B 1 129 ? 25.354 12.115 3.568 1 95.45 129 SER B N 1
ATOM 3544 C CA . SER B 1 129 ? 24.88 12.935 2.459 1 95.45 129 SER B CA 1
ATOM 3545 C C . SER B 1 129 ? 23.668 13.768 2.866 1 95.45 129 SER B C 1
ATOM 3547 O O . SER B 1 129 ? 22.737 13.255 3.489 1 95.45 129 SER B O 1
ATOM 3549 N N . PRO B 1 130 ? 23.654 15.079 2.564 1 93.72 130 PRO B N 1
ATOM 3550 C CA . PRO B 1 130 ? 22.474 15.899 2.851 1 93.72 130 PRO B CA 1
ATOM 3551 C C . PRO B 1 130 ? 21.274 15.53 1.982 1 93.72 130 PRO B C 1
ATOM 3553 O O . PRO B 1 130 ? 20.15 15.953 2.263 1 93.72 130 PRO B O 1
ATOM 3556 N N . PHE B 1 131 ? 21.479 14.627 0.957 1 96.95 131 PHE B N 1
ATOM 3557 C CA . PHE B 1 131 ? 20.428 14.275 0.01 1 96.95 131 PHE B CA 1
ATOM 3558 C C . PHE B 1 131 ? 19.462 13.269 0.624 1 96.95 131 PHE B C 1
ATOM 3560 O O . PHE B 1 131 ? 18.503 12.846 -0.025 1 96.95 131 PHE B O 1
ATOM 3567 N N . TRP B 1 132 ? 19.605 12.935 1.878 1 97.98 132 TRP B N 1
ATOM 3568 C CA . TRP B 1 132 ? 18.673 12.039 2.555 1 97.98 132 TRP B CA 1
ATOM 3569 C C . TRP B 1 132 ? 17.348 12.74 2.833 1 97.98 132 TRP B C 1
ATOM 3571 O O . TRP B 1 132 ? 16.333 12.086 3.082 1 97.98 132 TRP B O 1
ATOM 3581 N N . ARG B 1 133 ? 17.29 13.996 2.771 1 98.11 133 ARG B N 1
ATOM 3582 C CA . ARG B 1 133 ? 16.156 14.803 3.209 1 98.11 133 ARG B CA 1
ATOM 3583 C C . ARG B 1 133 ? 14.991 14.687 2.231 1 98.11 133 ARG B C 1
ATOM 3585 O O . ARG B 1 133 ? 13.845 14.496 2.643 1 98.11 133 ARG B O 1
ATOM 3592 N N . PRO B 1 134 ? 15.211 14.805 0.884 1 97.97 134 PRO B N 1
ATOM 3593 C CA . PRO B 1 134 ? 14.08 14.696 -0.04 1 97.97 134 PRO B CA 1
ATOM 3594 C C . PRO B 1 134 ? 13.375 13.345 0.046 1 97.97 134 PRO B C 1
ATOM 3596 O O . PRO B 1 134 ? 12.145 13.29 0.129 1 97.97 134 PRO B O 1
ATOM 3599 N N . PRO B 1 135 ? 14.154 12.213 0.07 1 98.48 135 PRO B N 1
ATOM 3600 C CA . PRO B 1 135 ? 13.43 10.948 0.216 1 98.48 135 PRO B CA 1
ATOM 3601 C C . PRO B 1 135 ? 12.745 10.814 1.574 1 98.48 135 PRO B C 1
ATOM 3603 O O . PRO B 1 135 ? 11.694 10.177 1.679 1 98.48 135 PRO B O 1
ATOM 3606 N N . PHE B 1 136 ? 13.296 11.42 2.648 1 98.57 136 PHE B N 1
ATOM 3607 C CA . PHE B 1 136 ? 12.608 11.455 3.933 1 98.57 136 PHE B CA 1
ATOM 3608 C C . PHE B 1 136 ? 11.25 12.135 3.802 1 98.57 136 PHE B C 1
ATOM 3610 O O . PHE B 1 136 ? 10.259 11.667 4.365 1 98.57 136 PHE B O 1
ATOM 3617 N N . PHE B 1 137 ? 11.25 13.221 3.102 1 98.66 137 PHE B N 1
ATOM 3618 C CA . PHE B 1 137 ? 10.022 13.974 2.876 1 98.66 137 PHE B CA 1
ATOM 3619 C C . PHE B 1 137 ? 9 13.131 2.123 1 98.66 137 PHE B C 1
ATOM 3621 O O . PHE B 1 137 ? 7.817 13.124 2.47 1 98.66 137 PHE B O 1
ATOM 3628 N N . ALA B 1 138 ? 9.457 12.413 1.087 1 98.48 138 ALA B N 1
ATOM 3629 C CA . ALA B 1 138 ? 8.572 11.546 0.313 1 98.48 138 ALA B CA 1
ATOM 3630 C C . ALA B 1 138 ? 7.982 10.444 1.188 1 98.48 138 ALA B C 1
ATOM 3632 O O . ALA B 1 138 ? 6.807 10.095 1.049 1 98.48 138 ALA B O 1
ATOM 3633 N N . ALA B 1 139 ? 8.795 9.848 2.069 1 98.74 139 ALA B N 1
ATOM 3634 C CA . ALA B 1 139 ? 8.316 8.829 2.999 1 98.74 139 ALA B CA 1
ATOM 3635 C C . ALA B 1 139 ? 7.252 9.396 3.935 1 98.74 139 ALA B C 1
ATOM 3637 O O . ALA B 1 139 ? 6.258 8.729 4.231 1 98.74 139 ALA B O 1
ATOM 3638 N N . THR B 1 140 ? 7.472 10.604 4.41 1 98.67 140 THR B N 1
ATOM 3639 C CA . THR B 1 140 ? 6.533 11.279 5.299 1 98.67 140 THR B CA 1
ATOM 3640 C C . THR B 1 140 ? 5.198 11.512 4.599 1 98.67 140 THR B C 1
ATOM 3642 O O . THR B 1 140 ? 4.136 11.313 5.193 1 98.67 140 THR B O 1
ATOM 3645 N N . LEU B 1 141 ? 5.255 11.883 3.334 1 98.26 141 LEU B N 1
ATOM 3646 C CA . LEU B 1 141 ? 4.04 12.092 2.555 1 98.26 141 LEU B CA 1
ATOM 3647 C C . LEU B 1 141 ? 3.29 10.779 2.354 1 98.26 141 LEU B C 1
ATOM 3649 O O . LEU B 1 141 ? 2.058 10.748 2.402 1 98.26 141 LEU B O 1
ATOM 3653 N N . ALA B 1 142 ? 4.019 9.728 2.108 1 98.77 142 ALA B N 1
ATOM 3654 C CA . ALA B 1 142 ? 3.382 8.427 1.915 1 98.77 142 ALA B CA 1
ATOM 3655 C C . ALA B 1 142 ? 2.614 8.002 3.164 1 98.77 142 ALA B C 1
ATOM 3657 O O . ALA B 1 142 ? 1.482 7.522 3.071 1 98.77 142 ALA B O 1
ATOM 3658 N N . VAL B 1 143 ? 3.206 8.157 4.335 1 98.72 143 VAL B N 1
ATOM 3659 C CA . VAL B 1 143 ? 2.562 7.809 5.597 1 98.72 143 VAL B CA 1
ATOM 3660 C C . VAL B 1 143 ? 1.331 8.687 5.808 1 98.72 143 VAL B C 1
ATOM 3662 O O . VAL B 1 143 ? 0.272 8.197 6.208 1 98.72 143 VAL B O 1
ATOM 3665 N N . PHE B 1 144 ? 1.448 9.974 5.562 1 98.29 144 PHE B N 1
ATOM 3666 C CA . PHE B 1 144 ? 0.355 10.919 5.756 1 98.29 144 PHE B CA 1
ATOM 3667 C C . PHE B 1 144 ? -0.86 10.52 4.927 1 98.29 144 PHE B C 1
ATOM 3669 O O . PHE B 1 144 ? -1.965 10.389 5.458 1 98.29 144 PHE B O 1
ATOM 3676 N N . HIS B 1 145 ? -0.67 10.321 3.603 1 98.49 145 HIS B N 1
ATOM 3677 C CA . HIS B 1 145 ? -1.775 10.046 2.691 1 98.49 145 HIS B CA 1
ATOM 3678 C C . HIS B 1 145 ? -2.412 8.693 2.99 1 98.49 145 HIS B C 1
ATOM 3680 O O . HIS B 1 145 ? -3.63 8.538 2.876 1 98.49 145 HIS B O 1
ATOM 3686 N N . PHE B 1 146 ? -1.57 7.735 3.393 1 98.77 146 PHE B N 1
ATOM 3687 C CA . PHE B 1 146 ? -2.134 6.443 3.765 1 98.77 146 PHE B CA 1
ATOM 3688 C C . PHE B 1 146 ? -2.978 6.564 5.028 1 98.77 146 PHE B C 1
ATOM 3690 O O . PHE B 1 146 ? -4.081 6.019 5.099 1 98.77 146 PHE B O 1
ATOM 3697 N N . CYS B 1 147 ? -2.468 7.217 6.01 1 98.59 147 CYS B N 1
ATOM 3698 C CA . CYS B 1 147 ? -3.168 7.364 7.281 1 98.59 147 CYS B CA 1
ATOM 3699 C C . CYS B 1 147 ? -4.483 8.112 7.096 1 98.59 147 CYS B C 1
ATOM 3701 O O . CYS B 1 147 ? -5.468 7.822 7.777 1 98.59 147 CYS B O 1
ATOM 3703 N N . GLU B 1 148 ? -4.469 9.153 6.188 1 97.62 148 GLU B N 1
ATOM 3704 C CA . GLU B 1 148 ? -5.704 9.882 5.914 1 97.62 148 GLU B CA 1
ATOM 3705 C C . GLU B 1 148 ? -6.814 8.938 5.461 1 97.62 148 GLU B C 1
ATOM 3707 O O . GLU B 1 148 ? -7.93 8.989 5.981 1 97.62 148 GLU B O 1
ATOM 3712 N N . PHE B 1 149 ? -6.504 8.106 4.519 1 98.09 149 PHE B N 1
ATOM 3713 C CA . PHE B 1 149 ? -7.508 7.183 4.001 1 98.09 149 PHE B CA 1
ATOM 3714 C C . PHE B 1 149 ? -7.85 6.119 5.037 1 98.09 149 PHE B C 1
ATOM 3716 O O . PHE B 1 149 ? -9.025 5.854 5.298 1 98.09 149 PHE B O 1
ATOM 3723 N N . TRP B 1 150 ? -6.806 5.474 5.565 1 98.61 150 TRP B N 1
ATOM 3724 C CA . TRP B 1 150 ? -7.01 4.325 6.441 1 98.61 150 TRP B CA 1
ATOM 3725 C C . TRP B 1 150 ? -7.834 4.713 7.665 1 98.61 150 TRP B C 1
ATOM 3727 O O . TRP B 1 150 ? -8.729 3.972 8.078 1 98.61 150 TRP B O 1
ATOM 3737 N N . THR B 1 151 ? -7.559 5.799 8.253 1 98.14 151 THR B N 1
ATOM 3738 C CA . THR B 1 151 ? -8.286 6.243 9.438 1 98.14 151 THR B CA 1
ATOM 3739 C C . THR B 1 151 ? -9.745 6.533 9.1 1 98.14 151 THR B C 1
ATOM 3741 O O . THR B 1 151 ? -10.646 6.189 9.868 1 98.14 151 THR B O 1
ATOM 3744 N N . THR B 1 152 ? -9.975 7.231 8.011 1 97.26 152 THR B N 1
ATOM 3745 C CA . THR B 1 152 ? -11.345 7.496 7.587 1 97.26 152 THR B CA 1
ATOM 3746 C C . THR B 1 152 ? -12.095 6.192 7.332 1 97.26 152 THR B C 1
ATOM 3748 O O . THR B 1 152 ? -13.244 6.037 7.752 1 97.26 152 THR B O 1
ATOM 3751 N N . ALA B 1 153 ? -11.427 5.287 6.635 1 97.68 153 ALA B N 1
ATOM 3752 C CA . ALA B 1 153 ? -12.052 4.01 6.302 1 97.68 153 ALA B CA 1
ATOM 3753 C C . ALA B 1 153 ? -12.395 3.222 7.563 1 97.68 153 ALA B C 1
ATOM 3755 O O . ALA B 1 153 ? -13.407 2.519 7.607 1 97.68 153 ALA B O 1
ATOM 3756 N N . ARG B 1 154 ? -11.56 3.354 8.55 1 97.66 154 ARG B N 1
ATOM 3757 C CA . ARG B 1 154 ? -11.718 2.547 9.756 1 97.66 154 ARG B CA 1
ATOM 3758 C C . ARG B 1 154 ? -12.731 3.176 10.707 1 97.66 154 ARG B C 1
ATOM 3760 O O . ARG B 1 154 ? -13.494 2.468 11.366 1 97.66 154 ARG B O 1
ATOM 3767 N N . TYR B 1 155 ? -12.819 4.484 10.759 1 96.16 155 TYR B N 1
ATOM 3768 C CA . TYR B 1 155 ? -13.578 5.119 11.831 1 96.16 155 TYR B CA 1
ATOM 3769 C C . TYR B 1 155 ? -14.728 5.947 11.27 1 96.16 155 TYR B C 1
ATOM 3771 O O . TYR B 1 155 ? -15.62 6.364 12.012 1 96.16 155 TYR B O 1
ATOM 3779 N N . ASN B 1 156 ? -14.774 6.216 10.036 1 94.73 156 ASN B N 1
ATOM 3780 C CA . ASN B 1 156 ? -15.856 6.897 9.333 1 94.73 156 ASN B CA 1
ATOM 3781 C C . ASN B 1 156 ? -16.064 6.323 7.934 1 94.73 156 ASN B C 1
ATOM 3783 O O . ASN B 1 156 ? -16.031 7.057 6.945 1 94.73 156 ASN B O 1
ATOM 3787 N N . THR B 1 157 ? -16.415 5.083 7.86 1 94.33 157 THR B N 1
ATOM 3788 C CA . THR B 1 157 ? -16.502 4.313 6.624 1 94.33 157 THR B CA 1
ATOM 3789 C C . THR B 1 157 ? -17.534 4.922 5.679 1 94.33 157 THR B C 1
ATOM 3791 O O . THR B 1 157 ? -17.367 4.877 4.458 1 94.33 157 THR B O 1
ATOM 3794 N N . LYS B 1 158 ? -18.538 5.554 6.183 1 90.36 158 LYS B N 1
ATOM 3795 C CA . LYS B 1 158 ? -19.616 6.113 5.371 1 90.36 158 LYS B CA 1
ATOM 3796 C C . LYS B 1 158 ? -19.112 7.265 4.507 1 90.36 158 LYS B C 1
ATOM 3798 O O . LYS B 1 158 ? -19.639 7.508 3.419 1 90.36 158 LYS B O 1
ATOM 3803 N N . ALA B 1 159 ? -18.079 7.939 4.952 1 91.96 159 ALA B N 1
ATOM 3804 C CA . ALA B 1 159 ? -17.632 9.158 4.284 1 91.96 159 ALA B CA 1
ATOM 3805 C C . ALA B 1 159 ? -16.424 8.883 3.393 1 91.96 159 ALA B C 1
ATOM 3807 O O . ALA B 1 159 ? -15.972 9.766 2.66 1 91.96 159 ALA B O 1
ATOM 3808 N N . VAL B 1 160 ? -15.932 7.651 3.386 1 95.09 160 VAL B N 1
ATOM 3809 C CA . VAL B 1 160 ? -14.646 7.381 2.752 1 95.09 160 VAL B CA 1
ATOM 3810 C C . VAL B 1 160 ? -14.826 7.278 1.24 1 95.09 160 VAL B C 1
ATOM 3812 O O . VAL B 1 160 ? -15.828 6.741 0.763 1 95.09 160 VAL B O 1
ATOM 3815 N N . GLN B 1 161 ? -13.92 7.851 0.5 1 95.56 161 GLN B N 1
ATOM 3816 C CA . GLN B 1 161 ? -13.788 7.759 -0.95 1 95.56 161 GLN B CA 1
ATOM 3817 C C . GLN B 1 161 ? -12.33 7.574 -1.36 1 95.56 161 GLN B C 1
ATOM 3819 O O . GLN B 1 161 ? -11.426 7.701 -0.531 1 95.56 161 GLN B O 1
ATOM 3824 N N . VAL B 1 162 ? -12.142 7.187 -2.596 1 96.22 162 VAL B N 1
ATOM 3825 C CA . VAL B 1 162 ? -10.789 7.094 -3.133 1 96.22 162 VAL B CA 1
ATOM 3826 C C . VAL B 1 162 ? -10.066 8.426 -2.948 1 96.22 162 VAL B C 1
ATOM 3828 O O . VAL B 1 162 ? -8.857 8.455 -2.705 1 96.22 162 VAL B O 1
ATOM 3831 N N . SER B 1 163 ? -10.766 9.511 -2.962 1 94.67 163 SER B N 1
ATOM 3832 C CA . SER B 1 163 ? -10.205 10.852 -2.837 1 94.67 163 SER B CA 1
ATOM 3833 C C . SER B 1 163 ? -9.742 11.127 -1.41 1 94.67 163 SER B C 1
ATOM 3835 O O . SER B 1 163 ? -9.022 12.097 -1.162 1 94.67 163 SER B O 1
ATOM 3837 N N . SER B 1 164 ? -10.085 10.246 -0.483 1 95.8 164 SER B N 1
ATOM 3838 C CA . SER B 1 164 ? -9.703 10.418 0.915 1 95.8 164 SER B CA 1
ATOM 3839 C C . SER B 1 164 ? -8.209 10.183 1.113 1 95.8 164 SER B C 1
ATOM 3841 O O . SER B 1 164 ? -7.657 10.516 2.163 1 95.8 164 SER B O 1
ATOM 3843 N N . PHE B 1 165 ? -7.556 9.693 0.056 1 96.89 165 PHE B N 1
ATOM 3844 C CA . PHE B 1 165 ? -6.099 9.637 0.098 1 96.89 165 PHE B CA 1
ATOM 3845 C C . PHE B 1 165 ? -5.501 11.035 -0.004 1 96.89 165 PHE B C 1
ATOM 3847 O O . PHE B 1 165 ? -4.332 11.242 0.33 1 96.89 165 PHE B O 1
ATOM 3854 N N . LEU B 1 166 ? -6.228 11.991 -0.569 1 94.27 166 LEU B N 1
ATOM 3855 C CA . LEU B 1 166 ? -5.855 13.397 -0.687 1 94.27 166 LEU B CA 1
ATOM 3856 C C . LEU B 1 166 ? -4.628 13.561 -1.577 1 94.27 166 LEU B C 1
ATOM 3858 O O . LEU B 1 166 ? -3.745 14.369 -1.282 1 94.27 166 LEU B O 1
ATOM 3862 N N . LEU B 1 167 ? -4.468 12.717 -2.578 1 91.38 167 LEU B N 1
ATOM 3863 C CA . LEU B 1 167 ? -3.314 12.782 -3.468 1 91.38 167 LEU B CA 1
ATOM 3864 C C . LEU B 1 167 ? -3.496 13.875 -4.516 1 91.38 167 LEU B C 1
ATOM 3866 O O . LEU B 1 167 ? -2.56 14.622 -4.81 1 91.38 167 LEU B O 1
ATOM 3870 N N . ASN B 1 168 ? -4.67 13.919 -5.172 1 79.65 168 ASN B N 1
ATOM 3871 C CA . ASN B 1 168 ? -4.897 14.887 -6.241 1 79.65 168 ASN B CA 1
ATOM 3872 C C . ASN B 1 168 ? -6.075 15.804 -5.927 1 79.65 168 ASN B C 1
ATOM 3874 O O . ASN B 1 168 ? -6.393 16.703 -6.707 1 79.65 168 ASN B O 1
ATOM 3878 N N . GLN B 1 169 ? -6.493 15.715 -4.796 1 74.16 169 GLN B N 1
ATOM 3879 C CA . GLN B 1 169 ? -7.738 16.426 -4.526 1 74.16 169 GLN B CA 1
ATOM 3880 C C . GLN B 1 169 ? -7.506 17.603 -3.583 1 74.16 169 GLN B C 1
ATOM 3882 O O . GLN B 1 169 ? -8.432 18.362 -3.289 1 74.16 169 GLN B O 1
ATOM 3887 N N . ASN B 1 170 ? -6.371 17.694 -3.271 1 72.51 170 ASN B N 1
ATOM 3888 C CA . ASN B 1 170 ? -6.064 18.806 -2.378 1 72.51 170 ASN B CA 1
ATOM 3889 C C . ASN B 1 170 ? -5.806 20.094 -3.155 1 72.51 170 ASN B C 1
ATOM 3891 O O . ASN B 1 170 ? -5.411 21.106 -2.574 1 72.51 170 ASN B O 1
ATOM 3895 N N . GLY B 1 171 ? -5.937 20.074 -4.394 1 75.44 171 GLY B N 1
ATOM 3896 C CA . GLY B 1 171 ? -5.809 21.289 -5.182 1 75.44 171 GLY B CA 1
ATOM 3897 C C . GLY B 1 171 ? -4.399 21.525 -5.689 1 75.44 171 GLY B C 1
ATOM 3898 O O . GLY B 1 171 ? -3.46 20.844 -5.27 1 75.44 171 GLY B O 1
ATOM 3899 N N . SER B 1 172 ? -4.281 22.411 -6.498 1 82.95 172 SER B N 1
ATOM 3900 C CA . SER B 1 172 ? -2.994 22.714 -7.113 1 82.95 172 SER B CA 1
ATOM 3901 C C . SER B 1 172 ? -2.031 23.333 -6.105 1 82.95 172 SER B C 1
ATOM 3903 O O . SER B 1 172 ? -0.82 23.113 -6.179 1 82.95 172 SER B O 1
ATOM 3905 N N . ALA B 1 173 ? -2.594 24.072 -5.155 1 84.99 173 ALA B N 1
ATOM 3906 C CA . ALA B 1 173 ? -1.751 24.719 -4.153 1 84.99 173 ALA B CA 1
ATOM 3907 C C . ALA B 1 173 ? -0.985 23.687 -3.33 1 84.99 173 ALA B C 1
ATOM 3909 O O . ALA B 1 173 ? 0.172 23.908 -2.966 1 84.99 173 ALA B O 1
ATOM 3910 N N . TYR B 1 174 ? -1.619 22.667 -3.073 1 89.12 174 TYR B N 1
ATOM 3911 C CA . TYR B 1 174 ? -1.008 21.582 -2.313 1 89.12 174 TYR B CA 1
ATOM 3912 C C . TYR B 1 174 ? 0.162 20.973 -3.077 1 89.12 174 TYR B C 1
ATOM 3914 O O . TYR B 1 174 ? 1.25 20.799 -2.523 1 89.12 174 TYR B O 1
ATOM 3922 N N . THR B 1 175 ? 0.039 20.702 -4.316 1 90.52 175 THR B N 1
ATOM 3923 C CA . THR B 1 175 ? 1.069 20.115 -5.166 1 90.52 175 THR B CA 1
ATOM 3924 C C . THR B 1 175 ? 2.232 21.085 -5.354 1 90.52 175 THR B C 1
ATOM 3926 O O . THR B 1 175 ? 3.395 20.679 -5.329 1 90.52 175 THR B O 1
ATOM 3929 N N . ILE B 1 176 ? 1.873 22.3 -5.579 1 92.7 176 ILE B N 1
ATOM 3930 C CA . ILE B 1 176 ? 2.89 23.327 -5.78 1 92.7 176 ILE B CA 1
ATOM 3931 C C . ILE B 1 176 ? 3.736 23.469 -4.517 1 92.7 176 ILE B C 1
ATOM 3933 O O . ILE B 1 176 ? 4.961 23.593 -4.593 1 92.7 176 ILE B O 1
ATOM 3937 N N . ALA B 1 177 ? 3.05 23.486 -3.368 1 94.5 177 ALA B N 1
ATOM 3938 C CA . ALA B 1 177 ? 3.76 23.626 -2.1 1 94.5 177 ALA B CA 1
ATOM 3939 C C . ALA B 1 177 ? 4.76 22.49 -1.902 1 94.5 177 ALA B C 1
ATOM 3941 O O . ALA B 1 177 ? 5.908 22.725 -1.518 1 94.5 177 ALA B O 1
ATOM 3942 N N . HIS B 1 178 ? 4.392 21.256 -2.223 1 95.51 178 HIS B N 1
ATOM 3943 C CA . HIS B 1 178 ? 5.27 20.112 -2.002 1 95.51 178 HIS B CA 1
ATOM 3944 C C . HIS B 1 178 ? 6.38 20.06 -3.046 1 95.51 178 HIS B C 1
ATOM 3946 O O . HIS B 1 178 ? 7.509 19.669 -2.739 1 95.51 178 HIS B O 1
ATOM 3952 N N . ALA B 1 179 ? 6.022 20.505 -4.182 1 96.2 179 ALA B N 1
ATOM 3953 C CA . ALA B 1 179 ? 7.043 20.575 -5.224 1 96.2 179 ALA B CA 1
ATOM 3954 C C . ALA B 1 179 ? 8.092 21.633 -4.893 1 96.2 179 ALA B C 1
ATOM 3956 O O . ALA B 1 179 ? 9.286 21.424 -5.12 1 96.2 179 ALA B O 1
ATOM 3957 N N . ALA B 1 180 ? 7.601 22.724 -4.456 1 97.6 180 ALA B N 1
ATOM 3958 C CA . ALA B 1 180 ? 8.504 23.804 -4.067 1 97.6 180 ALA B CA 1
ATOM 3959 C C . ALA B 1 180 ? 9.41 23.375 -2.917 1 97.6 180 ALA B C 1
ATOM 3961 O O . ALA B 1 180 ? 10.593 23.722 -2.887 1 97.6 180 ALA B O 1
ATOM 3962 N N . ALA B 1 181 ? 8.858 22.688 -1.948 1 97.97 181 ALA B N 1
ATOM 3963 C CA . ALA B 1 181 ? 9.637 22.196 -0.815 1 97.97 181 ALA B CA 1
ATOM 3964 C C . ALA B 1 181 ? 10.742 21.25 -1.278 1 97.97 181 ALA B C 1
ATOM 3966 O O . ALA B 1 181 ? 11.885 21.355 -0.828 1 97.97 181 ALA B O 1
ATOM 3967 N N . LEU B 1 182 ? 10.411 20.352 -2.181 1 97.8 182 LEU B N 1
ATOM 3968 C CA . LEU B 1 182 ? 11.384 19.406 -2.716 1 97.8 182 LEU B CA 1
ATOM 3969 C C . LEU B 1 182 ? 12.46 20.129 -3.52 1 97.8 182 LEU B C 1
ATOM 3971 O O . LEU B 1 182 ? 13.64 19.78 -3.441 1 97.8 182 LEU B O 1
ATOM 3975 N N . ALA B 1 183 ? 12.034 21.08 -4.272 1 97.38 183 ALA B N 1
ATOM 3976 C CA . ALA B 1 183 ? 12.964 21.836 -5.108 1 97.38 183 ALA B CA 1
ATOM 3977 C C . ALA B 1 183 ? 13.967 22.606 -4.254 1 97.38 183 ALA B C 1
ATOM 3979 O O . ALA B 1 183 ? 15.17 22.579 -4.522 1 97.38 183 ALA B O 1
ATOM 3980 N N . GLU B 1 184 ? 13.471 23.309 -3.257 1 96.9 184 GLU B N 1
ATOM 3981 C CA . GLU B 1 184 ? 14.374 24.075 -2.402 1 96.9 184 GLU B CA 1
ATOM 3982 C C . GLU B 1 184 ? 15.37 23.161 -1.694 1 96.9 184 GLU B C 1
ATOM 3984 O O . GLU B 1 184 ? 16.562 23.468 -1.627 1 96.9 184 GLU B O 1
ATOM 3989 N N . SER B 1 185 ? 14.896 22.064 -1.157 1 96.61 185 SER B N 1
ATOM 3990 C CA . SER B 1 185 ? 15.772 21.129 -0.458 1 96.61 185 SER B CA 1
ATOM 3991 C C . SER B 1 185 ? 16.832 20.559 -1.395 1 96.61 185 SER B C 1
ATOM 3993 O O . SER B 1 185 ? 18.001 20.446 -1.023 1 96.61 185 SER B O 1
ATOM 3995 N N . THR B 1 186 ? 16.406 20.236 -2.582 1 95.47 186 THR B N 1
ATOM 3996 C CA . THR B 1 186 ? 17.331 19.658 -3.55 1 95.47 186 THR B CA 1
ATOM 3997 C C . THR B 1 186 ? 18.4 20.67 -3.949 1 95.47 186 THR B C 1
ATOM 3999 O O . THR B 1 186 ? 19.584 20.334 -4.024 1 95.47 186 THR B O 1
ATOM 4002 N N . VAL B 1 187 ? 17.982 21.869 -4.214 1 92.88 187 VAL B N 1
ATOM 4003 C CA . VAL B 1 187 ? 18.914 22.931 -4.577 1 92.88 187 VAL B CA 1
ATOM 4004 C C . VAL B 1 187 ? 19.873 23.196 -3.418 1 92.88 187 VAL B C 1
ATOM 4006 O O . VAL B 1 187 ? 21.076 23.371 -3.628 1 92.88 187 VAL B O 1
ATOM 4009 N N . SER B 1 188 ? 19.357 23.245 -2.204 1 91.1 188 SER B N 1
ATOM 4010 C CA . SER B 1 188 ? 20.188 23.465 -1.025 1 91.1 188 SER B CA 1
ATOM 4011 C C . SER B 1 188 ? 21.209 22.346 -0.851 1 91.1 188 SER B C 1
ATOM 4013 O O . SER B 1 188 ? 22.36 22.599 -0.49 1 91.1 188 SER B O 1
ATOM 4015 N N . CYS B 1 189 ? 20.834 21.117 -1.09 1 91.22 189 CYS B N 1
ATOM 4016 C CA . CYS B 1 189 ? 21.741 19.978 -0.999 1 91.22 189 CYS B CA 1
ATOM 4017 C C . CYS B 1 189 ? 22.823 20.055 -2.069 1 91.22 189 CYS B C 1
ATOM 4019 O O . CYS B 1 189 ? 23.993 19.779 -1.796 1 91.22 189 CYS B O 1
ATOM 4021 N N . LEU B 1 190 ? 22.379 20.498 -3.218 1 90.07 190 LEU B N 1
ATOM 4022 C CA . LEU B 1 190 ? 23.33 20.638 -4.316 1 90.07 190 LEU B CA 1
ATOM 4023 C C . LEU B 1 190 ? 24.366 21.713 -4.003 1 90.07 190 LEU B C 1
ATOM 4025 O O . LEU B 1 190 ? 25.556 21.532 -4.273 1 90.07 190 LEU B O 1
ATOM 4029 N N . LEU B 1 191 ? 23.952 22.768 -3.466 1 85.78 191 LEU B N 1
ATOM 4030 C CA . LEU B 1 191 ? 24.845 23.87 -3.125 1 85.78 191 LEU B CA 1
ATOM 4031 C C . LEU B 1 191 ? 25.769 23.485 -1.976 1 85.78 191 LEU B C 1
ATOM 4033 O O . LEU B 1 191 ? 26.898 23.974 -1.891 1 85.78 191 LEU B O 1
ATOM 4037 N N . ALA B 1 192 ? 25.289 22.652 -1.098 1 82.73 192 ALA B N 1
ATOM 4038 C CA . ALA B 1 192 ? 26.116 22.189 0.013 1 82.73 192 ALA B CA 1
ATOM 4039 C C . ALA B 1 192 ? 27.225 21.263 -0.477 1 82.73 192 ALA B C 1
ATOM 4041 O O . ALA B 1 192 ? 28.336 21.277 0.059 1 82.73 192 ALA B O 1
ATOM 4042 N N . VAL B 1 193 ? 26.96 20.476 -1.431 1 83.69 193 VAL B N 1
ATOM 4043 C CA . VAL B 1 193 ? 27.922 19.513 -1.959 1 83.69 193 VAL B CA 1
ATOM 4044 C C . VAL B 1 193 ? 28.829 20.196 -2.98 1 83.69 193 VAL B C 1
ATOM 4046 O O . VAL B 1 193 ? 30.028 19.912 -3.042 1 83.69 193 VAL B O 1
ATOM 4049 N N . TYR B 1 194 ? 28.128 21.135 -3.714 1 81.38 194 TYR B N 1
ATOM 4050 C CA . TYR B 1 194 ? 28.876 21.894 -4.709 1 81.38 194 TYR B CA 1
ATOM 4051 C C . TYR B 1 194 ? 28.789 23.39 -4.433 1 81.38 194 TYR B C 1
ATOM 4053 O O . TYR B 1 194 ? 28.027 24.105 -5.088 1 81.38 194 TYR B O 1
ATOM 4061 N N . PRO B 1 195 ? 29.571 23.821 -3.498 1 73.41 195 PRO B N 1
ATOM 4062 C CA . PRO B 1 195 ? 29.503 25.241 -3.145 1 73.41 195 PRO B CA 1
ATOM 4063 C C . PRO B 1 195 ? 29.781 26.158 -4.333 1 73.41 195 PRO B C 1
ATOM 4065 O O . PRO B 1 195 ? 30.574 25.812 -5.213 1 73.41 195 PRO B O 1
ATOM 4068 N N . PRO B 1 196 ? 28.876 27.072 -4.307 1 65.72 196 PRO B N 1
ATOM 4069 C CA . PRO B 1 196 ? 29.046 28.001 -5.427 1 65.72 196 PRO B CA 1
ATOM 4070 C C . PRO B 1 196 ? 30.498 28.43 -5.623 1 65.72 196 PRO B C 1
ATOM 4072 O O . PRO B 1 196 ? 30.899 28.774 -6.738 1 65.72 196 PRO B O 1
ATOM 4075 N N . SER B 1 197 ? 31.159 28.441 -4.455 1 64.87 197 SER B N 1
ATOM 4076 C CA . SER B 1 197 ? 32.555 28.843 -4.589 1 64.87 197 SER B CA 1
ATOM 4077 C C . SER B 1 197 ? 33.304 27.93 -5.554 1 64.87 197 SER B C 1
ATOM 4079 O O . SER B 1 197 ? 34.331 28.318 -6.113 1 64.87 197 SER B O 1
ATOM 4081 N N . THR B 1 198 ? 32.584 26.775 -5.6 1 63.18 198 THR B N 1
ATOM 4082 C CA . THR B 1 198 ? 33.254 25.83 -6.488 1 63.18 198 THR B CA 1
ATOM 4083 C C . THR B 1 198 ? 33.001 26.189 -7.949 1 63.18 198 THR B C 1
ATOM 4085 O O . THR B 1 198 ? 33.787 25.827 -8.828 1 63.18 198 THR B O 1
ATOM 4088 N N . PHE B 1 199 ? 31.89 26.882 -8.047 1 65.79 199 PHE B N 1
ATOM 4089 C CA . PHE B 1 199 ? 31.611 27.122 -9.458 1 65.79 199 PHE B CA 1
ATOM 4090 C C . PHE B 1 199 ? 31.346 28.601 -9.714 1 65.79 199 PHE B C 1
ATOM 4092 O O . PHE B 1 199 ? 31.294 29.038 -10.865 1 65.79 199 PHE B O 1
ATOM 4099 N N . LEU B 1 200 ? 31.088 29.195 -8.643 1 62.54 200 LEU B N 1
ATOM 4100 C CA . LEU B 1 200 ? 30.872 30.625 -8.834 1 62.54 200 LEU B CA 1
ATOM 4101 C C . LEU B 1 200 ? 32.098 31.422 -8.401 1 62.54 200 LEU B C 1
ATOM 4103 O O . LEU B 1 200 ? 32.823 31.009 -7.493 1 62.54 200 LEU B O 1
ATOM 4107 N N . PRO B 1 201 ? 32.377 32.448 -9.108 1 61.11 201 PRO B N 1
ATOM 4108 C CA . PRO B 1 201 ? 33.469 33.318 -8.666 1 61.11 201 PRO B CA 1
ATOM 4109 C C . PRO B 1 201 ? 33.276 33.83 -7.241 1 61.11 201 PRO B C 1
ATOM 4111 O O . PRO B 1 201 ? 32.142 33.939 -6.768 1 61.11 201 PRO B O 1
ATOM 4114 N N . GLY B 1 202 ? 34.268 33.812 -6.454 1 55.27 202 GLY B N 1
ATOM 4115 C CA . GLY B 1 202 ? 34.362 34.211 -5.059 1 55.27 202 GLY B CA 1
ATOM 4116 C C . GLY B 1 202 ? 33.386 35.311 -4.685 1 55.27 202 GLY B C 1
ATOM 4117 O O . GLY B 1 202 ? 32.788 35.278 -3.608 1 55.27 202 GLY B O 1
ATOM 4118 N N . PHE B 1 203 ? 33.293 36.179 -5.556 1 51.05 203 PHE B N 1
ATOM 4119 C CA . PHE B 1 203 ? 32.481 37.348 -5.24 1 51.05 203 PHE B CA 1
ATOM 4120 C C . PHE B 1 203 ? 31.007 36.975 -5.147 1 51.05 203 PHE B C 1
ATOM 4122 O O . PHE B 1 203 ? 30.244 37.615 -4.421 1 51.05 203 PHE B O 1
ATOM 4129 N N . MET B 1 204 ? 30.728 35.904 -5.869 1 51.63 204 MET B N 1
ATOM 4130 C CA . MET B 1 204 ? 29.32 35.52 -5.897 1 51.63 204 MET B CA 1
ATOM 4131 C C . MET B 1 204 ? 28.971 34.642 -4.7 1 51.63 204 MET B C 1
ATOM 4133 O O . MET B 1 204 ? 27.799 34.507 -4.344 1 51.63 204 MET B O 1
ATOM 4137 N N . THR B 1 205 ? 30.053 34.088 -4.231 1 51.82 205 THR B N 1
ATOM 4138 C CA . THR B 1 205 ? 29.838 33.181 -3.109 1 51.82 205 THR B CA 1
ATOM 4139 C C . THR B 1 205 ? 29.807 33.949 -1.791 1 51.82 205 THR B C 1
ATOM 4141 O O . THR B 1 205 ? 29.432 33.398 -0.754 1 51.82 205 THR B O 1
ATOM 4144 N N . ALA B 1 206 ? 30.404 35.181 -1.873 1 47.87 206 ALA B N 1
ATOM 4145 C CA . ALA B 1 206 ? 30.456 36.008 -0.67 1 47.87 206 ALA B CA 1
ATOM 4146 C C . ALA B 1 206 ? 29.059 36.238 -0.102 1 47.87 206 ALA B C 1
ATOM 4148 O O . ALA B 1 206 ? 28.91 36.619 1.062 1 47.87 206 ALA B O 1
ATOM 4149 N N . TRP B 1 207 ? 28.129 36.275 -1.028 1 44.92 207 TRP B N 1
ATOM 4150 C CA . TRP B 1 207 ? 26.789 36.61 -0.556 1 44.92 207 TRP B CA 1
ATOM 4151 C C . TRP B 1 207 ? 26.144 35.419 0.143 1 44.92 207 TRP B C 1
ATOM 4153 O O . TRP B 1 207 ? 24.955 35.452 0.47 1 44.92 207 TRP B O 1
ATOM 4163 N N . ALA B 1 208 ? 26.94 34.418 0.242 1 49.85 208 ALA B N 1
ATOM 4164 C CA . ALA B 1 208 ? 26.354 33.251 0.897 1 49.85 208 ALA B CA 1
ATOM 4165 C C . ALA B 1 208 ? 26.046 33.541 2.363 1 49.85 208 ALA B C 1
ATOM 4167 O O . ALA B 1 208 ? 26.862 34.139 3.068 1 49.85 208 ALA B O 1
ATOM 4168 N N . LEU B 1 209 ? 24.925 33.865 2.724 1 51.22 209 LEU B N 1
ATOM 4169 C CA . LEU B 1 209 ? 24.486 34.005 4.108 1 51.22 209 LEU B CA 1
ATOM 4170 C C . LEU B 1 209 ? 25.319 33.124 5.034 1 51.22 209 LEU B C 1
ATOM 4172 O O . LEU B 1 209 ? 25.703 32.013 4.662 1 51.22 209 LEU B O 1
ATOM 4176 N N . PRO B 1 210 ? 25.926 33.817 6.038 1 50.51 210 PRO B N 1
ATOM 4177 C CA . PRO B 1 210 ? 26.693 33.009 6.989 1 50.51 210 PRO B CA 1
ATOM 4178 C C . PRO B 1 210 ? 25.967 31.728 7.395 1 50.51 210 PRO B C 1
ATOM 4180 O O . PRO B 1 210 ? 24.737 31.716 7.494 1 50.51 210 PRO B O 1
ATOM 4183 N N . ALA B 1 211 ? 26.623 30.764 7.153 1 58.95 211 ALA B N 1
ATOM 4184 C CA . ALA B 1 211 ? 26.129 29.466 7.605 1 58.95 211 ALA B CA 1
ATOM 4185 C C . ALA B 1 211 ? 25.671 29.529 9.059 1 58.95 211 ALA B C 1
ATOM 4187 O O . ALA B 1 211 ? 26.325 30.156 9.896 1 58.95 211 ALA B O 1
ATOM 4188 N N . LEU B 1 212 ? 24.564 29.449 9.254 1 64.58 212 LEU B N 1
ATOM 4189 C CA . LEU B 1 212 ? 24.07 29.329 10.621 1 64.58 212 LEU B CA 1
ATOM 4190 C C . LEU B 1 212 ? 24.944 28.378 11.433 1 64.58 212 LEU B C 1
ATOM 4192 O O . LEU B 1 212 ? 25.542 27.453 10.88 1 64.58 212 LEU B O 1
ATOM 4196 N N . PRO B 1 213 ? 25.051 28.871 12.842 1 75.57 213 PRO B N 1
ATOM 4197 C CA . PRO B 1 213 ? 25.787 27.942 13.703 1 75.57 213 PRO B CA 1
ATOM 4198 C C . PRO B 1 213 ? 25.253 26.514 13.623 1 75.57 213 PRO B C 1
ATOM 4200 O O . PRO B 1 213 ? 24.052 26.31 13.43 1 75.57 213 PRO B O 1
ATOM 4203 N N . GLU B 1 214 ? 26.111 25.686 13.712 1 79.58 214 GLU B N 1
ATOM 4204 C CA . GLU B 1 214 ? 25.809 24.263 13.591 1 79.58 214 GLU B CA 1
ATOM 4205 C C . GLU B 1 214 ? 24.707 23.848 14.561 1 79.58 214 GLU B C 1
ATOM 4207 O O . GLU B 1 214 ? 23.884 22.986 14.243 1 79.58 214 GLU B O 1
ATOM 4212 N N . TRP B 1 215 ? 24.749 24.561 15.68 1 85.85 215 TRP B N 1
ATOM 4213 C CA . TRP B 1 215 ? 23.774 24.182 16.697 1 85.85 215 TRP B CA 1
ATOM 4214 C C . TRP B 1 215 ? 22.359 24.543 16.257 1 85.85 215 TRP B C 1
ATOM 4216 O O . TRP B 1 215 ? 21.397 23.859 16.615 1 85.85 215 TRP B O 1
ATOM 4226 N N . VAL B 1 216 ? 22.24 25.56 15.491 1 85.68 216 VAL B N 1
ATOM 4227 C CA . VAL B 1 216 ? 20.935 25.967 14.981 1 85.68 216 VAL B CA 1
ATOM 4228 C C . VAL B 1 216 ? 20.4 24.906 14.022 1 85.68 216 VAL B C 1
ATOM 4230 O O . VAL B 1 216 ? 19.213 24.572 14.055 1 85.68 216 VAL B O 1
ATOM 4233 N N . GLY B 1 217 ? 21.318 24.406 13.276 1 88.48 217 GLY B N 1
ATOM 4234 C CA . GLY B 1 217 ? 20.945 23.348 12.352 1 88.48 217 GLY B CA 1
ATOM 4235 C C . GLY B 1 217 ? 20.487 22.081 13.049 1 88.48 217 GLY B C 1
ATOM 4236 O O . GLY B 1 217 ? 19.494 21.47 12.648 1 88.48 217 GLY B O 1
ATOM 4237 N N . THR B 1 218 ? 21.179 21.785 14.081 1 92.25 218 THR B N 1
ATOM 4238 C CA . THR B 1 218 ? 20.865 20.577 14.835 1 92.25 218 THR B CA 1
ATOM 4239 C C . THR B 1 218 ? 19.534 20.726 15.566 1 92.25 218 THR B C 1
ATOM 4241 O O . THR B 1 218 ? 18.73 19.791 15.599 1 92.25 218 THR B O 1
ATOM 4244 N N . LEU B 1 219 ? 19.355 21.889 16.073 1 94.06 219 LEU B N 1
ATOM 4245 C CA . LEU B 1 219 ? 18.118 22.143 16.803 1 94.06 219 LEU B CA 1
ATOM 4246 C C . LEU B 1 219 ? 16.92 22.139 15.861 1 94.06 219 LEU B C 1
ATOM 4248 O O . LEU B 1 219 ? 15.853 21.626 16.207 1 94.06 219 LEU B O 1
ATOM 4252 N N . THR B 1 220 ? 17.1 22.736 14.737 1 94.97 220 THR B N 1
ATOM 4253 C CA . THR B 1 220 ? 16.025 22.795 13.752 1 94.97 220 THR B CA 1
ATOM 4254 C C . THR B 1 220 ? 15.669 21.397 13.256 1 94.97 220 THR B C 1
ATOM 4256 O O . THR B 1 220 ? 14.49 21.063 13.117 1 94.97 220 THR B O 1
ATOM 4259 N N . LEU B 1 221 ? 16.656 20.671 13.032 1 96.37 221 LEU B N 1
ATOM 4260 C CA . LEU B 1 221 ? 16.434 19.303 12.579 1 96.37 221 LEU B CA 1
ATOM 4261 C C . LEU B 1 221 ? 15.726 18.483 13.652 1 96.37 221 LEU B C 1
ATOM 4263 O O . LEU B 1 221 ? 14.771 17.761 13.358 1 96.37 221 LEU B O 1
ATOM 4267 N N . ALA B 1 222 ? 16.199 18.58 14.897 1 97.73 222 ALA B N 1
ATOM 4268 C CA . ALA B 1 222 ? 15.604 17.84 16.007 1 97.73 222 ALA B CA 1
ATOM 4269 C C . ALA B 1 222 ? 14.14 18.226 16.202 1 97.73 222 ALA B C 1
ATOM 4271 O O . ALA B 1 222 ? 13.291 17.365 16.444 1 97.73 222 ALA B O 1
ATOM 4272 N N . THR B 1 223 ? 13.904 19.498 16.09 1 98.11 223 THR B N 1
ATOM 4273 C CA . THR B 1 223 ? 12.541 19.995 16.243 1 98.11 223 THR B CA 1
ATOM 4274 C C . THR B 1 223 ? 11.637 19.439 15.146 1 98.11 223 THR B C 1
ATOM 4276 O O . THR B 1 223 ? 10.51 19.018 15.418 1 98.11 223 THR B O 1
ATOM 4279 N N . GLY B 1 224 ? 12.089 19.42 13.955 1 98.57 224 GLY B N 1
ATOM 4280 C CA . GLY B 1 224 ? 11.322 18.866 12.851 1 98.57 224 GLY B CA 1
ATOM 4281 C C . GLY B 1 224 ? 11.035 17.385 13.007 1 98.57 224 GLY B C 1
ATOM 4282 O O . GLY B 1 224 ? 9.919 16.932 12.743 1 98.57 224 GLY B O 1
ATOM 4283 N N . LEU B 1 225 ? 12.056 16.657 13.424 1 98.24 225 LEU B N 1
ATOM 4284 C CA . LEU B 1 225 ? 11.935 15.212 13.58 1 98.24 225 LEU B CA 1
ATOM 4285 C C . LEU B 1 225 ? 10.931 14.865 14.674 1 98.24 225 LEU B C 1
ATOM 4287 O O . LEU B 1 225 ? 10.378 13.763 14.689 1 98.24 225 LEU B O 1
ATOM 4291 N N . VAL B 1 226 ? 10.644 15.791 15.596 1 98.51 226 VAL B N 1
ATOM 4292 C CA . VAL B 1 226 ? 9.654 15.584 16.649 1 98.51 226 VAL B CA 1
ATOM 4293 C C . VAL B 1 226 ? 8.278 16.029 16.159 1 98.51 226 VAL B C 1
ATOM 4295 O O . VAL B 1 226 ? 7.28 15.341 16.384 1 98.51 226 VAL B O 1
ATOM 4298 N N . LEU B 1 227 ? 8.21 17.113 15.465 1 98.55 227 LEU B N 1
ATOM 4299 C CA . LEU B 1 227 ? 6.945 17.718 15.064 1 98.55 227 LEU B CA 1
ATOM 4300 C C . LEU B 1 227 ? 6.244 16.867 14.01 1 98.55 227 LEU B C 1
ATOM 4302 O O . LEU B 1 227 ? 5.013 16.797 13.98 1 98.55 227 LEU B O 1
ATOM 4306 N N . VAL B 1 228 ? 6.987 16.262 13.138 1 98.67 228 VAL B N 1
ATOM 4307 C CA . VAL B 1 228 ? 6.389 15.498 12.049 1 98.67 228 VAL B CA 1
ATOM 4308 C C . VAL B 1 228 ? 5.589 14.328 12.617 1 98.67 228 VAL B C 1
ATOM 4310 O O . VAL B 1 228 ? 4.384 14.218 12.38 1 98.67 228 VAL B O 1
ATOM 4313 N N . PRO B 1 229 ? 6.245 13.381 13.467 1 98.53 229 PRO B N 1
ATOM 4314 C CA . PRO B 1 229 ? 5.441 12.283 14.007 1 98.53 229 PRO B CA 1
ATOM 4315 C C . PRO B 1 229 ? 4.369 12.761 14.984 1 98.53 229 PRO B C 1
ATOM 4317 O O . PRO B 1 229 ? 3.287 12.173 15.056 1 98.53 229 PRO B O 1
ATOM 4320 N N . LEU B 1 230 ? 4.62 13.856 15.739 1 98.29 230 LEU B N 1
ATOM 4321 C CA . LEU B 1 230 ? 3.637 14.371 16.686 1 98.29 230 LEU B CA 1
ATOM 4322 C C . LEU B 1 230 ? 2.437 14.963 15.955 1 98.29 230 LEU B C 1
ATOM 4324 O O . LEU B 1 230 ? 1.292 14.761 16.367 1 98.29 230 LEU B O 1
ATOM 4328 N N . GLY B 1 231 ? 2.725 15.724 14.96 1 98.55 231 GLY B N 1
ATOM 4329 C CA . GLY B 1 231 ? 1.642 16.269 14.158 1 98.55 231 GLY B CA 1
ATOM 4330 C C . GLY B 1 231 ? 0.78 15.2 13.513 1 98.55 231 GLY B C 1
ATOM 4331 O O . GLY B 1 231 ? -0.449 15.296 13.524 1 98.55 231 GLY B O 1
ATOM 4332 N N . GLN B 1 232 ? 1.406 14.27 12.945 1 98.44 232 GLN B N 1
ATOM 4333 C CA . GLN B 1 232 ? 0.697 13.145 12.346 1 98.44 232 GLN B CA 1
ATOM 4334 C C . GLN B 1 232 ? -0.17 12.429 13.378 1 98.44 232 GLN B C 1
ATOM 4336 O O . GLN B 1 232 ? -1.322 12.089 13.101 1 98.44 232 GLN B O 1
ATOM 4341 N N . LEU B 1 233 ? 0.384 12.127 14.545 1 98.34 233 LEU B N 1
ATOM 4342 C CA . LEU B 1 233 ? -0.318 11.416 15.608 1 98.34 233 LEU B CA 1
ATOM 4343 C C . LEU B 1 233 ? -1.538 12.203 16.075 1 98.34 233 LEU B C 1
ATOM 4345 O O . LEU B 1 233 ? -2.617 11.634 16.257 1 98.34 233 LEU B O 1
ATOM 4349 N N . VAL B 1 234 ? -1.362 13.508 16.266 1 98.1 234 VAL B N 1
ATOM 4350 C CA . VAL B 1 234 ? -2.461 14.34 16.742 1 98.1 234 VAL B CA 1
ATOM 4351 C C . VAL B 1 234 ? -3.579 14.365 15.702 1 98.1 234 VAL B C 1
ATOM 4353 O O . VAL B 1 234 ? -4.758 14.242 16.045 1 98.1 234 VAL B O 1
ATOM 4356 N N . ARG B 1 235 ? -3.279 14.496 14.47 1 97.77 235 ARG B N 1
ATOM 4357 C CA . ARG B 1 235 ? -4.294 14.544 13.423 1 97.77 235 ARG B CA 1
ATOM 4358 C C . ARG B 1 235 ? -5.04 13.217 13.322 1 97.77 235 ARG B C 1
ATOM 4360 O O . ARG B 1 235 ? -6.271 13.193 13.274 1 97.77 235 ARG B O 1
ATOM 4367 N N . SER B 1 236 ? -4.286 12.18 13.298 1 98.15 236 SER B N 1
ATOM 4368 C CA . SER B 1 236 ? -4.913 10.865 13.206 1 98.15 236 SER B CA 1
ATOM 4369 C C . SER B 1 236 ? -5.807 10.593 14.411 1 98.15 236 SER B C 1
ATOM 4371 O O . SER B 1 236 ? -6.896 10.034 14.269 1 98.15 236 SER B O 1
ATOM 4373 N N . LEU B 1 237 ? -5.308 10.934 15.611 1 98.01 237 LEU B N 1
ATOM 4374 C CA . LEU B 1 237 ? -6.097 10.751 16.824 1 98.01 237 LEU B CA 1
ATOM 4375 C C . LEU B 1 237 ? -7.366 11.596 16.779 1 98.01 237 LEU B C 1
ATOM 4377 O O . LEU B 1 237 ? -8.406 11.191 17.302 1 98.01 237 LEU B O 1
ATOM 4381 N N . ALA B 1 238 ? -7.277 12.799 16.235 1 97.91 238 ALA B N 1
ATOM 4382 C CA . ALA B 1 238 ? -8.454 13.649 16.073 1 97.91 238 ALA B CA 1
ATOM 4383 C C . ALA B 1 238 ? -9.501 12.973 15.193 1 97.91 238 ALA B C 1
ATOM 4385 O O . ALA B 1 238 ? -10.695 13.007 15.501 1 97.91 238 ALA B O 1
ATOM 4386 N N . MET B 1 239 ? -9.062 12.417 14.145 1 97.15 239 MET B N 1
ATOM 4387 C CA . MET B 1 239 ? -9.966 11.718 13.237 1 97.15 239 MET B CA 1
ATOM 4388 C C . MET B 1 239 ? -10.595 10.508 13.92 1 97.15 239 MET B C 1
ATOM 4390 O O . MET B 1 239 ? -11.787 10.244 13.751 1 97.15 239 MET B O 1
ATOM 4394 N N . VAL B 1 240 ? -9.757 9.785 14.696 1 97.58 240 VAL B N 1
ATOM 4395 C CA . VAL B 1 240 ? -10.227 8.6 15.407 1 97.58 240 VAL B CA 1
ATOM 4396 C C . VAL B 1 240 ? -11.305 8.994 16.414 1 97.58 240 VAL B C 1
ATOM 4398 O O . VAL B 1 240 ? -12.359 8.358 16.486 1 97.58 240 VAL B O 1
ATOM 4401 N N . GLN B 1 241 ? -11.125 10.022 17.117 1 96.74 241 GLN B N 1
ATOM 4402 C CA . GLN B 1 241 ? -12.011 10.427 18.203 1 96.74 241 GLN B CA 1
ATOM 4403 C C . GLN B 1 241 ? -13.278 11.084 17.663 1 96.74 241 GLN B C 1
ATOM 4405 O O . GLN B 1 241 ? -14.349 10.965 18.262 1 96.74 241 GLN B O 1
ATOM 4410 N N . ALA B 1 242 ? -13.17 11.7 16.561 1 94.36 242 ALA B N 1
ATOM 4411 C CA . ALA B 1 242 ? -14.355 12.299 15.95 1 94.36 242 ALA B CA 1
ATOM 4412 C C . ALA B 1 242 ? -15.201 11.244 15.245 1 94.36 242 ALA B C 1
ATOM 4414 O O . ALA B 1 242 ? -16.414 11.409 15.096 1 94.36 242 ALA B O 1
ATOM 4415 N N . GLY B 1 243 ? -14.466 10.249 14.686 1 92.67 243 GLY B N 1
ATOM 4416 C CA . GLY B 1 243 ? -15.183 9.161 14.039 1 92.67 243 GLY B CA 1
ATOM 4417 C C . GLY B 1 243 ? -16.11 9.632 12.935 1 92.67 243 GLY B C 1
ATOM 4418 O O . GLY B 1 243 ? -15.691 10.361 12.033 1 92.67 243 GLY B O 1
ATOM 4419 N N . GLY B 1 244 ? -17.418 9.306 13.155 1 89.46 244 GLY B N 1
ATOM 4420 C CA . GLY B 1 244 ? -18.431 9.654 12.172 1 89.46 244 GLY B CA 1
ATOM 4421 C C . GLY B 1 244 ? -18.691 11.146 12.086 1 89.46 244 GLY B C 1
ATOM 4422 O O . GLY B 1 244 ? -19.305 11.62 11.128 1 89.46 244 GLY B O 1
ATOM 4423 N N . ASN B 1 245 ? -18.131 11.88 12.961 1 88.53 245 ASN B N 1
ATOM 4424 C CA . ASN B 1 245 ? -18.325 13.326 12.979 1 88.53 245 ASN B CA 1
ATOM 4425 C C . ASN B 1 245 ? -17.233 14.048 12.195 1 88.53 245 ASN B C 1
ATOM 4427 O O . ASN B 1 245 ? -17.298 15.264 12.008 1 88.53 245 ASN B O 1
ATOM 4431 N N . PHE B 1 246 ? -16.311 13.295 11.697 1 87.63 246 PHE B N 1
ATOM 4432 C CA . PHE B 1 246 ? -15.216 13.891 10.941 1 87.63 246 PHE B CA 1
ATOM 4433 C C . PHE B 1 246 ? -15.483 13.806 9.443 1 87.63 246 PHE B C 1
ATOM 4435 O O . PHE B 1 246 ? -15.87 12.752 8.935 1 87.63 246 PHE B O 1
ATOM 4442 N N . ASN B 1 247 ? -15.264 14.901 8.832 1 82.54 247 ASN B N 1
ATOM 4443 C CA . ASN B 1 247 ? -15.329 14.968 7.376 1 82.54 247 ASN B CA 1
ATOM 4444 C C . ASN B 1 247 ? -14.232 15.863 6.807 1 82.54 247 ASN B C 1
ATOM 4446 O O . ASN B 1 247 ? -13.877 16.877 7.41 1 82.54 247 ASN B O 1
ATOM 4450 N N . HIS B 1 248 ? -13.826 15.526 5.63 1 82.68 248 HIS B N 1
ATOM 4451 C CA . HIS B 1 248 ? -12.817 16.345 4.968 1 82.68 248 HIS B CA 1
ATOM 4452 C C . HIS B 1 248 ? -13.431 17.618 4.394 1 82.68 248 HIS B C 1
ATOM 4454 O O . HIS B 1 248 ? -12.716 18.576 4.091 1 82.68 248 HIS B O 1
ATOM 4460 N N . ILE B 1 249 ? -14.67 17.517 4.332 1 76.28 249 ILE B N 1
ATOM 4461 C CA . ILE B 1 249 ? -15.409 18.679 3.849 1 76.28 249 ILE B CA 1
ATOM 4462 C C . ILE B 1 249 ? -16.311 19.215 4.958 1 76.28 249 ILE B C 1
ATOM 4464 O O . ILE B 1 249 ? -17.019 18.449 5.616 1 76.28 249 ILE B O 1
ATOM 4468 N N . VAL B 1 250 ? -16.23 20.479 5.115 1 78.27 250 VAL B N 1
ATOM 4469 C CA . VAL B 1 250 ? -17.053 21.116 6.138 1 78.27 250 VAL B CA 1
ATOM 4470 C C . VAL B 1 250 ? -18.531 20.89 5.827 1 78.27 250 VAL B C 1
ATOM 4472 O O . VAL B 1 250 ? -18.975 21.109 4.697 1 78.27 250 VAL B O 1
ATOM 4475 N N . GLN B 1 251 ? -19.154 20.467 6.839 1 78.3 251 GLN B N 1
ATOM 4476 C CA . GLN B 1 251 ? -20.569 20.16 6.663 1 78.3 251 GLN B CA 1
AT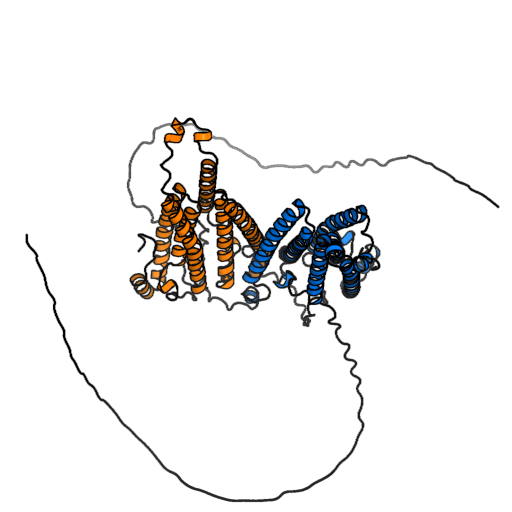OM 4477 C C . GLN B 1 251 ? -21.439 21.372 6.985 1 78.3 251 GLN B C 1
ATOM 4479 O O . GLN B 1 251 ? -21.298 21.98 8.048 1 78.3 251 GLN B O 1
ATOM 4484 N N . ALA B 1 252 ? -22.339 21.609 6.085 1 78.7 252 ALA B N 1
ATOM 4485 C CA . ALA B 1 252 ? -23.234 22.749 6.264 1 78.7 252 ALA B CA 1
ATOM 4486 C C . ALA B 1 252 ? -24.541 22.322 6.925 1 78.7 252 ALA B C 1
ATOM 4488 O O . ALA B 1 252 ? -25.312 23.164 7.391 1 78.7 252 ALA B O 1
ATOM 4489 N N . ARG B 1 253 ? -24.734 21.048 7.005 1 77.45 253 ARG B N 1
ATOM 4490 C CA . ARG B 1 253 ? -25.955 20.522 7.607 1 77.45 253 ARG B CA 1
ATOM 4491 C C . ARG B 1 253 ? -25.633 19.554 8.74 1 77.45 253 ARG B C 1
ATOM 4493 O O . ARG B 1 253 ? -24.711 18.742 8.628 1 77.45 253 ARG B O 1
ATOM 4500 N N . LYS B 1 254 ? -26.455 19.828 9.689 1 80.13 254 LYS B N 1
ATOM 4501 C CA . LYS B 1 254 ? -26.275 18.926 10.823 1 80.13 254 LYS B CA 1
ATOM 4502 C C . LYS B 1 254 ? -26.934 17.575 10.56 1 80.13 254 LYS B C 1
ATOM 4504 O O . LYS B 1 254 ? -28.101 17.513 10.167 1 80.13 254 LYS B O 1
ATOM 4509 N N . SER B 1 255 ? -26.151 16.573 10.649 1 76.18 255 SER B N 1
ATOM 4510 C CA . SER B 1 255 ? -26.735 15.238 10.585 1 76.18 255 SER B CA 1
ATOM 4511 C C . SER B 1 255 ? -27.291 14.812 11.94 1 76.18 255 SER B C 1
ATOM 4513 O O . SER B 1 255 ? -26.888 15.342 12.977 1 76.18 255 SER B O 1
ATOM 4515 N N . SER B 1 256 ? -28.154 13.925 11.947 1 75.88 256 SER B N 1
ATOM 4516 C CA . SER B 1 256 ? -28.757 13.436 13.183 1 75.88 256 SER B CA 1
ATOM 4517 C C . SER B 1 256 ? -27.728 12.729 14.059 1 75.88 256 SER B C 1
ATOM 4519 O O . SER B 1 256 ? -27.884 12.666 15.28 1 75.88 256 SER B O 1
ATOM 4521 N N . SER B 1 257 ? -26.689 12.373 13.456 1 78.45 257 SER B N 1
ATOM 4522 C CA . SER B 1 257 ? -25.696 11.603 14.199 1 78.45 257 SER B CA 1
ATOM 4523 C C . SER B 1 257 ? -24.555 12.492 14.682 1 78.45 257 SER B C 1
ATOM 4525 O O . SER B 1 257 ? -23.711 12.055 15.467 1 78.45 257 SER B O 1
ATOM 4527 N N . HIS B 1 258 ? -24.709 13.735 14.414 1 85.32 258 HIS B N 1
ATOM 4528 C CA . HIS B 1 258 ? -23.605 14.632 14.735 1 85.32 258 HIS B CA 1
ATOM 4529 C C . H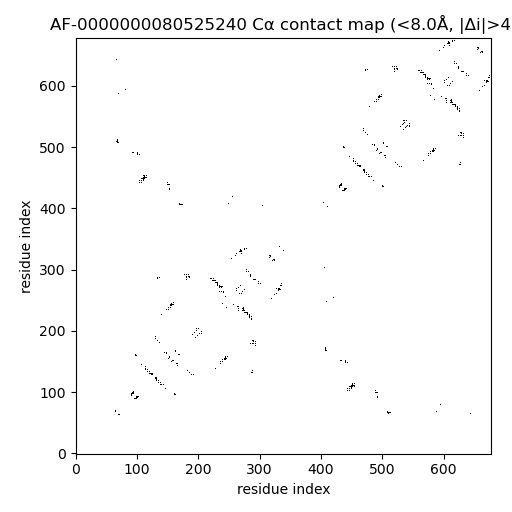IS B 1 258 ? -23.594 14.983 16.219 1 85.32 258 HIS B C 1
ATOM 4531 O O . HIS B 1 258 ? -24.622 15.372 16.777 1 85.32 258 HIS B O 1
ATOM 4537 N N . GLN B 1 259 ? -22.516 14.744 16.842 1 90.02 259 GLN B N 1
ATOM 4538 C CA . GLN B 1 259 ? -22.292 15.102 18.238 1 90.02 259 GLN B CA 1
ATOM 4539 C C . GLN B 1 259 ? -21.049 15.975 18.39 1 90.02 259 GLN B C 1
ATOM 4541 O O . GLN B 1 259 ? -20.078 15.815 17.648 1 90.02 259 GLN B O 1
ATOM 4546 N N . LEU B 1 260 ? -21.205 16.877 19.289 1 92.48 260 LEU B N 1
ATOM 4547 C CA . LEU B 1 260 ? -20.047 17.705 19.608 1 92.48 260 LEU B CA 1
ATOM 4548 C C . LEU B 1 260 ? -19.017 16.915 20.409 1 92.48 260 LEU B C 1
ATOM 4550 O O . LEU B 1 260 ? -19.292 16.491 21.534 1 92.48 260 LEU B O 1
ATOM 4554 N N . VAL B 1 261 ? -17.888 16.642 19.843 1 94.02 261 VAL B N 1
ATOM 4555 C CA . VAL B 1 261 ? -16.83 15.871 20.487 1 94.02 261 VAL B CA 1
ATOM 4556 C C . VAL B 1 261 ? -15.917 16.806 21.277 1 94.02 261 VAL B C 1
ATOM 4558 O O . VAL B 1 261 ? -15.28 17.693 20.704 1 94.02 261 VAL B O 1
ATOM 4561 N N . THR B 1 262 ? -15.835 16.673 22.613 1 95.14 262 THR B N 1
ATOM 4562 C CA . THR B 1 262 ? -15.067 17.591 23.448 1 95.14 262 THR B CA 1
ATOM 4563 C C . THR B 1 262 ? -14.093 16.825 24.339 1 95.14 262 THR B C 1
ATOM 4565 O O . THR B 1 262 ? -13.487 17.402 25.244 1 95.14 262 THR B O 1
ATOM 4568 N N . SER B 1 263 ? -13.884 15.516 24.103 1 94.33 263 SER B N 1
ATOM 4569 C CA . SER B 1 263 ? -13.029 14.669 24.929 1 94.33 263 SER B CA 1
ATOM 4570 C C . SER B 1 263 ? -11.755 14.278 24.187 1 94.33 263 SER B C 1
ATOM 4572 O O . SER B 1 263 ? -11.61 14.569 22.998 1 94.33 263 SER B O 1
ATOM 4574 N N . GLY B 1 264 ? -10.821 13.713 24.963 1 95.17 264 GLY B N 1
ATOM 4575 C CA . GLY B 1 264 ? -9.566 13.322 24.342 1 95.17 264 GLY B CA 1
ATOM 4576 C C . GLY B 1 264 ? -8.754 14.502 23.842 1 95.17 264 GLY B C 1
ATOM 4577 O O . GLY B 1 264 ? -8.549 15.475 24.571 1 95.17 264 GLY B O 1
ATOM 4578 N N . VAL B 1 265 ? -8.345 14.411 22.582 1 96.9 265 VAL B N 1
ATOM 4579 C CA . VAL B 1 265 ? -7.515 15.471 22.018 1 96.9 265 VAL B CA 1
ATOM 4580 C C . VAL B 1 265 ? -8.344 16.741 21.845 1 96.9 265 VAL B C 1
ATOM 4582 O O . VAL B 1 265 ? -7.801 17.848 21.833 1 96.9 265 VAL B O 1
ATOM 4585 N N . TYR B 1 266 ? -9.655 16.557 21.779 1 96.5 266 TYR B N 1
ATOM 4586 C CA . TYR B 1 266 ? -10.55 17.699 21.631 1 96.5 266 TYR B CA 1
ATOM 4587 C C . TYR B 1 266 ? -10.688 18.458 22.945 1 96.5 266 TYR B C 1
ATOM 4589 O O . TYR B 1 266 ? -11.163 19.595 22.966 1 96.5 266 TYR B O 1
ATOM 4597 N N . SER B 1 267 ? -10.312 17.859 24.029 1 96.38 267 SER B N 1
ATOM 4598 C CA . SER B 1 267 ? -10.288 18.576 25.3 1 96.38 267 SER B CA 1
ATOM 4599 C C . SER B 1 267 ? -9.09 19.517 25.381 1 96.38 267 SER B C 1
ATOM 4601 O O . SER B 1 267 ? -9.08 20.449 26.188 1 96.38 267 SER B O 1
ATOM 4603 N N . LEU B 1 268 ? -8.087 19.224 24.548 1 95.63 268 LEU B N 1
ATOM 4604 C CA . LEU B 1 268 ? -6.856 20.007 24.561 1 95.63 268 LEU B CA 1
ATOM 4605 C C . LEU B 1 268 ? -6.88 21.075 23.473 1 95.63 268 LEU B C 1
ATOM 4607 O O . LEU B 1 268 ? -6.343 22.169 23.66 1 95.63 268 LEU B O 1
ATOM 4611 N N . SER B 1 269 ? -7.464 20.735 22.333 1 96.51 269 SER B N 1
ATOM 4612 C CA . SER B 1 269 ? -7.608 21.629 21.189 1 96.51 269 SER B CA 1
ATOM 4613 C C . SER B 1 269 ? -8.976 21.472 20.533 1 96.51 269 SER B C 1
ATOM 4615 O O . SER B 1 269 ? -9.438 20.352 20.309 1 96.51 269 SER B O 1
ATOM 4617 N N . ARG B 1 270 ? -9.579 22.577 20.244 1 96.21 270 ARG B N 1
ATOM 4618 C CA . ARG B 1 270 ? -10.923 22.467 19.685 1 96.21 270 ARG B CA 1
ATOM 4619 C C . ARG B 1 270 ? -10.872 22.152 18.194 1 96.21 270 ARG B C 1
ATOM 4621 O O . ARG B 1 270 ? -11.863 21.704 17.614 1 96.21 270 ARG B O 1
ATOM 4628 N N . HIS B 1 271 ? -9.686 22.304 17.522 1 96.35 271 HIS B N 1
ATOM 4629 C CA . HIS B 1 271 ? -9.442 21.885 16.147 1 96.35 271 HIS B CA 1
ATOM 4630 C C . HIS B 1 271 ? -8.129 21.12 16.028 1 96.35 271 HIS B C 1
ATOM 4632 O O . HIS B 1 271 ? -7.221 21.543 15.309 1 96.35 271 HIS B O 1
ATOM 4638 N N . PRO B 1 272 ? -8.019 20.004 16.686 1 97.23 272 PRO B N 1
ATOM 4639 C CA . PRO B 1 272 ? -6.749 19.279 16.775 1 97.23 272 PRO B CA 1
ATOM 4640 C C . PRO B 1 272 ? -6.267 18.765 15.42 1 97.23 272 PRO B C 1
ATOM 4642 O O . PRO B 1 272 ? -5.061 18.629 15.201 1 97.23 272 PRO B O 1
ATOM 4645 N N . SER B 1 273 ? -7.171 18.406 14.462 1 97.17 273 SER B N 1
ATOM 4646 C CA . SER B 1 273 ? -6.74 17.942 13.148 1 97.17 273 SER B CA 1
ATOM 4647 C C . SER B 1 273 ? -5.995 19.037 12.391 1 97.17 273 SER B C 1
ATOM 4649 O O . SER B 1 273 ? -5.008 18.764 11.706 1 97.17 273 SER B O 1
ATOM 4651 N N . TYR B 1 274 ? -6.488 20.269 12.508 1 96.92 274 TYR B N 1
ATOM 4652 C CA . TYR B 1 274 ? -5.838 21.405 11.865 1 96.92 274 TYR B CA 1
ATOM 4653 C C . TYR B 1 274 ? -4.515 21.733 12.547 1 96.92 274 TYR B C 1
ATOM 4655 O O . TYR B 1 274 ? -3.533 22.069 11.881 1 96.92 274 TYR B O 1
ATOM 4663 N N . PHE B 1 275 ? -4.561 21.711 13.884 1 97.19 275 PHE B N 1
ATOM 4664 C CA . PHE B 1 275 ? -3.348 21.896 14.671 1 97.19 275 PHE B CA 1
ATOM 4665 C C . PHE B 1 275 ? -2.275 20.897 14.255 1 97.19 275 PHE B C 1
ATOM 4667 O O . PHE B 1 275 ? -1.125 21.275 14.02 1 97.19 275 PHE B O 1
ATOM 4674 N N . GLY B 1 276 ? -2.681 19.627 14.197 1 98.19 276 GLY B N 1
ATOM 4675 C CA . GLY B 1 276 ? -1.746 18.583 13.808 1 98.19 276 GLY B CA 1
ATOM 4676 C C . GLY B 1 276 ? -1.151 18.799 12.43 1 98.19 276 GLY B C 1
ATOM 4677 O O . GLY B 1 276 ? 0.061 18.674 12.245 1 98.19 276 GLY B O 1
ATOM 4678 N N . PHE B 1 277 ? -1.979 19.144 11.464 1 97.58 277 PHE B N 1
ATOM 4679 C CA . PHE B 1 277 ? -1.514 19.34 10.096 1 97.58 277 PHE B CA 1
ATOM 4680 C C . PHE B 1 277 ? -0.602 20.557 10.004 1 97.58 277 PHE B C 1
ATOM 4682 O O . PHE B 1 277 ? 0.384 20.546 9.263 1 97.58 277 PHE B O 1
ATOM 4689 N N . PHE B 1 278 ? -0.937 21.624 10.725 1 97.95 278 PHE B N 1
ATOM 4690 C CA . PHE B 1 278 ? -0.152 22.852 10.729 1 97.95 278 PHE B CA 1
ATOM 4691 C C . PHE B 1 278 ? 1.28 22.578 11.172 1 97.95 278 PHE B C 1
ATOM 4693 O O . PHE B 1 278 ? 2.231 22.931 10.471 1 97.95 278 PHE B O 1
ATOM 4700 N N . TRP B 1 279 ? 1.406 21.886 12.236 1 98.14 279 TRP B N 1
ATOM 4701 C CA . TRP B 1 279 ? 2.73 21.649 12.802 1 98.14 279 TRP B CA 1
ATOM 4702 C C . TRP B 1 279 ? 3.449 20.531 12.056 1 98.14 279 TRP B C 1
ATOM 4704 O O . TRP B 1 279 ? 4.677 20.546 11.935 1 98.14 279 TRP B O 1
ATOM 4714 N N . TRP B 1 280 ? 2.689 19.548 11.53 1 98.54 280 TRP B N 1
ATOM 4715 C CA . TRP B 1 280 ? 3.256 18.542 10.638 1 98.54 280 TRP B CA 1
ATOM 4716 C C . TRP B 1 280 ? 3.896 19.196 9.417 1 98.54 280 TRP B C 1
ATOM 4718 O O . TRP B 1 280 ? 5.04 18.894 9.071 1 98.54 280 TRP B O 1
ATOM 4728 N N . GLY B 1 281 ? 3.196 20.135 8.783 1 98.23 281 GLY B N 1
ATOM 4729 C CA . GLY B 1 281 ? 3.698 20.845 7.618 1 98.23 281 GLY B CA 1
ATOM 4730 C C . GLY B 1 281 ? 4.964 21.632 7.898 1 98.23 281 GLY B C 1
ATOM 4731 O O . GLY B 1 281 ? 5.931 21.553 7.138 1 98.23 281 GLY B O 1
ATOM 4732 N N . LEU B 1 282 ? 4.949 22.362 8.95 1 98.48 282 LEU B N 1
ATOM 4733 C CA . LEU B 1 282 ? 6.116 23.158 9.316 1 98.48 282 LEU B CA 1
ATOM 4734 C C . LEU B 1 282 ? 7.289 22.26 9.693 1 98.48 282 LEU B C 1
ATOM 4736 O O . LEU B 1 282 ? 8.441 22.571 9.379 1 98.48 282 LEU B O 1
ATOM 4740 N N . GLY B 1 283 ? 6.965 21.154 10.422 1 98.71 283 GLY B N 1
ATOM 4741 C CA . GLY B 1 283 ? 7.996 20.199 10.795 1 98.71 283 GLY B CA 1
ATOM 4742 C C . GLY B 1 283 ? 8.727 19.613 9.602 1 98.71 283 GLY B C 1
ATOM 4743 O O . GLY B 1 283 ? 9.942 19.412 9.649 1 98.71 283 GLY B O 1
ATOM 4744 N N . THR B 1 284 ? 8.021 19.328 8.508 1 98.64 284 THR B N 1
ATOM 4745 C CA . THR B 1 284 ? 8.65 18.767 7.317 1 98.64 284 THR B CA 1
ATOM 4746 C C . THR B 1 284 ? 9.644 19.755 6.714 1 98.64 284 THR B C 1
ATOM 4748 O O . THR B 1 284 ? 10.703 19.357 6.223 1 98.64 284 THR B O 1
ATOM 4751 N N . GLN B 1 285 ? 9.321 21.038 6.79 1 98.46 285 GLN B N 1
ATOM 4752 C CA . GLN B 1 285 ? 10.222 22.048 6.245 1 98.46 285 GLN B CA 1
ATOM 4753 C C . GLN B 1 285 ? 11.488 22.17 7.089 1 98.46 285 GLN B C 1
ATOM 4755 O O . GLN B 1 285 ? 12.572 22.419 6.559 1 98.46 285 GLN B O 1
ATOM 4760 N N . LEU B 1 286 ? 11.331 22.004 8.374 1 98.05 286 LEU B N 1
ATOM 4761 C CA . LEU B 1 286 ? 12.487 22.036 9.263 1 98.05 286 LEU B CA 1
ATOM 4762 C C . LEU B 1 286 ? 13.42 20.862 8.984 1 98.05 286 LEU B C 1
ATOM 4764 O O . LEU B 1 286 ? 14.642 21.027 8.956 1 98.05 286 LEU B O 1
ATOM 4768 N N . VAL B 1 287 ? 12.889 19.671 8.758 1 98.06 287 VAL B N 1
ATOM 4769 C CA . VAL B 1 287 ? 13.708 18.502 8.458 1 98.06 287 VAL B CA 1
ATOM 4770 C C . VAL B 1 287 ? 14.411 18.694 7.116 1 98.06 287 VAL B C 1
ATOM 4772 O O . VAL B 1 287 ? 15.579 18.328 6.961 1 98.06 287 VAL B O 1
ATOM 4775 N N . LEU B 1 288 ? 13.723 19.285 6.204 1 97.47 288 LEU B N 1
ATOM 4776 C CA . LEU B 1 288 ? 14.256 19.513 4.865 1 97.47 288 LEU B CA 1
ATOM 4777 C C . LEU B 1 288 ? 15.318 20.607 4.883 1 97.47 288 LEU B C 1
ATOM 4779 O O . LEU B 1 288 ? 16.086 20.748 3.928 1 97.47 288 LEU B O 1
ATOM 4783 N N . GLY B 1 289 ? 15.314 21.418 5.979 1 94.43 289 GLY B N 1
ATOM 4784 C CA . GLY B 1 289 ? 16.235 22.541 6.053 1 94.43 289 GLY B CA 1
ATOM 4785 C C . GLY B 1 289 ? 15.829 23.705 5.168 1 94.43 289 GLY B C 1
ATOM 4786 O O . GLY B 1 289 ? 16.677 24.487 4.735 1 94.43 289 GLY B O 1
ATOM 4787 N N . ASN B 1 290 ? 14.544 23.777 4.872 1 95.94 290 ASN B N 1
ATOM 4788 C CA . ASN B 1 290 ? 14.036 24.818 3.984 1 95.94 290 ASN B CA 1
ATOM 4789 C C . ASN B 1 290 ? 13.724 26.102 4.747 1 95.94 290 ASN B C 1
ATOM 4791 O O . ASN B 1 290 ? 12.946 26.089 5.702 1 95.94 290 ASN B O 1
ATOM 4795 N N . VAL B 1 291 ? 14.283 27.21 4.306 1 93.38 291 VAL B N 1
ATOM 4796 C CA . VAL B 1 291 ? 14.018 28.482 4.97 1 93.38 291 VAL B CA 1
ATOM 4797 C C . VAL B 1 291 ? 12.873 29.204 4.264 1 93.38 291 VAL B C 1
ATOM 4799 O O . VAL B 1 291 ? 11.924 29.657 4.91 1 93.38 291 VAL B O 1
ATOM 4802 N N . VAL B 1 292 ? 12.912 29.267 2.917 1 95.78 292 VAL B N 1
ATOM 4803 C CA . VAL B 1 292 ? 11.905 29.988 2.147 1 95.78 292 VAL B CA 1
ATOM 4804 C C . VAL B 1 292 ? 10.564 29.265 2.244 1 95.78 292 VAL B C 1
ATOM 4806 O O . VAL B 1 292 ? 9.537 29.885 2.53 1 95.78 292 VAL B O 1
ATOM 4809 N N . CYS B 1 293 ? 10.61 27.985 2.086 1 97.37 293 CYS B N 1
ATOM 4810 C CA . CYS B 1 293 ? 9.379 27.204 2.132 1 97.37 293 CYS B CA 1
ATOM 4811 C C . CYS B 1 293 ? 8.832 27.133 3.553 1 97.37 293 CYS B C 1
ATOM 4813 O O . CYS B 1 293 ? 7.618 27.068 3.753 1 97.37 293 CYS B O 1
ATOM 4815 N N . PHE B 1 294 ? 9.7 27.207 4.553 1 97.55 294 PHE B N 1
ATOM 4816 C CA . PHE B 1 294 ? 9.192 27.244 5.92 1 97.55 294 PHE B CA 1
ATOM 4817 C C . PHE B 1 294 ? 8.291 28.454 6.13 1 97.55 294 PHE B C 1
ATOM 4819 O O . PHE B 1 294 ? 7.186 28.327 6.662 1 97.55 294 PHE B O 1
ATOM 4826 N N . VAL B 1 295 ? 8.796 29.571 5.69 1 97.51 295 VAL B N 1
ATOM 4827 C CA . VAL B 1 295 ? 8.033 30.807 5.832 1 97.51 295 VAL B CA 1
ATOM 4828 C C . VAL B 1 295 ? 6.779 30.743 4.963 1 97.51 295 VAL B C 1
ATOM 4830 O O . VAL B 1 295 ? 5.69 31.116 5.405 1 97.51 295 VAL B O 1
ATOM 4833 N N . GLY B 1 296 ? 6.945 30.269 3.738 1 97.23 296 GLY B N 1
ATOM 4834 C CA . GLY B 1 296 ? 5.806 30.127 2.845 1 97.23 296 GLY B CA 1
ATOM 4835 C C . GLY B 1 296 ? 4.726 29.214 3.396 1 97.23 296 GLY B C 1
ATOM 4836 O O . GLY B 1 296 ? 3.54 29.544 3.342 1 97.23 296 GLY B O 1
ATOM 4837 N N . TYR B 1 297 ? 5.124 28.095 3.873 1 97.88 297 TYR B N 1
ATOM 4838 C CA . TYR B 1 297 ? 4.19 27.16 4.489 1 97.88 297 TYR B CA 1
ATOM 4839 C C . TYR B 1 297 ? 3.473 27.804 5.67 1 97.88 297 TYR B C 1
ATOM 4841 O O . TYR B 1 297 ? 2.264 27.631 5.839 1 97.88 297 TYR B O 1
ATOM 4849 N N . ALA B 1 298 ? 4.28 28.466 6.565 1 97.36 298 ALA B N 1
ATOM 4850 C CA . ALA B 1 298 ? 3.698 29.088 7.751 1 97.36 298 ALA B CA 1
ATOM 4851 C C . ALA B 1 298 ? 2.595 30.071 7.37 1 97.36 298 ALA B C 1
ATOM 4853 O O . ALA B 1 298 ? 1.517 30.068 7.97 1 97.36 298 ALA B O 1
ATOM 4854 N N . VAL B 1 299 ? 2.813 30.856 6.306 1 96.67 299 VAL B N 1
ATOM 4855 C CA . VAL B 1 299 ? 1.867 31.887 5.891 1 96.67 299 VAL B CA 1
ATOM 4856 C C . VAL B 1 299 ? 0.658 31.238 5.222 1 96.67 299 VAL B C 1
ATOM 4858 O O . VAL B 1 299 ? -0.487 31.547 5.56 1 96.67 299 VAL B O 1
ATOM 4861 N N . VAL B 1 300 ? 0.917 30.334 4.335 1 95.09 300 VAL B N 1
ATOM 4862 C CA . VAL B 1 300 ? -0.154 29.727 3.551 1 95.09 300 VAL B CA 1
ATOM 4863 C C . VAL B 1 300 ? -1.044 28.882 4.459 1 95.09 300 VAL B C 1
ATOM 4865 O O . VAL B 1 300 ? -2.273 28.95 4.372 1 95.09 300 VAL B O 1
ATOM 4868 N N . LEU B 1 301 ? -0.425 28.134 5.308 1 96.07 301 LEU B N 1
ATOM 4869 C CA . LEU B 1 301 ? -1.202 27.294 6.213 1 96.07 301 LEU B CA 1
ATOM 4870 C C . LEU B 1 301 ? -1.981 28.146 7.21 1 96.07 301 LEU B C 1
ATOM 4872 O O . LEU B 1 301 ? -3.125 27.828 7.544 1 96.07 301 LEU B O 1
ATOM 4876 N N . TRP B 1 302 ? -1.333 29.192 7.708 1 96.41 302 TRP B N 1
ATOM 4877 C CA . TRP B 1 302 ? -2.003 30.065 8.665 1 96.41 302 TRP B CA 1
ATOM 4878 C C . TRP B 1 302 ? -3.241 30.705 8.046 1 96.41 302 TRP B C 1
ATOM 4880 O O . TRP B 1 302 ? -4.31 30.726 8.66 1 96.41 302 TRP B O 1
ATOM 4890 N N . VAL B 1 303 ? -3.129 31.255 6.856 1 95.9 303 VAL B N 1
ATOM 4891 C CA . VAL B 1 303 ? -4.241 31.9 6.167 1 95.9 303 VAL B CA 1
ATOM 4892 C C . VAL B 1 303 ? -5.337 30.876 5.881 1 95.9 303 VAL B C 1
ATOM 4894 O O . VAL B 1 303 ? -6.523 31.159 6.066 1 95.9 303 VAL B O 1
ATOM 4897 N N . PHE B 1 304 ? -4.936 29.784 5.502 1 93.09 304 PHE B N 1
ATOM 4898 C CA . PHE B 1 304 ? -5.868 28.715 5.165 1 93.09 304 PHE B CA 1
ATOM 4899 C C . PHE B 1 304 ? -6.679 28.299 6.386 1 93.09 304 PHE B C 1
ATOM 4901 O O . PHE B 1 304 ? -7.909 28.254 6.335 1 93.09 304 PHE B O 1
ATOM 4908 N N . PHE B 1 305 ? -6.031 28.003 7.49 1 95.52 305 PHE B N 1
ATOM 4909 C CA . PHE B 1 305 ? -6.724 27.474 8.659 1 95.52 305 PHE B CA 1
ATOM 4910 C C . PHE B 1 305 ? -7.508 28.572 9.367 1 95.52 305 PHE B C 1
ATOM 4912 O O . PHE B 1 305 ? -8.564 28.313 9.946 1 95.52 305 PHE B O 1
ATOM 4919 N N . LYS B 1 306 ? -6.992 29.799 9.316 1 96.1 306 LYS B N 1
ATOM 4920 C CA . LYS B 1 306 ? -7.768 30.908 9.865 1 96.1 306 LYS B CA 1
ATOM 4921 C C . LYS B 1 306 ? -9.138 31.002 9.2 1 96.1 306 LYS B C 1
ATOM 4923 O O . LYS B 1 306 ? -10.159 31.104 9.882 1 96.1 306 LYS B O 1
ATOM 4928 N N . ARG B 1 307 ? -9.148 30.89 7.865 1 94.66 307 ARG B N 1
ATOM 4929 C CA . ARG B 1 307 ? -10.389 30.984 7.102 1 94.66 307 ARG B CA 1
ATOM 4930 C C . ARG B 1 307 ? -11.257 29.749 7.314 1 94.66 307 ARG B C 1
ATOM 4932 O O . ARG B 1 307 ? -12.469 29.861 7.509 1 94.66 307 ARG B O 1
ATOM 4939 N N . ARG B 1 308 ? -10.679 28.655 7.351 1 93.35 308 ARG B N 1
ATOM 4940 C CA . ARG B 1 308 ? -11.408 27.396 7.472 1 93.35 308 ARG B CA 1
ATOM 4941 C C . ARG B 1 308 ? -12.046 27.264 8.85 1 93.35 308 ARG B C 1
ATOM 4943 O O . ARG B 1 308 ? -13.203 26.852 8.968 1 93.35 308 ARG B O 1
ATOM 4950 N N . ILE B 1 309 ? -11.292 27.58 9.853 1 95.19 309 ILE B N 1
ATOM 4951 C CA . ILE B 1 309 ? -11.781 27.481 11.224 1 95.19 309 ILE B CA 1
ATOM 4952 C C . ILE B 1 309 ? -12.933 28.461 11.432 1 95.19 309 ILE B C 1
ATOM 4954 O O . ILE B 1 309 ? -13.943 28.119 12.053 1 95.19 309 ILE B O 1
ATOM 4958 N N . ALA B 1 310 ? -12.808 29.641 10.962 1 94.14 310 ALA B N 1
ATOM 4959 C CA . ALA B 1 310 ? -13.875 30.632 11.072 1 94.14 310 ALA B CA 1
ATOM 4960 C C . ALA B 1 310 ? -15.163 30.123 10.432 1 94.14 310 ALA B C 1
ATOM 4962 O O . ALA B 1 310 ? -16.246 30.258 11.008 1 94.14 310 ALA B O 1
ATOM 4963 N N . GLY B 1 311 ? -15.063 29.609 9.191 1 92.7 311 GLY B N 1
ATOM 4964 C CA . GLY B 1 311 ? -16.221 29.056 8.506 1 92.7 311 GLY B CA 1
ATOM 4965 C C . GLY B 1 311 ? -16.836 27.874 9.232 1 92.7 311 GLY B C 1
ATOM 4966 O O . GLY B 1 311 ? -18.06 27.769 9.332 1 92.7 311 GLY B O 1
ATOM 4967 N N . GLU B 1 312 ? -16.002 27.007 9.728 1 92.82 312 GLU B N 1
ATOM 4968 C CA . GLU B 1 312 ? -16.476 25.815 10.426 1 92.82 312 GLU B CA 1
ATOM 4969 C C . GLU B 1 312 ? -17.152 26.179 11.744 1 92.82 312 GLU B C 1
ATOM 4971 O O . GLU B 1 312 ? -18.159 25.575 12.119 1 92.82 312 GLU B O 1
ATOM 4976 N N . GLU B 1 313 ? -16.604 27.153 12.423 1 93.97 313 GLU B N 1
ATOM 4977 C CA . GLU B 1 313 ? -17.144 27.541 13.723 1 93.97 313 GLU B CA 1
ATOM 4978 C C . GLU B 1 313 ? -18.497 28.231 13.575 1 93.97 313 GLU B C 1
ATOM 4980 O O . GLU B 1 313 ? -19.342 28.148 14.469 1 93.97 313 GLU B O 1
ATOM 4985 N N . GLU B 1 314 ? -18.743 28.825 12.512 1 93.26 314 GLU B N 1
ATOM 4986 C CA . GLU B 1 314 ? -20.064 29.384 12.244 1 93.26 314 GLU B CA 1
ATOM 4987 C C . GLU B 1 314 ? -21.129 28.291 12.206 1 93.26 314 GLU B C 1
ATOM 4989 O O . GLU B 1 314 ? -22.215 28.456 12.764 1 93.26 314 GLU B O 1
ATOM 4994 N N . TYR B 1 315 ? -20.785 27.256 11.54 1 91.49 315 TYR B N 1
ATOM 4995 C CA . TYR B 1 315 ? -21.709 26.13 11.453 1 91.49 315 TYR B CA 1
ATOM 4996 C C . TYR B 1 315 ? -21.849 25.435 12.802 1 91.49 315 TYR B C 1
ATOM 4998 O O . TYR B 1 315 ? -22.941 24.997 13.17 1 91.49 315 TYR B O 1
ATOM 5006 N N . LEU B 1 316 ? -20.739 25.282 13.573 1 93.1 316 LEU B N 1
ATOM 5007 C CA . LEU B 1 316 ? -20.78 24.615 14.869 1 93.1 316 LEU B CA 1
ATOM 5008 C C . LEU B 1 316 ? -21.649 25.391 15.853 1 93.1 316 LEU B C 1
ATOM 5010 O O . LEU B 1 316 ? -22.348 24.794 16.675 1 93.1 316 LEU B O 1
ATOM 5014 N N . VAL B 1 317 ? -21.611 26.771 15.747 1 93.34 317 VAL B N 1
ATOM 5015 C CA . VAL B 1 317 ? -22.468 27.611 16.578 1 93.34 317 VAL B CA 1
ATOM 5016 C C . VAL B 1 317 ? -23.93 27.405 16.188 1 93.34 317 VAL B C 1
ATOM 5018 O O . VAL B 1 317 ? -24.808 27.353 17.052 1 93.34 317 VAL B O 1
ATOM 5021 N N . ARG B 1 318 ? -24.182 27.19 14.937 1 91.22 318 ARG B N 1
ATOM 5022 C CA . ARG B 1 318 ? -25.541 26.981 14.446 1 91.22 318 ARG B CA 1
ATOM 5023 C C . ARG B 1 318 ? -26.071 25.615 14.867 1 91.22 318 ARG B C 1
ATOM 5025 O O . ARG B 1 318 ? -27.257 25.472 15.174 1 91.22 318 ARG B O 1
ATOM 5032 N N . PHE B 1 319 ? -25.173 24.761 14.875 1 91.11 319 PHE B N 1
ATOM 5033 C CA . PHE B 1 319 ? -25.574 23.385 15.145 1 91.11 319 PHE B CA 1
ATOM 5034 C C . PHE B 1 319 ? -25.739 23.154 16.642 1 91.11 319 PHE B C 1
ATOM 5036 O O . PHE B 1 319 ? -26.647 22.438 17.069 1 91.11 319 PHE B O 1
ATOM 5043 N N . PHE B 1 320 ? -24.902 23.702 17.524 1 93.47 320 PHE B N 1
ATOM 5044 C CA . PHE B 1 320 ? -24.833 23.27 18.915 1 93.47 320 PHE B CA 1
ATOM 5045 C C . PHE B 1 320 ? -25.11 24.434 19.858 1 93.47 320 PHE B C 1
ATOM 5047 O O . PHE B 1 320 ? -25.273 24.238 21.064 1 93.47 320 PHE B O 1
ATOM 5054 N N . GLY B 1 321 ? -25.051 25.713 19.387 1 93.6 321 GLY B N 1
ATOM 5055 C CA . GLY B 1 321 ? -25.431 26.878 20.169 1 93.6 321 GLY B CA 1
ATOM 5056 C C . GLY B 1 321 ? -24.519 27.123 21.356 1 93.6 321 GLY B C 1
ATOM 5057 O O . GLY B 1 321 ? -23.298 27.202 21.203 1 93.6 321 GLY B O 1
ATOM 5058 N N . GLN B 1 322 ? -25.163 26.976 22.545 1 94.43 322 GLN B N 1
ATOM 5059 C CA . GLN B 1 322 ? -24.475 27.332 23.781 1 94.43 322 GLN B CA 1
ATOM 5060 C C . GLN B 1 322 ? -23.433 26.281 24.154 1 94.43 322 GLN B C 1
ATOM 5062 O O . GLN B 1 322 ? -22.388 26.608 24.719 1 94.43 322 GLN B O 1
ATOM 5067 N N . GLU B 1 323 ? -23.717 25.209 23.741 1 93.99 323 GLU B N 1
ATOM 5068 C CA . GLU B 1 323 ? -22.784 24.132 24.058 1 93.99 323 GLU B CA 1
ATOM 5069 C C . GLU B 1 323 ? -21.423 24.373 23.411 1 93.99 323 GLU B C 1
ATOM 5071 O O . GLU B 1 323 ? -20.384 24.167 24.042 1 93.99 323 GLU B O 1
ATOM 5076 N N . TYR B 1 324 ? -21.495 24.72 22.244 1 94.93 324 TYR B N 1
ATOM 5077 C CA . TYR B 1 324 ? -20.239 24.987 21.552 1 94.93 324 TYR B CA 1
ATOM 5078 C C . TYR B 1 324 ? -19.568 26.24 22.102 1 94.93 324 TYR B C 1
ATOM 5080 O O . TYR B 1 324 ? -18.339 26.309 22.182 1 94.93 324 TYR B O 1
ATOM 5088 N N . PHE B 1 325 ? -20.349 27.293 22.385 1 94.18 325 PHE B N 1
ATOM 5089 C CA . PHE B 1 325 ? -19.8 28.53 22.927 1 94.18 325 PHE B CA 1
ATOM 5090 C C . PHE B 1 325 ? -19.008 28.259 24.201 1 94.18 325 PHE B C 1
ATOM 5092 O O . PHE B 1 325 ? -17.911 28.79 24.381 1 94.18 325 PHE B O 1
ATOM 5099 N N . ASP B 1 326 ? -19.548 27.447 25.032 1 94.98 326 ASP B N 1
ATOM 5100 C CA . ASP B 1 326 ? -18.875 27.105 26.281 1 94.98 326 ASP B CA 1
ATOM 5101 C C . ASP B 1 326 ? -17.589 26.324 26.015 1 94.98 326 ASP B C 1
ATOM 5103 O O . ASP B 1 326 ? -16.584 26.52 26.702 1 94.98 326 ASP B O 1
ATOM 5107 N N . TYR B 1 327 ? -17.76 25.481 25.069 1 95.16 327 TYR B N 1
ATOM 5108 C CA . TYR B 1 327 ? -16.611 24.675 24.67 1 95.16 327 TYR B CA 1
ATOM 5109 C C . TYR B 1 327 ? -15.5 25.552 24.104 1 95.16 327 TYR B C 1
ATOM 5111 O O . TYR B 1 327 ? -14.325 25.363 24.428 1 95.16 327 TYR B O 1
ATOM 5119 N N . ARG B 1 328 ? -15.788 26.563 23.276 1 94.65 328 ARG B N 1
ATOM 5120 C CA . ARG B 1 328 ? -14.857 27.455 22.593 1 94.65 328 ARG B CA 1
ATOM 5121 C C . ARG B 1 328 ? -14.099 28.323 23.591 1 94.65 328 ARG B C 1
ATOM 5123 O O . ARG B 1 328 ? -12.922 28.63 23.387 1 94.65 328 ARG B O 1
ATOM 5130 N N . ILE B 1 329 ? -14.701 28.601 24.744 1 93.34 329 ILE B N 1
ATOM 5131 C CA . ILE B 1 329 ? -14.12 29.493 25.741 1 93.34 329 ILE B CA 1
ATOM 5132 C C . ILE B 1 329 ? -13.055 28.746 26.542 1 93.34 329 ILE B C 1
ATOM 5134 O O . ILE B 1 329 ? -12.043 29.33 26.937 1 93.34 329 ILE B O 1
ATOM 5138 N N . ARG B 1 330 ? -13.232 27.513 26.634 1 93.73 330 ARG B N 1
ATOM 5139 C CA . ARG B 1 330 ? -12.362 26.775 27.544 1 93.73 330 ARG B CA 1
ATOM 5140 C C . ARG B 1 330 ? -11.255 26.055 26.781 1 93.73 330 ARG B C 1
ATOM 5142 O O . ARG B 1 330 ? -10.284 25.587 27.38 1 93.73 330 ARG B O 1
ATOM 5149 N N . THR B 1 331 ? -11.436 25.945 25.506 1 94.95 331 THR B N 1
ATOM 5150 C CA . THR B 1 331 ? -10.491 25.145 24.734 1 94.95 331 THR B CA 1
ATOM 5151 C C . THR B 1 331 ? -9.894 25.965 23.594 1 94.95 331 THR B C 1
ATOM 5153 O O . THR B 1 331 ? -10.624 26.495 22.755 1 94.95 331 THR B O 1
ATOM 5156 N N . ALA B 1 332 ? -8.576 26.051 23.409 1 95.01 332 ALA B N 1
ATOM 5157 C CA . ALA B 1 332 ? -7.889 26.865 22.41 1 95.01 332 ALA B CA 1
ATOM 5158 C C . ALA B 1 332 ? -7.65 26.072 21.127 1 95.01 332 ALA B C 1
ATOM 5160 O O . ALA B 1 332 ? -7.868 24.859 21.091 1 95.01 332 ALA B O 1
ATOM 5161 N N . VAL B 1 333 ? -7.227 26.692 20.054 1 94.87 333 VAL B N 1
ATOM 5162 C CA . VAL B 1 333 ? -6.937 26.091 18.756 1 94.87 333 VAL B CA 1
ATOM 5163 C C . VAL B 1 333 ? -5.467 25.679 18.695 1 94.87 333 VAL B C 1
ATOM 5165 O O . VAL B 1 333 ? -5.117 24.705 18.025 1 94.87 333 VAL B O 1
ATOM 5168 N N . TRP B 1 334 ? -4.507 26.357 19.272 1 92.88 334 TRP B N 1
ATOM 5169 C CA . TRP B 1 334 ? -3.069 26.148 19.405 1 92.88 334 TRP B CA 1
ATOM 5170 C C . TRP B 1 334 ? -2.362 26.358 18.07 1 92.88 334 TRP B C 1
ATOM 5172 O O . TRP B 1 334 ? -1.309 25.768 17.819 1 92.88 334 TRP B O 1
ATOM 5182 N N . ILE B 1 335 ? -2.964 27.07 17.131 1 94.88 335 ILE B N 1
ATOM 5183 C CA . ILE B 1 335 ? -2.328 27.698 15.978 1 94.88 335 ILE B CA 1
ATOM 5184 C C . ILE B 1 335 ? -2.144 29.191 16.24 1 94.88 335 ILE B C 1
ATOM 5186 O O . ILE B 1 335 ? -3.099 29.888 16.591 1 94.88 335 ILE B O 1
ATOM 5190 N N . PRO B 1 336 ? -0.851 29.606 16.176 1 93.04 336 PRO B N 1
ATOM 5191 C CA . PRO B 1 336 ? -0.548 30.975 16.597 1 93.04 336 PRO B CA 1
ATOM 5192 C C . PRO B 1 336 ? -1.498 32.004 15.989 1 93.04 336 PRO B C 1
ATOM 5194 O O . PRO B 1 336 ? -1.763 31.968 14.784 1 93.04 336 PRO B O 1
ATOM 5197 N N . PHE B 1 337 ? -2.137 32.791 16.834 1 91.13 337 PHE B N 1
ATOM 5198 C CA . PHE B 1 337 ? -2.913 33.971 16.471 1 91.13 337 PHE B CA 1
ATOM 5199 C C . PHE B 1 337 ? -4.305 33.577 15.991 1 91.13 337 PHE B C 1
ATOM 5201 O O . PHE B 1 337 ? -5.011 34.385 15.385 1 91.13 337 PHE B O 1
ATOM 5208 N N . ILE B 1 338 ? -4.659 32.315 16.11 1 88.59 338 ILE B N 1
ATOM 5209 C CA . ILE B 1 338 ? -6.027 31.868 15.871 1 88.59 338 ILE B CA 1
ATOM 5210 C C . ILE B 1 338 ? -6.697 31.523 17.199 1 88.59 338 ILE B C 1
ATOM 5212 O O . ILE B 1 338 ? -6.196 30.686 17.954 1 88.59 338 ILE B O 1
ATOM 5216 N N . ARG B 1 339 ? -7.72 32.33 17.566 1 82.85 339 ARG B N 1
ATOM 5217 C CA . ARG B 1 339 ? -8.368 32.178 18.865 1 82.85 339 ARG B CA 1
ATOM 5218 C C . ARG B 1 339 ? -9.676 31.405 18.736 1 82.85 339 ARG B C 1
ATOM 5220 O O . ARG B 1 339 ? -10.339 31.464 17.698 1 82.85 339 ARG B O 1
#

Secondary structure (DSSP, 8-state):
------------------------------------------------------------------SS------------------HHHHTTSTTSTT-HHHHHHHHHHHHHHHHHHHHHHHHHHHTT-GGGHHHHHHHHHHHHHHHHHHHHHHH-GGG--GGGG-SSTTHHHHHHHHHHHHHHHHHHHHHHHS-HHHHS-HHHHTTS-----HHHHHHHHHHHHHHHHHHHHHHHHHHHHHGGG--SS--SS--TT-----SGGGGT-SSHHHHHHHHHHHHHHHHHT-SHHHHHHHHHHHHHHHHHHHHHHHHHHHHHTHHHHHHHHH----STT--/------------------------------------------------------------------SSS-----------------HHHHTTSTTSTT-HHHHHHHHHHHHHHHHHHHHHHHHHHHTT-GGGHHHHHHHHHHHHHHHHHHHHHHH-GGG--GGGG-SSTTHHHHHHHHHHHHHHHHHHHHHHHS-HHHHS-HHHHTTS-----HHHHHHHHHHHHHHHHHHHHHHHHHHHHHGGG--SS--SS--TT-----SGGGGT-SSHHHHHHHHHHHHHHHHHT-SHHHHHHHHHHHHHHHHHHHHHHHHHHHHHTHHHHHHHHH----STT--

Nearest PDB structures (foldseek):
  5v7p-assembly1_A  TM=8.975E-01  e=1.448E-12  Tribolium castaneum
  5vg9-assembly1_A  TM=8.812E-01  e=7.356E-12  Tribolium castaneum
  7sqc-assembly1_1K  TM=1.612E-01  e=9.655E+00  Chlamydomonas reinhardtii
  5v7p-assembly1_A  TM=8.978E-01  e=1.074E-12  Tribolium castaneum
  5vg9-assembly1_A  TM=8.706E-01  e=6.201E-12  Tribolium castaneum

InterPro domains:
  IPR007269 Isoprenylcysteine carboxyl methyltransferase [PF04140] (226-317)
  IPR025770 Protein-S-isoprenylcysteine O-methyltransferase [PS51564] (39-339)

pLDDT: mean 73.38, std 32.51, range [12.68, 98.91]

Radius of gyration: 39.04 Å; Cα contacts (8 Å, |Δi|>4): 697; chains: 2; bounding box: 87×116×124 Å